Protein AF-0000000078680884 (afdb_homodimer)

Sequence (646 aa):
LCGLCLLAVMLPVASSCPPPCLCYSDGSVDCRGRGLLSLPPLQLLPPGTLSLLLANNNLASLGASAFANLSSLEELDLSNNYLDNLPAGLFRDMSNLTKLSLHNNSLTGMERELFQGLGGLHSLDLSLNGLSSVPLGVLDELQSLRWLSLAGNRLRGLERAAFEPLANLQHLELGQNPWECDCNLRDFKHWMEWLLYRGGKVDAVECTLPKDLRGRDIRGVPVEMFNYCLQRPGGAPPCSKALSPSGAPGSDKSNAAEDSSSSAGAGGGEAPADCVRARYRPASVRRAIGTVVIAGVVCGIVCIMMVAAAAYGCIYASLMAKYLCGLCLLAVMLPVASSCPPPCLCYSDGSVDCRGRGLLSLPPLQLLPPGTLSLLLANNNLASLGASAFANLSSLEELDLSNNYLDNLPAGLFRDMSNLTKLSLHNNSLTGMERELFQGLGGLHSLDLSLNGLSSVPLGVLDELQSLRWLSLAGNRLRGLERAAFEPLANLQHLELGQNPWECDCNLRDFKHWMEWLLYRGGKVDAVECTLPKDLRGRDIRGVPVEMFNYCLQRPGGAPPCSKALSPSGAPGSDKSNAAEDSSSSAGAGGGEAPADCVRARYRPASVRRAIGTVVIAGVVCGIVCIMMVAAAAYGCIYASLMAKY

InterPro domains:
  IPR000483 Cysteine-rich flanking region, C-terminal [SM00082] (177-230)
  IPR001611 Leucine-rich repeat [PF00560] (72-90)
  IPR001611 Leucine-rich repeat [PF13855] (95-155)
  IPR001611 Leucine-rich repeat [PS51450] (72-93)
  IPR003591 Leucine-rich repeat, typical subtype [SM00369] (50-69)
  IPR003591 Leucine-rich repeat, typical subtype [SM00369] (70-93)
  IPR003591 Leucine-rich repeat, typical subtype [SM00369] (94-117)
  IPR003591 Leucine-rich repeat, typical subtype [SM00369] (118-141)
  IPR003591 Leucine-rich repeat, typical subtype [SM00369] (142-165)
  IPR032675 Leucine-rich repeat domain superfamily [G3DSA:3.80.10.10] (14-231)
  IPR050541 Leucine-rich repeat and transmembrane domain-containing protein [PTHR24369] (4-228)

Organism: Tetraodon nigroviridis (NCBI:txid99883)

Radius of gyration: 39.89 Å; Cα contacts (8 Å, |Δi|>4): 1171; chains: 2; bounding box: 97×161×117 Å

Structure (mmCIF, N/CA/C/O backbone):
data_AF-0000000078680884-model_v1
#
loop_
_entity.id
_entity.type
_entity.pdbx_description
1 polymer 'Leucine rich repeats and transmembrane domains 2'
#
loop_
_atom_site.group_PDB
_atom_site.id
_atom_site.type_symbol
_atom_site.label_atom_id
_atom_site.label_alt_id
_atom_site.label_comp_id
_atom_site.label_asym_id
_atom_site.label_entity_id
_atom_site.label_seq_id
_atom_site.pdbx_PDB_ins_code
_atom_site.Cartn_x
_atom_site.Cartn_y
_atom_site.Cartn_z
_atom_site.occupancy
_atom_site.B_iso_or_equiv
_atom_site.auth_seq_id
_atom_site.auth_comp_id
_atom_site.auth_asym_id
_atom_site.auth_atom_id
_atom_site.pdbx_PDB_model_num
ATOM 1 N N . LEU A 1 1 ? -22.922 -85.562 -26.047 1 37.09 1 LEU A N 1
ATOM 2 C CA . LEU A 1 1 ? -22.422 -84.188 -26.359 1 37.09 1 LEU A CA 1
ATOM 3 C C . LEU A 1 1 ? -22.188 -83.375 -25.094 1 37.09 1 LEU A C 1
ATOM 5 O O . LEU A 1 1 ? -23.141 -82.938 -24.453 1 37.09 1 LEU A O 1
ATOM 9 N N . CYS A 1 2 ? -21.172 -83.812 -24.219 1 44 2 CYS A N 1
ATOM 10 C CA . CYS A 1 2 ? -20.656 -83.188 -23.016 1 44 2 CYS A CA 1
ATOM 11 C C . CYS A 1 2 ? -20.109 -81.75 -23.297 1 44 2 CYS A C 1
ATOM 13 O O . CYS A 1 2 ? -19.172 -81.625 -24.094 1 44 2 CYS A O 1
ATOM 15 N N . GLY A 1 3 ? -20.906 -80.688 -23.219 1 41.16 3 GLY A N 1
ATOM 16 C CA . GLY A 1 3 ? -20.578 -79.312 -23.297 1 41.16 3 GLY A CA 1
ATOM 17 C C . GLY A 1 3 ? -19.438 -78.875 -22.406 1 41.16 3 GLY A C 1
ATOM 18 O O . GLY A 1 3 ? -19.531 -79 -21.172 1 41.16 3 GLY A O 1
ATOM 19 N N . LEU A 1 4 ? -18.156 -79 -22.828 1 45.94 4 LEU A N 1
ATOM 20 C CA . LEU A 1 4 ? -16.984 -78.375 -22.203 1 45.94 4 LEU A CA 1
ATOM 21 C C . LEU A 1 4 ? -17.203 -76.875 -21.922 1 45.94 4 LEU A C 1
ATOM 23 O O . LEU A 1 4 ? -17.297 -76.125 -22.859 1 45.94 4 LEU A O 1
ATOM 27 N N . CYS A 1 5 ? -17.828 -76.5 -20.797 1 44.72 5 CYS A N 1
ATOM 28 C CA . CYS A 1 5 ? -17.859 -75.125 -20.297 1 44.72 5 CYS A CA 1
ATOM 29 C C . CYS A 1 5 ? -16.453 -74.562 -20.109 1 44.72 5 CYS A C 1
ATOM 31 O O . CYS A 1 5 ? -15.711 -75.062 -19.234 1 44.72 5 CYS A O 1
ATOM 33 N N . LEU A 1 6 ? -15.82 -74.188 -21.156 1 46.38 6 LEU A N 1
ATOM 34 C CA . LEU A 1 6 ? -14.602 -73.375 -21.031 1 46.38 6 LEU A CA 1
ATOM 35 C C . LEU A 1 6 ? -14.805 -72.25 -20.062 1 46.38 6 LEU A C 1
ATOM 37 O O . LEU A 1 6 ? -15.547 -71.312 -20.359 1 46.38 6 LEU A O 1
ATOM 41 N N . LEU A 1 7 ? -14.742 -72.5 -18.75 1 46 7 LEU A N 1
ATOM 42 C CA . LEU A 1 7 ? -14.625 -71.375 -17.781 1 46 7 LEU A CA 1
ATOM 43 C C . LEU A 1 7 ? -13.469 -70.5 -18.141 1 46 7 LEU A C 1
ATOM 45 O O . LEU A 1 7 ? -12.305 -70.875 -18.047 1 46 7 LEU A O 1
ATOM 49 N N . ALA A 1 8 ? -13.656 -69.562 -19.047 1 49.97 8 ALA A N 1
ATOM 50 C CA . ALA A 1 8 ? -12.719 -68.438 -19.203 1 49.97 8 ALA A CA 1
ATOM 51 C C . ALA A 1 8 ? -12.445 -67.812 -17.844 1 49.97 8 ALA A C 1
ATOM 53 O O . ALA A 1 8 ? -13.312 -67.125 -17.281 1 49.97 8 ALA A O 1
ATOM 54 N N . VAL A 1 9 ? -11.656 -68.375 -17.016 1 46.94 9 VAL A N 1
ATOM 55 C CA . VAL A 1 9 ? -11.148 -67.625 -15.875 1 46.94 9 VAL A CA 1
ATOM 56 C C . VAL A 1 9 ? -10.727 -66.188 -16.328 1 46.94 9 VAL A C 1
ATOM 58 O O . VAL A 1 9 ? -9.828 -66.062 -17.156 1 46.94 9 VAL A O 1
ATOM 61 N N . MET A 1 10 ? -11.633 -65.312 -16.391 1 46.75 10 MET A N 1
ATOM 62 C CA . MET A 1 10 ? -11.195 -63.906 -16.453 1 46.75 10 MET A CA 1
ATOM 63 C C . MET A 1 10 ? -10.078 -63.656 -15.445 1 46.75 10 MET A C 1
ATOM 65 O O . MET A 1 10 ? -10.289 -63.75 -14.234 1 46.75 10 MET A O 1
ATOM 69 N N . LEU A 1 11 ? -8.914 -64 -15.711 1 46.88 11 LEU A N 1
ATOM 70 C CA . LEU A 1 11 ? -7.84 -63.531 -14.859 1 46.88 11 LEU A CA 1
ATOM 71 C C . LEU A 1 11 ? -8.055 -62.062 -14.5 1 46.88 11 LEU A C 1
ATOM 73 O O . LEU A 1 11 ? -8.344 -61.25 -15.375 1 46.88 11 LEU A O 1
ATOM 77 N N . PRO A 1 12 ? -8.5 -61.781 -13.297 1 48.31 12 PRO A N 1
ATOM 78 C CA . PRO A 1 12 ? -8.523 -60.344 -12.992 1 48.31 12 PRO A CA 1
ATOM 79 C C . PRO A 1 12 ? -7.328 -59.594 -13.578 1 48.31 12 PRO A C 1
ATOM 81 O O . PRO A 1 12 ? -6.238 -60.156 -13.703 1 48.31 12 PRO A O 1
ATOM 84 N N . VAL A 1 13 ? -7.555 -58.812 -14.508 1 49.75 13 VAL A N 1
ATOM 85 C CA . VAL A 1 13 ? -6.512 -57.875 -14.898 1 49.75 13 VAL A CA 1
ATOM 86 C C . VAL A 1 13 ? -5.742 -57.406 -13.664 1 49.75 13 VAL A C 1
ATOM 88 O O . VAL A 1 13 ? -6.289 -56.719 -12.82 1 49.75 13 VAL A O 1
ATOM 91 N N . ALA A 1 14 ? -5.129 -58.156 -12.898 1 50.44 14 ALA A N 1
ATOM 92 C CA . ALA A 1 14 ? -4.23 -57.719 -11.836 1 50.44 14 ALA A CA 1
ATOM 93 C C . ALA A 1 14 ? -3.627 -56.375 -12.156 1 50.44 14 ALA A C 1
ATOM 95 O O . ALA A 1 14 ? -2.979 -56.188 -13.195 1 50.44 14 ALA A O 1
ATOM 96 N N . SER A 1 15 ? -4.34 -55.281 -11.969 1 59.56 15 SER A N 1
ATOM 97 C CA . SER A 1 15 ? -3.742 -53.938 -12.078 1 59.56 15 SER A CA 1
ATOM 98 C C . SER A 1 15 ? -2.295 -53.938 -11.594 1 59.56 15 SER A C 1
ATOM 100 O O . SER A 1 15 ? -2.02 -54.344 -10.453 1 59.56 15 SER A O 1
ATOM 102 N N . SER A 1 16 ? -1.316 -54.188 -12.484 1 80.38 16 SER A N 1
ATOM 103 C CA . SER A 1 16 ? 0.128 -54.219 -12.273 1 80.38 16 SER A CA 1
ATOM 104 C C . SER A 1 16 ? 0.678 -52.812 -12.023 1 80.38 16 SER A C 1
ATOM 106 O O . SER A 1 16 ? 0.02 -51.844 -12.328 1 80.38 16 SER A O 1
ATOM 108 N N . CYS A 1 17 ? 1.388 -52.594 -11.023 1 92.12 17 CYS A N 1
ATOM 109 C CA . CYS A 1 17 ? 2.201 -51.438 -10.703 1 92.12 17 CYS A CA 1
ATOM 110 C C . CYS A 1 17 ? 3.396 -51.312 -11.641 1 92.12 17 CYS A C 1
ATOM 112 O O . CYS A 1 17 ? 4.148 -52.281 -11.805 1 92.12 17 CYS A O 1
ATOM 114 N N . PRO A 1 18 ? 3.424 -50.188 -12.242 1 94.19 18 PRO A N 1
ATOM 115 C CA . PRO A 1 18 ? 4.551 -50.062 -13.164 1 94.19 18 PRO A CA 1
ATOM 116 C C . PRO A 1 18 ? 5.902 -50.094 -12.461 1 94.19 18 PRO A C 1
ATOM 118 O O . PRO A 1 18 ? 6.184 -49.219 -11.625 1 94.19 18 PRO A O 1
ATOM 121 N N . PRO A 1 19 ? 6.676 -51.062 -12.781 1 91.69 19 PRO A N 1
ATOM 122 C CA . PRO A 1 19 ? 8.016 -51.031 -12.195 1 91.69 19 PRO A CA 1
ATOM 123 C C . PRO A 1 19 ? 8.828 -49.812 -12.664 1 91.69 19 PRO A C 1
ATOM 125 O O . PRO A 1 19 ? 8.695 -49.406 -13.82 1 91.69 19 PRO A O 1
ATOM 128 N N . PRO A 1 20 ? 9.688 -49.094 -11.867 1 94.88 20 PRO A N 1
ATOM 129 C CA . PRO A 1 20 ? 10.094 -49.406 -10.5 1 94.88 20 PRO A CA 1
ATOM 130 C C . PRO A 1 20 ? 9.258 -48.688 -9.445 1 94.88 20 PRO A C 1
ATOM 132 O O . PRO A 1 20 ? 9.719 -48.469 -8.328 1 94.88 20 PRO A O 1
ATOM 135 N N . CYS A 1 21 ? 8.086 -48.375 -9.766 1 97.5 21 CYS A N 1
ATOM 136 C CA . CYS A 1 21 ? 7.234 -47.594 -8.883 1 97.5 21 CYS A CA 1
ATOM 137 C C . CYS A 1 21 ? 6.648 -48.438 -7.77 1 97.5 21 CYS A C 1
ATOM 139 O O . CYS A 1 21 ? 6.664 -49.656 -7.852 1 97.5 21 CYS A O 1
ATOM 141 N N . LEU A 1 22 ? 6.281 -47.688 -6.691 1 96.88 22 LEU A N 1
ATOM 142 C CA . LEU A 1 22 ? 5.562 -48.312 -5.578 1 96.88 22 LEU A CA 1
ATOM 143 C C . LEU A 1 22 ? 4.113 -47.844 -5.539 1 96.88 22 LEU A C 1
ATOM 145 O O . LEU A 1 22 ? 3.846 -46.625 -5.555 1 96.88 22 LEU A O 1
ATOM 149 N N . CYS A 1 23 ? 3.256 -48.906 -5.547 1 96.94 23 CYS A N 1
ATOM 150 C CA . CYS A 1 23 ? 1.835 -48.562 -5.539 1 96.94 23 CYS A CA 1
ATOM 151 C C . CYS A 1 23 ? 1.222 -48.844 -4.168 1 96.94 23 CYS A C 1
ATOM 153 O O . CYS A 1 23 ? 1.497 -49.875 -3.553 1 96.94 23 CYS A O 1
ATOM 155 N N . TYR A 1 24 ? 0.445 -47.844 -3.746 1 95.5 24 TYR A N 1
ATOM 156 C CA . TYR A 1 24 ? -0.15 -47.938 -2.418 1 95.5 24 TYR A CA 1
ATOM 157 C C . TYR A 1 24 ? -1.668 -48.031 -2.506 1 95.5 24 TYR A C 1
ATOM 159 O O . TYR A 1 24 ? -2.26 -47.688 -3.527 1 95.5 24 TYR A O 1
ATOM 167 N N . SER A 1 25 ? -2.307 -48.438 -1.412 1 92.94 25 SER A N 1
ATOM 168 C CA . SER A 1 25 ? -3.742 -48.719 -1.366 1 92.94 25 SER A CA 1
ATOM 169 C C . SER A 1 25 ? -4.535 -47.406 -1.375 1 92.94 25 SER A C 1
ATOM 171 O O . SER A 1 25 ? -5.715 -47.375 -1.731 1 92.94 25 SER A O 1
ATOM 173 N N . ASP A 1 26 ? -3.844 -46.312 -1.039 1 94.38 26 ASP A N 1
ATOM 174 C CA . ASP A 1 26 ? -4.562 -45.031 -0.974 1 94.38 26 ASP A CA 1
ATOM 175 C C . ASP A 1 26 ? -4.648 -44.375 -2.35 1 94.38 26 ASP A C 1
ATOM 177 O O . ASP A 1 26 ? -5.16 -43.281 -2.484 1 94.38 26 ASP A O 1
ATOM 181 N N . GLY A 1 27 ? -4.074 -45.125 -3.336 1 95.75 27 GLY A N 1
ATOM 182 C CA . GLY A 1 27 ? -4.133 -44.594 -4.688 1 95.75 27 GLY A CA 1
ATOM 183 C C . GLY A 1 27 ? -2.879 -43.844 -5.09 1 95.75 27 GLY A C 1
ATOM 184 O O . GLY A 1 27 ? -2.807 -43.281 -6.188 1 95.75 27 GLY A O 1
ATOM 185 N N . SER A 1 28 ? -1.934 -43.844 -4.238 1 97.44 28 SER A N 1
ATOM 186 C CA . SER A 1 28 ? -0.678 -43.156 -4.535 1 97.44 28 SER A CA 1
ATOM 187 C C . SER A 1 28 ? 0.3 -44.094 -5.25 1 97.44 28 SER A C 1
ATOM 189 O O . SER A 1 28 ? 0.415 -45.281 -4.898 1 97.44 28 SER A O 1
ATOM 191 N N . VAL A 1 29 ? 0.914 -43.594 -6.301 1 97.75 29 VAL A N 1
ATOM 192 C CA . VAL A 1 29 ? 1.992 -44.281 -7.004 1 97.75 29 VAL A CA 1
ATOM 193 C C . VAL A 1 29 ? 3.285 -43.469 -6.875 1 97.75 29 VAL A C 1
ATOM 195 O O . VAL A 1 29 ? 3.373 -42.344 -7.363 1 97.75 29 VAL A O 1
ATOM 198 N N . ASP A 1 30 ? 4.23 -44.062 -6.203 1 98.19 30 ASP A N 1
ATOM 199 C CA . ASP A 1 30 ? 5.492 -43.375 -5.902 1 98.19 30 ASP A CA 1
ATOM 200 C C . ASP A 1 30 ? 6.602 -43.875 -6.832 1 98.19 30 ASP A C 1
ATOM 202 O O . ASP A 1 30 ? 7.066 -45 -6.719 1 98.19 30 ASP A O 1
ATOM 206 N N . CYS A 1 31 ? 7.027 -43.031 -7.723 1 98.31 31 CYS A N 1
ATOM 207 C CA . CYS A 1 31 ? 8.117 -43.312 -8.648 1 98.31 31 CYS A CA 1
ATOM 208 C C . CYS A 1 31 ? 9.297 -42.375 -8.391 1 98.31 31 CYS A C 1
ATOM 210 O O . CYS A 1 31 ? 10.164 -42.219 -9.258 1 98.31 31 CYS A O 1
ATOM 212 N N . ARG A 1 32 ? 9.367 -41.656 -7.242 1 98.5 32 ARG A N 1
ATOM 213 C CA . ARG A 1 32 ? 10.367 -40.656 -6.93 1 98.5 32 ARG A CA 1
ATOM 214 C C . ARG A 1 32 ? 11.758 -41.281 -6.816 1 98.5 32 ARG A C 1
ATOM 216 O O . ARG A 1 32 ? 11.906 -42.375 -6.281 1 98.5 32 ARG A O 1
ATOM 223 N N . GLY A 1 33 ? 12.727 -40.625 -7.332 1 98.19 33 GLY A N 1
ATOM 224 C CA . GLY A 1 33 ? 14.125 -40.938 -7.086 1 98.19 33 GLY A CA 1
ATOM 225 C C . GLY A 1 33 ? 14.547 -42.281 -7.641 1 98.19 33 GLY A C 1
ATOM 226 O O . GLY A 1 33 ? 15.281 -43.031 -6.984 1 98.19 33 GLY A O 1
ATOM 227 N N . ARG A 1 34 ? 14.148 -42.688 -8.797 1 97.44 34 ARG A N 1
ATOM 228 C CA . ARG A 1 34 ? 14.445 -44 -9.383 1 97.44 34 ARG A CA 1
ATOM 229 C C . ARG A 1 34 ? 15.383 -43.875 -10.578 1 97.44 34 ARG A C 1
ATOM 231 O O . ARG A 1 34 ? 15.617 -44.844 -11.305 1 97.44 34 ARG A O 1
ATOM 238 N N . GLY A 1 35 ? 15.773 -42.594 -10.781 1 97.62 35 GLY A N 1
ATOM 239 C CA . GLY A 1 35 ? 16.672 -42.375 -11.891 1 97.62 35 GLY A CA 1
ATOM 240 C C . GLY A 1 35 ? 16.016 -42.531 -13.25 1 97.62 35 GLY A C 1
ATOM 241 O O . GLY A 1 35 ? 16.672 -42.875 -14.227 1 97.62 35 GLY A O 1
ATOM 242 N N . LEU A 1 36 ? 14.789 -42.281 -13.398 1 97.81 36 LEU A N 1
ATOM 243 C CA . LEU A 1 36 ? 14.023 -42.5 -14.617 1 97.81 36 LEU A CA 1
ATOM 244 C C . LEU A 1 36 ? 14.445 -41.531 -15.703 1 97.81 36 LEU A C 1
ATOM 246 O O . LEU A 1 36 ? 14.609 -40.312 -15.438 1 97.81 36 LEU A O 1
ATOM 250 N N . LEU A 1 37 ? 14.625 -42.031 -16.891 1 97.56 37 LEU A N 1
ATOM 251 C CA . LEU A 1 37 ? 14.93 -41.219 -18.047 1 97.56 37 LEU A CA 1
ATOM 252 C C . LEU A 1 37 ? 13.672 -40.969 -18.875 1 97.56 37 LEU A C 1
ATOM 254 O O . LEU A 1 37 ? 13.625 -40 -19.672 1 97.56 37 LEU A O 1
ATOM 258 N N . SER A 1 38 ? 12.828 -41.906 -18.672 1 96.75 38 SER A N 1
ATOM 259 C CA . SER A 1 38 ? 11.523 -41.844 -19.312 1 96.75 38 SER A CA 1
ATOM 260 C C . SER A 1 38 ? 10.406 -42.219 -18.359 1 96.75 38 SER A C 1
ATOM 262 O O . SER A 1 38 ? 10.664 -42.781 -17.281 1 96.75 38 SER A O 1
ATOM 264 N N . LEU A 1 39 ? 9.258 -41.906 -18.781 1 97.19 39 LEU A N 1
ATOM 265 C CA . LEU A 1 39 ? 8.109 -42.25 -17.938 1 97.19 39 LEU A CA 1
ATOM 266 C C . LEU A 1 39 ? 7.953 -43.75 -17.828 1 97.19 39 LEU A C 1
ATOM 268 O O . LEU A 1 39 ? 8.211 -44.5 -18.797 1 97.19 39 LEU A O 1
ATOM 272 N N . PRO A 1 40 ? 7.516 -44.188 -16.672 1 94.94 40 PRO A N 1
ATOM 273 C CA . PRO A 1 40 ? 7.141 -45.594 -16.562 1 94.94 40 PRO A CA 1
ATOM 274 C C . PRO A 1 40 ? 5.898 -45.938 -17.391 1 94.94 40 PRO A C 1
ATOM 276 O O . PRO A 1 40 ? 5.191 -45.031 -17.844 1 94.94 40 PRO A O 1
ATOM 279 N N . PRO A 1 41 ? 5.723 -47.219 -17.688 1 93.69 41 PRO A N 1
ATOM 280 C CA . PRO A 1 41 ? 4.531 -47.562 -18.453 1 93.69 41 PRO A CA 1
ATOM 281 C C . PRO A 1 41 ? 3.232 -47.219 -17.719 1 93.69 41 PRO A C 1
ATOM 283 O O . PRO A 1 41 ? 2.756 -48.031 -16.906 1 93.69 41 PRO A O 1
ATOM 286 N N . LEU A 1 42 ? 2.717 -46.156 -18.062 1 92.75 42 LEU A N 1
ATOM 287 C CA . LEU A 1 42 ? 1.587 -45.594 -17.312 1 92.75 42 LEU A CA 1
ATOM 288 C C . LEU A 1 42 ? 0.324 -46.438 -17.562 1 92.75 42 LEU A C 1
ATOM 290 O O . LEU A 1 42 ? -0.655 -46.312 -16.828 1 92.75 42 LEU A O 1
ATOM 294 N N . GLN A 1 43 ? 0.307 -47.25 -18.609 1 89.06 43 GLN A N 1
ATOM 295 C CA . GLN A 1 43 ? -0.829 -48.125 -18.859 1 89.06 43 GLN A CA 1
ATOM 296 C C . GLN A 1 43 ? -0.971 -49.188 -17.781 1 89.06 43 GLN A C 1
ATOM 298 O O . GLN A 1 43 ? -2.027 -49.812 -17.641 1 89.06 43 GLN A O 1
ATOM 303 N N . LEU A 1 44 ? 0.07 -49.344 -16.984 1 91.19 44 LEU A N 1
ATOM 304 C CA . LEU A 1 44 ? 0.075 -50.344 -15.938 1 91.19 44 LEU A CA 1
ATOM 305 C C . LEU A 1 44 ? -0.344 -49.75 -14.602 1 91.19 44 LEU A C 1
ATOM 307 O O . LEU A 1 44 ? -0.337 -50.438 -13.578 1 91.19 44 LEU A O 1
ATOM 311 N N . LEU A 1 45 ? -0.739 -48.562 -14.625 1 93.62 45 LEU A N 1
ATOM 312 C CA . LEU A 1 45 ? -1.183 -47.938 -13.383 1 93.62 45 LEU A CA 1
ATOM 313 C C . LEU A 1 45 ? -2.459 -48.594 -12.867 1 93.62 45 LEU A C 1
ATOM 315 O O . LEU A 1 45 ? -3.35 -48.938 -13.656 1 93.62 45 LEU A O 1
ATOM 319 N N . PRO A 1 46 ? -2.514 -48.812 -11.586 1 91.75 46 PRO A N 1
ATOM 320 C CA . PRO A 1 46 ? -3.773 -49.312 -11.023 1 91.75 46 PRO A CA 1
ATOM 321 C C . PRO A 1 46 ? -4.953 -48.375 -11.328 1 91.75 46 PRO A C 1
ATOM 323 O O . PRO A 1 46 ? -4.793 -47.156 -11.359 1 91.75 46 PRO A O 1
ATOM 326 N N . PRO A 1 47 ? -5.984 -49.156 -11.516 1 85.38 47 PRO A N 1
ATOM 327 C CA . PRO A 1 47 ? -7.184 -48.312 -11.664 1 85.38 47 PRO A CA 1
ATOM 328 C C . PRO A 1 47 ? -7.465 -47.469 -10.43 1 85.38 47 PRO A C 1
ATOM 330 O O . PRO A 1 47 ? -7.234 -47.906 -9.297 1 85.38 47 PRO A O 1
ATOM 333 N N . GLY A 1 48 ? -7.695 -46.25 -10.523 1 87.25 48 GLY A N 1
ATOM 334 C CA . GLY A 1 48 ? -8.023 -45.375 -9.398 1 87.25 48 GLY A CA 1
ATOM 335 C C . GLY A 1 48 ? -6.836 -44.594 -8.875 1 87.25 48 GLY A C 1
ATOM 336 O O . GLY A 1 48 ? -6.879 -44.062 -7.758 1 87.25 48 GLY A O 1
ATOM 337 N N . THR A 1 49 ? -5.785 -44.688 -9.5 1 94.75 49 THR A N 1
ATOM 338 C CA . THR A 1 49 ? -4.625 -43.906 -9.102 1 94.75 49 THR A CA 1
ATOM 339 C C . THR A 1 49 ? -5 -42.438 -8.953 1 94.75 49 THR A C 1
ATOM 341 O O . THR A 1 49 ? -5.617 -41.844 -9.852 1 94.75 49 THR A O 1
ATOM 344 N N . LEU A 1 50 ? -4.613 -41.875 -7.785 1 97.81 50 LEU A N 1
ATOM 345 C CA . LEU A 1 50 ? -4.996 -40.5 -7.469 1 97.81 50 LEU A CA 1
ATOM 346 C C . LEU A 1 50 ? -3.775 -39.594 -7.461 1 97.81 50 LEU A C 1
ATOM 348 O O . LEU A 1 50 ? -3.883 -38.406 -7.785 1 97.81 50 LEU A O 1
ATOM 352 N N . SER A 1 51 ? -2.713 -40.188 -7.062 1 98.44 51 SER A N 1
ATOM 353 C CA . SER A 1 51 ? -1.482 -39.406 -6.949 1 98.44 51 SER A CA 1
ATOM 354 C C . SER A 1 51 ? -0.323 -40.094 -7.656 1 98.44 51 SER A C 1
ATOM 356 O O . SER A 1 51 ? -0.07 -41.281 -7.426 1 98.44 51 SER A O 1
ATOM 358 N N . LEU A 1 52 ? 0.303 -39.406 -8.539 1 98.19 52 LEU A N 1
ATOM 359 C CA . LEU A 1 52 ? 1.482 -39.875 -9.25 1 98.19 52 LEU A CA 1
ATOM 360 C C . LEU A 1 52 ? 2.703 -39.031 -8.922 1 98.19 52 LEU A C 1
ATOM 362 O O . LEU A 1 52 ? 2.775 -37.875 -9.305 1 98.19 52 LEU A O 1
ATOM 366 N N . LEU A 1 53 ? 3.646 -39.594 -8.188 1 98.69 53 LEU A N 1
ATOM 367 C CA . LEU A 1 53 ? 4.832 -38.875 -7.719 1 98.69 53 LEU A CA 1
ATOM 368 C C . LEU A 1 53 ? 6.055 -39.25 -8.555 1 98.69 53 LEU A C 1
ATOM 370 O O . LEU A 1 53 ? 6.543 -40.375 -8.477 1 98.69 53 LEU A O 1
ATOM 374 N N . LEU A 1 54 ? 6.551 -38.312 -9.359 1 98.56 54 LEU A N 1
ATOM 375 C CA . LEU A 1 54 ? 7.633 -38.594 -10.305 1 98.56 54 LEU A CA 1
ATOM 376 C C . LEU A 1 54 ? 8.812 -37.656 -10.047 1 98.56 54 LEU A C 1
ATOM 378 O O . LEU A 1 54 ? 9.633 -37.438 -10.945 1 98.56 54 LEU A O 1
ATOM 382 N N . ALA A 1 55 ? 8.914 -37.125 -8.836 1 98.81 55 ALA A N 1
ATOM 383 C CA . ALA A 1 55 ? 9.969 -36.156 -8.516 1 98.81 55 ALA A CA 1
ATOM 384 C C . ALA A 1 55 ? 11.336 -36.844 -8.461 1 98.81 55 ALA A C 1
ATOM 386 O O . ALA A 1 55 ? 11.422 -38.062 -8.305 1 98.81 55 ALA A O 1
ATOM 387 N N . ASN A 1 56 ? 12.43 -36 -8.602 1 98.69 56 ASN A N 1
ATOM 388 C CA . ASN A 1 56 ? 13.82 -36.406 -8.414 1 98.69 56 ASN A CA 1
ATOM 389 C C . ASN A 1 56 ? 14.203 -37.531 -9.359 1 98.69 56 ASN A C 1
ATOM 391 O O . ASN A 1 56 ? 14.758 -38.562 -8.93 1 98.69 56 ASN A O 1
ATOM 395 N N . ASN A 1 57 ? 13.898 -37.375 -10.648 1 98.69 57 ASN A N 1
ATOM 396 C CA . ASN A 1 57 ? 14.359 -38.281 -11.719 1 98.69 57 ASN A CA 1
ATOM 397 C C . ASN A 1 57 ? 15.141 -37.5 -12.781 1 98.69 57 ASN A C 1
ATOM 399 O O . ASN A 1 57 ? 15.656 -36.406 -12.508 1 98.69 57 ASN A O 1
ATOM 403 N N . ASN A 1 58 ? 15.297 -38.125 -13.922 1 98.56 58 ASN A N 1
ATOM 404 C CA . ASN A 1 58 ? 16.078 -37.5 -14.984 1 98.56 58 ASN A CA 1
ATOM 405 C C . ASN A 1 58 ? 15.242 -37.281 -16.25 1 98.56 58 ASN A C 1
ATOM 407 O O . ASN A 1 58 ? 15.742 -37.438 -17.359 1 98.56 58 ASN A O 1
ATOM 411 N N . LEU A 1 59 ? 14 -37.031 -16 1 98.31 59 LEU A N 1
ATOM 412 C CA . LEU A 1 59 ? 13.117 -36.812 -17.141 1 98.31 59 LEU A CA 1
ATOM 413 C C . LEU A 1 59 ? 13.469 -35.531 -17.875 1 98.31 59 LEU A C 1
ATOM 415 O O . LEU A 1 59 ? 13.617 -34.469 -17.234 1 98.31 59 LEU A O 1
ATOM 419 N N . ALA A 1 60 ? 13.562 -35.594 -19.188 1 97.25 60 ALA A N 1
ATOM 420 C CA . ALA A 1 60 ? 14 -34.406 -19.922 1 97.25 60 ALA A CA 1
ATOM 421 C C . ALA A 1 60 ? 12.938 -33.969 -20.922 1 97.25 60 ALA A C 1
ATOM 423 O O . ALA A 1 60 ? 12.906 -32.781 -21.312 1 97.25 60 ALA A O 1
ATOM 424 N N . SER A 1 61 ? 12.141 -34.906 -21.297 1 95.25 61 SER A N 1
ATOM 425 C CA . SER A 1 61 ? 11.102 -34.594 -22.266 1 95.25 61 SER A CA 1
ATOM 426 C C . SER A 1 61 ? 9.859 -35.438 -22.062 1 95.25 61 SER A C 1
ATOM 428 O O . SER A 1 61 ? 9.953 -36.531 -21.5 1 95.25 61 SER A O 1
ATOM 430 N N . LEU A 1 62 ? 8.789 -34.844 -22.5 1 96.69 62 LEU A N 1
ATOM 431 C CA . LEU A 1 62 ? 7.516 -35.562 -22.469 1 96.69 62 LEU A CA 1
ATOM 432 C C . LEU A 1 62 ? 6.781 -35.406 -23.797 1 96.69 62 LEU A C 1
ATOM 434 O O . LEU A 1 62 ? 6.738 -34.312 -24.375 1 96.69 62 LEU A O 1
ATOM 438 N N . GLY A 1 63 ? 6.281 -36.5 -24.25 1 94.19 63 GLY A N 1
ATOM 439 C CA . GLY A 1 63 ? 5.469 -36.438 -25.453 1 94.19 63 GLY A CA 1
ATOM 440 C C . GLY A 1 63 ? 4.098 -35.844 -25.219 1 94.19 63 GLY A C 1
ATOM 441 O O . GLY A 1 63 ? 3.621 -35.781 -24.078 1 94.19 63 GLY A O 1
ATOM 442 N N . ALA A 1 64 ? 3.389 -35.469 -26.25 1 92.25 64 ALA A N 1
ATOM 443 C CA . ALA A 1 64 ? 2.1 -34.781 -26.188 1 92.25 64 ALA A CA 1
ATOM 444 C C . ALA A 1 64 ? 1.035 -35.688 -25.562 1 92.25 64 ALA A C 1
ATOM 446 O O . ALA A 1 64 ? 0.102 -35.219 -24.922 1 92.25 64 ALA A O 1
ATOM 447 N N . SER A 1 65 ? 1.231 -37 -25.688 1 93.81 65 SER A N 1
ATOM 448 C CA . SER A 1 65 ? 0.236 -37.938 -25.188 1 93.81 65 SER A CA 1
ATOM 449 C C . SER A 1 65 ? 0.753 -38.688 -23.969 1 93.81 65 SER A C 1
ATOM 451 O O . SER A 1 65 ? 0.242 -39.75 -23.625 1 93.81 65 SER A O 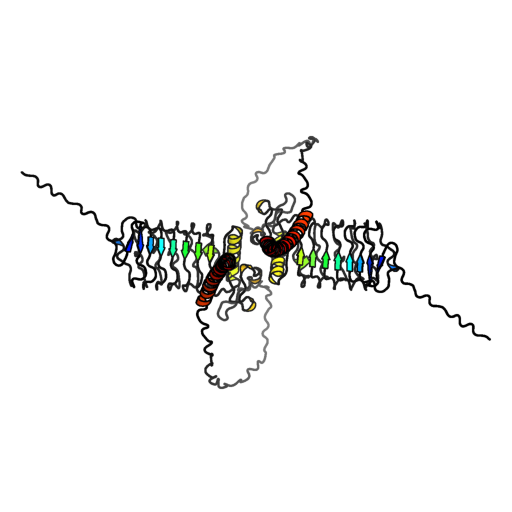1
ATOM 453 N N . ALA A 1 66 ? 1.702 -38.094 -23.344 1 95.31 66 ALA A N 1
ATOM 454 C CA . ALA A 1 66 ? 2.371 -38.781 -22.25 1 95.31 66 ALA A CA 1
ATOM 455 C C . ALA A 1 66 ? 1.388 -39.094 -21.125 1 95.31 66 ALA A C 1
ATOM 457 O O . ALA A 1 66 ? 1.512 -40.125 -20.453 1 95.31 66 ALA A O 1
ATOM 458 N N . PHE A 1 67 ? 0.402 -38.281 -20.969 1 95.88 67 PHE A N 1
ATOM 459 C CA . PHE A 1 67 ? -0.535 -38.438 -19.859 1 95.88 67 PHE A CA 1
ATOM 460 C C . PHE A 1 67 ? -1.951 -38.656 -20.391 1 95.88 67 PHE A C 1
ATOM 462 O O . PHE A 1 67 ? -2.922 -38.25 -19.75 1 95.88 67 PHE A O 1
ATOM 469 N N . ALA A 1 68 ? -2.023 -39.25 -21.453 1 92.75 68 ALA A N 1
ATOM 470 C CA . ALA A 1 68 ? -3.326 -39.531 -22.047 1 92.75 68 ALA A CA 1
ATOM 471 C C . ALA A 1 68 ? -4.141 -40.469 -21.172 1 92.75 68 ALA A C 1
ATOM 473 O O . ALA A 1 68 ? -3.6 -41.438 -20.594 1 92.75 68 ALA A O 1
ATOM 474 N N . ASN A 1 69 ? -5.363 -40.156 -20.953 1 90.44 69 ASN A N 1
ATOM 475 C CA . ASN A 1 69 ? -6.383 -41 -20.312 1 90.44 69 ASN A CA 1
ATOM 476 C C . ASN A 1 69 ? -6.145 -41.125 -18.812 1 90.44 69 ASN A C 1
ATOM 478 O O . ASN A 1 69 ? -6.445 -42.156 -18.219 1 90.44 69 ASN A O 1
ATOM 482 N N . LEU A 1 70 ? -5.547 -40.156 -18.188 1 93.06 70 LEU A N 1
ATOM 483 C CA . LEU A 1 70 ? -5.367 -40.156 -16.75 1 93.06 70 LEU A CA 1
ATOM 484 C C . LEU A 1 70 ? -6.336 -39.188 -16.078 1 93.06 70 LEU A C 1
ATOM 486 O O . LEU A 1 70 ? -5.922 -38.312 -15.297 1 93.06 70 LEU A O 1
ATOM 490 N N . SER A 1 71 ? -7.59 -39.438 -16.297 1 93.31 71 SER A N 1
ATOM 491 C CA . SER A 1 71 ? -8.625 -38.469 -15.898 1 93.31 71 SER A CA 1
ATOM 492 C C . SER A 1 71 ? -8.906 -38.562 -14.398 1 93.31 71 SER A C 1
ATOM 494 O O . SER A 1 71 ? -9.461 -37.625 -13.812 1 93.31 71 SER A O 1
ATOM 496 N N . SER A 1 72 ? -8.461 -39.625 -13.711 1 94.06 72 SER A N 1
ATOM 497 C CA . SER A 1 72 ? -8.766 -39.812 -12.289 1 94.06 72 SER A CA 1
ATOM 498 C C . SER A 1 72 ? -7.707 -39.156 -11.414 1 94.06 72 SER A C 1
ATOM 500 O O . SER A 1 72 ? -7.918 -38.969 -10.211 1 94.06 72 SER A O 1
ATOM 502 N N . LEU A 1 73 ? -6.621 -38.781 -11.992 1 97 73 LEU A N 1
ATOM 503 C CA . LEU A 1 73 ? -5.48 -38.312 -11.227 1 97 73 LEU A CA 1
ATOM 504 C C . LEU A 1 73 ? -5.809 -36.969 -10.562 1 97 73 LEU A C 1
ATOM 506 O O . LEU A 1 73 ? -6.395 -36.094 -11.188 1 97 73 LEU A O 1
ATOM 510 N N . GLU A 1 74 ? -5.387 -36.781 -9.312 1 98.5 74 GLU A N 1
ATOM 511 C CA . GLU A 1 74 ? -5.633 -35.562 -8.547 1 98.5 74 GLU A CA 1
ATOM 512 C C . GLU A 1 74 ? -4.332 -34.812 -8.273 1 98.5 74 GLU A C 1
ATOM 514 O O . GLU A 1 74 ? -4.34 -33.594 -8.078 1 98.5 74 GLU A O 1
ATOM 519 N N . GLU A 1 75 ? -3.314 -35.562 -8.242 1 98.81 75 GLU A N 1
ATOM 520 C CA . GLU A 1 75 ? -2.02 -34.969 -7.938 1 98.81 75 GLU A CA 1
ATOM 521 C C . GLU A 1 75 ? -0.928 -35.531 -8.852 1 98.81 75 GLU A C 1
ATOM 523 O O . GLU A 1 75 ? -0.819 -36.719 -9.039 1 98.81 75 GLU A O 1
ATOM 528 N N . LEU A 1 76 ? -0.142 -34.625 -9.438 1 98.75 76 LEU A N 1
ATOM 529 C CA . LEU A 1 76 ? 1.025 -35 -10.242 1 98.75 76 LEU A CA 1
ATOM 530 C C . LEU A 1 76 ? 2.242 -34.188 -9.812 1 98.75 76 LEU A C 1
ATOM 532 O O . LEU A 1 76 ? 2.207 -32.938 -9.812 1 98.75 76 LEU A O 1
ATOM 536 N N . ASP A 1 77 ? 3.275 -34.812 -9.406 1 98.88 77 ASP A N 1
ATOM 537 C CA . ASP A 1 77 ? 4.508 -34.156 -8.984 1 98.88 77 ASP A CA 1
ATOM 538 C C . ASP A 1 77 ? 5.664 -34.5 -9.922 1 98.88 77 ASP A C 1
ATOM 540 O O . ASP A 1 77 ? 6.141 -35.656 -9.93 1 98.88 77 ASP A O 1
ATOM 544 N N . LEU A 1 78 ? 6.094 -33.562 -10.688 1 98.81 78 LEU A N 1
ATOM 545 C CA . LEU A 1 78 ? 7.191 -33.719 -11.633 1 98.81 78 LEU A CA 1
ATOM 546 C C . LEU A 1 78 ? 8.398 -32.906 -11.203 1 98.81 78 LEU A C 1
ATOM 548 O O . LEU A 1 78 ? 9.234 -32.531 -12.039 1 98.81 78 LEU A O 1
ATOM 552 N N . SER A 1 79 ? 8.547 -32.625 -9.961 1 98.88 79 SER A N 1
ATOM 553 C CA . SER A 1 79 ? 9.578 -31.719 -9.453 1 98.88 79 SER A CA 1
ATOM 554 C C . SER A 1 79 ? 10.969 -32.344 -9.602 1 98.88 79 SER A C 1
ATOM 556 O O . SER A 1 79 ? 11.109 -33.562 -9.617 1 98.88 79 SER A O 1
ATOM 558 N N . ASN A 1 80 ? 11.945 -31.484 -9.695 1 98.81 80 ASN A N 1
ATOM 559 C CA . ASN A 1 80 ? 13.352 -31.859 -9.688 1 98.81 80 ASN A CA 1
ATOM 560 C C . ASN A 1 80 ? 13.672 -32.844 -10.812 1 98.81 80 ASN A C 1
ATOM 562 O O . ASN A 1 80 ? 14.25 -33.906 -10.562 1 98.81 80 ASN A O 1
ATOM 566 N N . ASN A 1 81 ? 13.32 -32.531 -12.023 1 98.81 81 ASN A N 1
ATOM 567 C CA . ASN A 1 81 ? 13.719 -33.156 -13.266 1 98.81 81 ASN A CA 1
ATOM 568 C C . ASN A 1 81 ? 14.414 -32.188 -14.203 1 98.81 81 ASN A C 1
ATOM 570 O O . ASN A 1 81 ? 14.953 -31.172 -13.758 1 98.81 81 ASN A O 1
ATOM 574 N N . TYR A 1 82 ? 14.469 -32.562 -15.5 1 98.62 82 TYR A N 1
ATOM 575 C CA . TYR A 1 82 ? 15.141 -31.703 -16.484 1 98.62 82 TYR A CA 1
ATOM 576 C C . TYR A 1 82 ? 14.203 -31.328 -17.625 1 98.62 82 TYR A C 1
ATOM 578 O O . TYR A 1 82 ? 14.641 -31.156 -18.766 1 98.62 82 TYR A O 1
ATOM 586 N N . LEU A 1 83 ? 12.977 -31.234 -17.281 1 98.5 83 LEU A N 1
ATOM 587 C CA . LEU A 1 83 ? 11.945 -31.031 -18.297 1 98.5 83 LEU A CA 1
ATOM 588 C C . LEU A 1 83 ? 12.07 -29.656 -18.922 1 98.5 83 LEU A C 1
ATOM 590 O O . LEU A 1 83 ? 12.281 -28.656 -18.234 1 98.5 83 LEU A O 1
ATOM 594 N N . ASP A 1 84 ? 11.977 -29.656 -20.172 1 96.19 84 ASP A N 1
ATOM 595 C CA . ASP A 1 84 ? 11.93 -28.406 -20.938 1 96.19 84 ASP A CA 1
ATOM 596 C C . ASP A 1 84 ? 10.938 -28.516 -22.094 1 96.19 84 ASP A C 1
ATOM 598 O O . ASP A 1 84 ? 10.57 -29.625 -22.5 1 96.19 84 ASP A O 1
ATOM 602 N N . ASN A 1 85 ? 10.414 -27.484 -22.656 1 91.25 85 ASN A N 1
ATOM 603 C CA . ASN A 1 85 ? 9.609 -27.422 -23.875 1 91.25 85 ASN A CA 1
ATOM 604 C C . ASN A 1 85 ? 8.414 -28.375 -23.797 1 91.25 85 ASN A C 1
ATOM 606 O O . ASN A 1 85 ? 8.211 -29.188 -24.703 1 91.25 85 ASN A O 1
ATOM 610 N N . LEU A 1 86 ? 7.695 -28.234 -22.828 1 97.44 86 LEU A N 1
ATOM 611 C CA . LEU A 1 86 ? 6.52 -29.078 -22.672 1 97.44 86 LEU A CA 1
ATOM 612 C C . LEU A 1 86 ? 5.492 -28.781 -23.766 1 97.44 86 LEU A C 1
ATOM 614 O O . LEU A 1 86 ? 5.215 -27.609 -24.047 1 97.44 86 LEU A O 1
ATOM 618 N N . PRO A 1 87 ? 4.988 -29.859 -24.375 1 96.56 87 PRO A N 1
ATOM 619 C CA . PRO A 1 87 ? 4.07 -29.641 -25.484 1 96.56 87 PRO A CA 1
ATOM 620 C C . PRO A 1 87 ? 2.721 -29.078 -25.047 1 96.56 87 PRO A C 1
ATOM 622 O O . PRO A 1 87 ? 2.318 -29.25 -23.906 1 96.56 87 PRO A O 1
ATOM 625 N N . ALA A 1 88 ? 2.033 -28.5 -26.031 1 95.5 88 ALA A N 1
ATOM 626 C CA . ALA A 1 88 ? 0.686 -27.984 -25.812 1 95.5 88 ALA A CA 1
ATOM 627 C C . ALA A 1 88 ? -0.284 -29.109 -25.453 1 95.5 88 ALA A C 1
ATOM 629 O O . ALA A 1 88 ? -0.231 -30.188 -26.031 1 95.5 88 ALA A O 1
ATOM 630 N N . GLY A 1 89 ? -1.017 -28.906 -24.5 1 93.62 89 GLY A N 1
ATOM 631 C CA . GLY A 1 89 ? -2.072 -29.828 -24.141 1 93.62 89 GLY A CA 1
ATOM 632 C C . GLY A 1 89 ? -1.555 -31.062 -23.422 1 93.62 89 GLY A C 1
ATOM 633 O O . GLY A 1 89 ? -2.23 -32.094 -23.391 1 93.62 89 GLY A O 1
ATOM 634 N N . LEU A 1 90 ? -0.476 -31.031 -23.016 1 96.75 90 LEU A N 1
ATOM 635 C CA . LEU A 1 90 ? 0.145 -32.156 -22.312 1 96.75 90 LEU A CA 1
ATOM 636 C C . LEU A 1 90 ? -0.772 -32.688 -21.219 1 96.75 90 LEU A C 1
ATOM 638 O O . LEU A 1 90 ? -0.833 -33.906 -20.984 1 96.75 90 LEU A O 1
ATOM 642 N N . PHE A 1 91 ? -1.567 -31.797 -20.609 1 97.44 91 PHE A N 1
ATOM 643 C CA . PHE A 1 91 ? -2.355 -32.188 -19.438 1 97.44 91 PHE A CA 1
ATOM 644 C C . PHE A 1 91 ? -3.842 -32.188 -19.781 1 97.44 91 PHE A C 1
ATOM 646 O O . PHE A 1 91 ? -4.688 -32.188 -18.875 1 97.44 91 PHE A O 1
ATOM 653 N N . ARG A 1 92 ? -4.203 -32.25 -20.969 1 95.81 92 ARG A N 1
ATOM 654 C CA . ARG A 1 92 ? -5.57 -32.031 -21.438 1 95.81 92 ARG A CA 1
ATOM 655 C C . ARG A 1 92 ? -6.512 -33.094 -20.875 1 95.81 92 ARG A C 1
ATOM 657 O O . ARG A 1 92 ? -7.676 -32.812 -20.594 1 95.81 92 ARG A O 1
ATOM 664 N N . ASP A 1 93 ? -6.031 -34.312 -20.609 1 95.25 93 ASP A N 1
ATOM 665 C CA . ASP A 1 93 ? -6.887 -35.406 -20.172 1 95.25 93 ASP A CA 1
ATOM 666 C C . ASP A 1 93 ? -6.887 -35.531 -18.656 1 95.25 93 ASP A C 1
ATOM 668 O O . ASP A 1 93 ? -7.461 -36.469 -18.094 1 95.25 93 ASP A O 1
ATOM 672 N N . MET A 1 94 ? -6.293 -34.594 -17.953 1 95.88 94 MET A N 1
ATOM 673 C CA . MET A 1 94 ? -6.195 -34.656 -16.5 1 95.88 94 MET A CA 1
ATOM 674 C C . MET A 1 94 ? -7.172 -33.719 -15.836 1 95.88 94 MET A C 1
ATOM 676 O O . MET A 1 94 ? -6.777 -32.875 -15.016 1 95.88 94 MET A O 1
ATOM 680 N N . SER A 1 95 ? -8.43 -33.938 -16.109 1 95.56 95 SER A N 1
ATOM 681 C CA . SER A 1 95 ? -9.477 -32.969 -15.758 1 95.56 95 SER A CA 1
ATOM 682 C C . SER A 1 95 ? -9.695 -32.938 -14.25 1 95.56 95 SER A C 1
ATOM 684 O O . SER A 1 95 ? -10.211 -31.953 -13.719 1 95.56 95 SER A O 1
ATOM 686 N N . ASN A 1 96 ? -9.266 -33.938 -13.492 1 97.25 96 ASN A N 1
ATOM 687 C CA . ASN A 1 96 ? -9.5 -34 -12.055 1 97.25 96 ASN A CA 1
ATOM 688 C C . ASN A 1 96 ? -8.273 -33.531 -11.266 1 97.25 96 ASN A C 1
ATOM 690 O O . ASN A 1 96 ? -8.289 -33.531 -10.031 1 97.25 96 ASN A O 1
ATOM 694 N N . LEU A 1 97 ? -7.297 -33.125 -11.992 1 98.31 97 LEU A N 1
ATOM 695 C CA . LEU A 1 97 ? -6.055 -32.75 -11.336 1 98.31 97 LEU A CA 1
ATOM 696 C C . LEU A 1 97 ? -6.277 -31.516 -10.453 1 98.31 97 LEU A C 1
ATOM 698 O O . LEU A 1 97 ? -6.867 -30.516 -10.898 1 98.31 97 LEU A O 1
ATOM 702 N N . THR A 1 98 ? -5.746 -31.516 -9.156 1 98.75 98 THR A N 1
ATOM 703 C CA . THR A 1 98 ? -5.891 -30.406 -8.227 1 98.75 98 THR A CA 1
ATOM 704 C C . THR A 1 98 ? -4.527 -29.828 -7.852 1 98.75 98 THR A C 1
ATOM 706 O O . THR A 1 98 ? -4.422 -28.672 -7.473 1 98.75 98 THR A O 1
ATOM 709 N N . LYS A 1 99 ? -3.551 -30.688 -7.945 1 98.88 99 LYS A N 1
ATOM 710 C CA . LYS A 1 99 ? -2.199 -30.266 -7.59 1 98.88 99 LYS A CA 1
ATOM 711 C C . LYS A 1 99 ? -1.195 -30.688 -8.664 1 98.88 99 LYS A C 1
ATOM 713 O O . LYS A 1 99 ? -1.097 -31.859 -9.008 1 98.88 99 LYS A O 1
ATOM 718 N N . LEU A 1 100 ? -0.463 -29.734 -9.164 1 98.88 100 LEU A N 1
ATOM 719 C CA . LEU A 1 100 ? 0.588 -29.969 -10.148 1 98.88 100 LEU A CA 1
ATOM 720 C C . LEU A 1 100 ? 1.879 -29.266 -9.742 1 98.88 100 LEU A C 1
ATOM 722 O O . LEU A 1 100 ? 1.877 -28.062 -9.469 1 98.88 100 LEU A O 1
ATOM 726 N N . SER A 1 101 ? 2.979 -30.016 -9.695 1 98.94 101 SER A N 1
ATOM 727 C CA . SER A 1 101 ? 4.262 -29.406 -9.359 1 98.94 101 SER A CA 1
ATOM 728 C C . SER A 1 101 ? 5.285 -29.641 -10.469 1 98.94 101 SER A C 1
ATOM 730 O O . SER A 1 101 ? 5.562 -30.781 -10.836 1 98.94 101 SER A O 1
ATOM 732 N N . LEU A 1 102 ? 5.754 -28.578 -11.016 1 98.81 102 LEU A N 1
ATOM 733 C CA . LEU A 1 102 ? 6.828 -28.562 -12 1 98.81 102 LEU A CA 1
ATOM 734 C C . LEU A 1 102 ? 8.055 -27.828 -11.453 1 98.81 102 LEU A C 1
ATOM 736 O O . LEU A 1 102 ? 8.859 -27.312 -12.227 1 98.81 102 LEU A O 1
ATOM 740 N N . HIS A 1 103 ? 8.172 -27.828 -10.188 1 98.62 103 HIS A N 1
ATOM 741 C CA . HIS A 1 103 ? 9.227 -27.156 -9.438 1 98.62 103 HIS A CA 1
ATOM 742 C C . HIS A 1 103 ? 10.609 -27.641 -9.875 1 98.62 103 HIS A C 1
ATOM 744 O O . HIS A 1 103 ? 10.82 -28.844 -10.039 1 98.62 103 HIS A O 1
ATOM 750 N N . ASN A 1 104 ? 11.531 -26.75 -10.117 1 98.81 104 ASN A N 1
ATOM 751 C CA . ASN A 1 104 ? 12.945 -27.016 -10.359 1 98.81 104 ASN A CA 1
ATOM 752 C C . ASN A 1 104 ? 13.141 -27.938 -11.562 1 98.81 104 ASN A C 1
ATOM 754 O O . ASN A 1 104 ? 13.758 -29 -11.445 1 98.81 104 ASN A O 1
ATOM 758 N N . ASN A 1 105 ? 12.656 -27.531 -12.656 1 98.81 105 ASN A N 1
ATOM 759 C CA . ASN A 1 105 ? 12.93 -28.109 -13.977 1 98.81 105 ASN A CA 1
ATOM 760 C C . ASN A 1 105 ? 13.711 -27.141 -14.852 1 98.81 105 ASN A C 1
ATOM 762 O O . ASN A 1 105 ? 14.414 -26.266 -14.352 1 98.81 105 ASN A O 1
ATOM 766 N N . SER A 1 106 ? 13.695 -27.359 -16.172 1 98.5 106 SER A N 1
ATOM 767 C CA . SER A 1 106 ? 14.469 -26.516 -17.094 1 98.5 106 SER A CA 1
ATOM 768 C C . SER A 1 106 ? 13.555 -25.75 -18.031 1 98.5 106 SER A C 1
ATOM 770 O O . SER A 1 106 ? 13.914 -25.5 -19.188 1 98.5 106 SER A O 1
ATOM 772 N N . LEU A 1 107 ? 12.43 -25.391 -17.5 1 98.5 107 LEU A N 1
ATOM 773 C CA . LEU A 1 107 ? 11.484 -24.688 -18.344 1 98.5 107 LEU A CA 1
ATOM 774 C C . LEU A 1 107 ? 11.984 -23.281 -18.688 1 98.5 107 LEU A C 1
ATOM 776 O O . LEU A 1 107 ? 12.367 -22.531 -17.781 1 98.5 107 LEU A O 1
ATOM 780 N N . THR A 1 108 ? 11.953 -22.953 -19.906 1 97.88 108 THR A N 1
ATOM 781 C CA . THR A 1 108 ? 12.344 -21.609 -20.328 1 97.88 108 THR A CA 1
ATOM 782 C C . THR A 1 108 ? 11.156 -20.859 -20.938 1 97.88 108 THR A C 1
ATOM 784 O O . THR A 1 108 ? 11.195 -19.641 -21.078 1 97.88 108 THR A O 1
ATOM 787 N N . GLY A 1 109 ? 10.164 -21.641 -21.25 1 97.06 109 GLY A N 1
ATOM 788 C CA . GLY A 1 109 ? 8.922 -21.125 -21.797 1 97.06 109 GLY A CA 1
ATOM 789 C C . GLY A 1 109 ? 7.75 -22.062 -21.609 1 97.06 109 GLY A C 1
ATOM 790 O O . GLY A 1 109 ? 7.926 -23.188 -21.156 1 97.06 109 GLY A O 1
ATOM 791 N N . MET A 1 110 ? 6.562 -21.422 -21.969 1 97.25 110 MET A N 1
ATOM 792 C CA . MET A 1 110 ? 5.344 -22.219 -21.891 1 97.25 110 MET A CA 1
ATOM 793 C C . MET A 1 110 ? 4.469 -22.016 -23.109 1 97.25 110 MET A C 1
ATOM 795 O O . MET A 1 110 ? 4.262 -20.875 -23.547 1 97.25 110 MET A O 1
ATOM 799 N N . GLU A 1 111 ? 4.031 -23.156 -23.578 1 95.94 111 GLU A N 1
ATOM 800 C CA . GLU A 1 111 ? 3.035 -23.062 -24.641 1 95.94 111 GLU A CA 1
ATOM 801 C C . GLU A 1 111 ? 1.704 -22.547 -24.109 1 95.94 111 GLU A C 1
ATOM 803 O O . GLU A 1 111 ? 1.316 -22.859 -22.984 1 95.94 111 GLU A O 1
ATOM 808 N N . ARG A 1 112 ? 1.007 -21.828 -24.938 1 96.19 112 ARG A N 1
ATOM 809 C CA . ARG A 1 112 ? -0.241 -21.188 -24.531 1 96.19 112 ARG A CA 1
ATOM 810 C C . ARG A 1 112 ? -1.242 -22.203 -24.016 1 96.19 112 ARG A C 1
ATOM 812 O O . ARG A 1 112 ? -1.959 -21.953 -23.047 1 96.19 112 ARG A O 1
ATOM 819 N N . GLU A 1 113 ? -1.247 -23.406 -24.656 1 96.94 113 GLU A N 1
ATOM 820 C CA . GLU A 1 113 ? -2.25 -24.422 -24.328 1 96.94 113 GLU A CA 1
ATOM 821 C C . GLU A 1 113 ? -1.681 -25.469 -23.375 1 96.94 113 GLU A C 1
ATOM 823 O O . GLU A 1 113 ? -2.248 -26.562 -23.234 1 96.94 113 GLU A O 1
ATOM 828 N N . LEU A 1 114 ? -0.666 -25.141 -22.75 1 97.38 114 LEU A N 1
ATOM 829 C 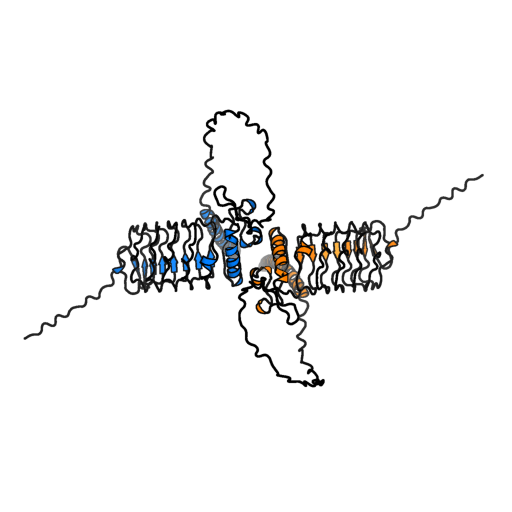CA . LEU A 1 114 ? 0.005 -26.125 -21.906 1 97.38 114 LEU A CA 1
ATOM 830 C C . LEU A 1 114 ? -0.938 -26.641 -20.828 1 97.38 114 LEU A C 1
ATOM 832 O O . LEU A 1 114 ? -0.997 -27.844 -20.562 1 97.38 114 LEU A O 1
ATOM 836 N N . PHE A 1 115 ? -1.771 -25.734 -20.266 1 97.94 115 PHE A N 1
ATOM 837 C CA . PHE A 1 115 ? -2.6 -26.109 -19.125 1 97.94 115 PHE A CA 1
ATOM 838 C C . PHE A 1 115 ? -4.062 -26.219 -19.531 1 97.94 115 PHE A C 1
ATOM 840 O O . PHE A 1 115 ? -4.961 -26.078 -18.703 1 97.94 115 PHE A O 1
ATOM 847 N N . GLN A 1 116 ? -4.203 -26.5 -20.75 1 95.94 116 GLN A N 1
ATOM 848 C CA . GLN A 1 116 ? -5.562 -26.734 -21.234 1 95.94 116 GLN A CA 1
ATOM 849 C C . GLN A 1 116 ? -6.18 -27.953 -20.547 1 95.94 116 GLN A C 1
ATOM 851 O O . GLN A 1 116 ? -5.512 -28.984 -20.375 1 95.94 116 GLN A O 1
ATOM 856 N N . GLY A 1 117 ? -7.426 -27.781 -20.062 1 95.12 117 GLY A N 1
ATOM 857 C CA . GLY A 1 117 ? -8.148 -28.906 -19.469 1 95.12 117 GLY A CA 1
ATOM 858 C C . GLY A 1 117 ? -8.016 -28.969 -17.953 1 95.12 117 GLY A C 1
ATOM 859 O O . GLY A 1 117 ? -8.672 -29.797 -17.312 1 95.12 117 GLY A O 1
ATOM 860 N N . LEU A 1 118 ? -7.27 -28.062 -17.344 1 97.38 118 LEU A N 1
ATOM 861 C CA . LEU A 1 118 ? -7.02 -28.125 -15.914 1 97.38 118 LEU A CA 1
ATOM 862 C C . LEU A 1 118 ? -7.895 -27.125 -15.164 1 97.38 118 LEU A C 1
ATOM 864 O O . LEU A 1 118 ? -7.398 -26.344 -14.344 1 97.38 118 LEU A O 1
ATOM 868 N N . GLY A 1 119 ? -9.141 -27.234 -15.406 1 96.88 119 GLY A N 1
ATOM 869 C CA . GLY A 1 119 ? -10.07 -26.297 -14.797 1 96.88 119 GLY A CA 1
ATOM 870 C C . GLY A 1 119 ? -10.203 -26.484 -13.297 1 96.88 119 GLY A C 1
ATOM 871 O O . GLY A 1 119 ? -10.602 -25.547 -12.586 1 96.88 119 GLY A O 1
ATOM 872 N N . GLY A 1 120 ? -9.82 -27.641 -12.82 1 97.44 120 GLY A N 1
ATOM 873 C CA . GLY A 1 120 ? -9.984 -27.953 -11.406 1 97.44 120 GLY A CA 1
ATOM 874 C C . GLY A 1 120 ? -8.703 -27.781 -10.609 1 97.44 120 GLY A C 1
ATOM 875 O O . GLY A 1 120 ? -8.664 -28.078 -9.414 1 97.44 120 GLY A O 1
ATOM 876 N N . LEU A 1 121 ? -7.691 -27.281 -11.234 1 98.62 121 LEU A N 1
ATOM 877 C CA . LEU A 1 121 ? -6.387 -27.172 -10.586 1 98.62 121 LEU A CA 1
ATOM 878 C C . LEU A 1 121 ? -6.422 -26.125 -9.469 1 98.62 121 LEU A C 1
ATOM 880 O O . LEU A 1 121 ? -6.887 -25 -9.672 1 98.62 121 LEU A O 1
ATOM 884 N N . HIS A 1 122 ? -5.84 -26.516 -8.273 1 98.81 122 HIS A N 1
ATOM 885 C CA . HIS A 1 122 ? -5.836 -25.641 -7.105 1 98.81 122 HIS A CA 1
ATOM 886 C C . HIS A 1 122 ? -4.438 -25.109 -6.82 1 98.81 122 HIS A C 1
ATOM 888 O O . HIS A 1 122 ? -4.281 -24 -6.309 1 98.81 122 HIS A O 1
ATOM 894 N N . SER A 1 123 ? -3.533 -25.922 -7.125 1 98.94 123 SER A N 1
ATOM 895 C CA . SER A 1 123 ? -2.15 -25.578 -6.805 1 98.94 123 SER A CA 1
ATOM 896 C C . SER A 1 123 ? -1.221 -25.875 -7.977 1 98.94 123 SER A C 1
ATOM 898 O O . SER A 1 123 ? -1.222 -26.984 -8.516 1 98.94 123 SER A O 1
ATOM 900 N N . LEU A 1 124 ? -0.431 -24.859 -8.32 1 98.94 124 LEU A N 1
ATOM 901 C CA . LEU A 1 124 ? 0.534 -24.969 -9.414 1 98.94 124 LEU A CA 1
ATOM 902 C C . LEU A 1 124 ? 1.894 -24.422 -9 1 98.94 124 LEU A C 1
ATOM 904 O O . LEU A 1 124 ? 2.016 -23.25 -8.664 1 98.94 124 LEU A O 1
ATOM 908 N N . ASP A 1 125 ? 2.873 -25.25 -9.039 1 98.94 125 ASP A N 1
ATOM 909 C CA . ASP A 1 125 ? 4.227 -24.844 -8.68 1 98.94 125 ASP A CA 1
ATOM 910 C C . ASP A 1 125 ? 5.141 -24.812 -9.898 1 98.94 125 ASP A C 1
ATOM 912 O O . ASP A 1 125 ? 5.484 -25.859 -10.445 1 98.94 125 ASP A O 1
ATOM 916 N N . LEU A 1 126 ? 5.492 -23.656 -10.305 1 98.81 126 LEU A N 1
ATOM 917 C CA . LEU A 1 126 ? 6.398 -23.453 -11.43 1 98.81 126 LEU A CA 1
ATOM 918 C C . LEU A 1 126 ? 7.699 -22.812 -10.969 1 98.81 126 LEU A C 1
ATOM 920 O O . LEU A 1 126 ? 8.422 -22.219 -11.766 1 98.81 126 LEU A O 1
ATOM 924 N N . SER A 1 127 ? 8.055 -22.938 -9.727 1 98.81 127 SER A N 1
ATOM 925 C CA . SER A 1 127 ? 9.203 -22.25 -9.148 1 98.81 127 SER A CA 1
ATOM 926 C C . SER A 1 127 ? 10.516 -22.906 -9.578 1 98.81 127 SER A C 1
ATOM 928 O O . SER A 1 127 ? 10.523 -24.078 -9.984 1 98.81 127 SER A O 1
ATOM 930 N N . LEU A 1 128 ? 11.57 -22.156 -9.539 1 98.75 128 LEU A N 1
ATOM 931 C CA . LEU A 1 128 ? 12.945 -22.594 -9.797 1 98.75 128 LEU A CA 1
ATOM 932 C C . LEU A 1 128 ? 13.078 -23.203 -11.188 1 98.75 128 LEU A C 1
ATOM 934 O O . LEU A 1 128 ? 13.578 -24.312 -11.336 1 98.75 128 LEU A O 1
ATOM 938 N N . ASN A 1 129 ? 12.594 -22.469 -12.172 1 98.75 129 ASN A N 1
ATOM 939 C CA . ASN A 1 129 ? 12.82 -22.719 -13.594 1 98.75 129 ASN A CA 1
ATOM 940 C C . ASN A 1 129 ? 13.523 -21.531 -14.266 1 98.75 129 ASN A C 1
ATOM 942 O O . ASN A 1 129 ? 14.242 -20.797 -13.602 1 98.75 129 ASN A O 1
ATOM 946 N N . GLY A 1 130 ? 13.461 -21.469 -15.562 1 98.62 130 GLY A N 1
ATOM 947 C CA . GLY A 1 130 ? 14.078 -20.359 -16.281 1 98.62 130 GLY A CA 1
ATOM 948 C C . GLY A 1 130 ? 13.078 -19.547 -17.094 1 98.62 130 GLY A C 1
ATOM 949 O O . GLY A 1 130 ? 13.422 -19 -18.141 1 98.62 130 GLY A O 1
ATOM 950 N N . LEU A 1 131 ? 11.922 -19.469 -16.578 1 98.56 131 LEU A N 1
ATOM 951 C CA . LEU A 1 131 ? 10.883 -18.766 -17.312 1 98.56 131 LEU A CA 1
ATOM 952 C C . LEU A 1 131 ? 11.203 -17.281 -17.406 1 98.56 131 LEU A C 1
ATOM 954 O O . LEU A 1 131 ? 11.562 -16.656 -16.406 1 98.56 131 LEU A O 1
ATOM 958 N N . SER A 1 132 ? 11.047 -16.734 -18.594 1 97.62 132 SER A N 1
ATOM 959 C CA . SER A 1 132 ? 11.328 -15.32 -18.797 1 97.62 132 SER A CA 1
ATOM 960 C C . SER A 1 132 ? 10.047 -14.516 -18.953 1 97.62 132 SER A C 1
ATOM 962 O O . SER A 1 132 ? 10.062 -13.281 -18.891 1 97.62 132 SER A O 1
ATOM 964 N N . SER A 1 133 ? 8.969 -15.211 -19.141 1 97.19 133 SER A N 1
ATOM 965 C CA . SER A 1 133 ? 7.672 -14.555 -19.281 1 97.19 133 SER A CA 1
ATOM 966 C C . SER A 1 133 ? 6.531 -15.523 -18.984 1 97.19 133 SER A C 1
ATOM 968 O O . SER A 1 133 ? 6.742 -16.734 -18.891 1 97.19 133 SER A O 1
ATOM 970 N N . VAL A 1 134 ? 5.379 -14.922 -18.781 1 97.94 134 VAL A N 1
ATOM 971 C CA . VAL A 1 134 ? 4.121 -15.656 -18.734 1 97.94 134 VAL A CA 1
ATOM 972 C C . VAL A 1 134 ? 3.244 -15.266 -19.922 1 97.94 134 VAL A C 1
ATOM 974 O O . VAL A 1 134 ? 2.664 -14.18 -19.938 1 97.94 134 VAL A O 1
ATOM 977 N N . PRO A 1 135 ? 3.203 -16.188 -20.844 1 97 135 PRO A N 1
ATOM 978 C CA . PRO A 1 135 ? 2.441 -15.836 -22.047 1 97 135 PRO A CA 1
ATOM 979 C C . PRO A 1 135 ? 0.963 -15.594 -21.766 1 97 135 PRO A C 1
ATOM 981 O O . PRO A 1 135 ? 0.388 -16.234 -20.875 1 97 135 PRO A O 1
ATOM 984 N N . LEU A 1 136 ? 0.413 -14.711 -22.641 1 97.5 136 LEU A N 1
ATOM 985 C CA . LEU A 1 136 ? -1.022 -14.469 -22.547 1 97.5 136 LEU A CA 1
ATOM 986 C C . LEU A 1 136 ? -1.812 -15.734 -22.859 1 97.5 136 LEU A C 1
ATOM 988 O O . LEU A 1 136 ? -1.477 -16.469 -23.797 1 97.5 136 LEU A O 1
ATOM 992 N N . GLY A 1 137 ? -2.697 -16.062 -22.016 1 97.38 137 GLY A N 1
ATOM 993 C CA . GLY A 1 137 ? -3.613 -17.156 -22.297 1 97.38 137 GLY A CA 1
ATOM 994 C C . GLY A 1 137 ? -3.227 -18.438 -21.594 1 97.38 137 GLY A C 1
ATOM 995 O O . GLY A 1 137 ? -4.043 -19.359 -21.469 1 97.38 137 GLY A O 1
ATOM 996 N N . VAL A 1 138 ? -2.035 -18.594 -21.141 1 97.81 138 VAL A N 1
ATOM 997 C CA . VAL A 1 138 ? -1.534 -19.844 -20.594 1 97.81 138 VAL A CA 1
ATOM 998 C C . VAL A 1 138 ? -2.305 -20.188 -19.312 1 97.81 138 VAL A C 1
ATOM 1000 O O . VAL A 1 138 ? -2.482 -21.359 -18.984 1 97.81 138 VAL A O 1
ATOM 1003 N N . LEU A 1 139 ? -2.869 -19.172 -18.625 1 98.25 139 LEU A N 1
ATOM 1004 C CA . LEU A 1 139 ? -3.527 -19.375 -17.328 1 98.25 139 LEU A CA 1
ATOM 1005 C C . LEU A 1 139 ? -5.043 -19.266 -17.469 1 98.25 139 LEU A C 1
ATOM 1007 O O . LEU A 1 139 ? -5.766 -19.25 -16.469 1 98.25 139 LEU A O 1
ATOM 1011 N N . ASP A 1 140 ? -5.531 -19.219 -18.609 1 97.19 140 ASP A N 1
ATOM 1012 C CA . ASP A 1 140 ? -6.934 -18.906 -18.875 1 97.19 140 ASP A CA 1
ATOM 1013 C C . ASP A 1 140 ? -7.855 -19.969 -18.281 1 97.19 140 ASP A C 1
ATOM 1015 O O . ASP A 1 140 ? -8.93 -19.641 -17.766 1 97.19 140 ASP A O 1
ATOM 1019 N N . GLU A 1 141 ? -7.418 -21.203 -18.25 1 95.75 141 GLU A N 1
ATOM 1020 C CA . GLU A 1 141 ? -8.305 -22.281 -17.859 1 95.75 141 GLU A CA 1
ATOM 1021 C C . GLU A 1 141 ? -8.156 -22.594 -16.359 1 95.75 141 GLU A C 1
ATOM 1023 O O . GLU A 1 141 ? -8.844 -23.469 -15.836 1 95.75 141 GLU A O 1
ATOM 1028 N N . LEU A 1 142 ? -7.344 -21.859 -15.688 1 97.88 142 LEU A N 1
ATOM 1029 C CA . LEU A 1 142 ? -7.031 -22.188 -14.297 1 97.88 142 LEU A CA 1
ATOM 1030 C C . LEU A 1 142 ? -7.867 -21.344 -13.344 1 97.88 142 LEU A C 1
ATOM 1032 O O . LEU A 1 142 ? -7.328 -20.734 -12.414 1 97.88 142 LEU A O 1
ATOM 1036 N N . GLN A 1 143 ? -9.156 -21.453 -13.492 1 95.44 143 GLN A N 1
ATOM 1037 C CA . GLN A 1 143 ? -10.047 -20.578 -12.742 1 95.44 143 GLN A CA 1
ATOM 1038 C C . GLN A 1 143 ? -10.141 -21 -11.281 1 95.44 143 GLN A C 1
ATOM 1040 O O . GLN A 1 143 ? -10.453 -20.188 -10.414 1 95.44 143 GLN A O 1
ATOM 1045 N N . SER A 1 144 ? -9.797 -22.219 -11 1 98.19 144 SER A N 1
ATOM 1046 C CA . SER A 1 144 ? -9.922 -22.734 -9.641 1 98.19 144 SER A CA 1
ATOM 1047 C C . SER A 1 144 ? -8.602 -22.609 -8.883 1 98.19 144 SER A C 1
ATOM 1049 O O . SER A 1 144 ? -8.523 -22.984 -7.711 1 98.19 144 SER A O 1
ATOM 1051 N N . LEU A 1 145 ? -7.664 -22.047 -9.547 1 98.75 145 LEU A N 1
ATOM 1052 C CA . LEU A 1 145 ? -6.328 -21.984 -8.969 1 98.75 145 LEU A CA 1
ATOM 1053 C C . LEU A 1 145 ? -6.32 -21.125 -7.711 1 98.75 145 LEU A C 1
ATOM 1055 O O . LEU A 1 145 ? -6.812 -20 -7.723 1 98.75 145 LEU A O 1
ATOM 1059 N N . ARG A 1 146 ? -5.688 -21.672 -6.621 1 98.88 146 ARG A N 1
ATOM 1060 C CA . ARG A 1 146 ? -5.633 -20.969 -5.348 1 98.88 146 ARG A CA 1
ATOM 1061 C C . ARG A 1 146 ? -4.195 -20.625 -4.977 1 98.88 146 ARG A C 1
ATOM 1063 O O . ARG A 1 146 ? -3.947 -19.641 -4.27 1 98.88 146 ARG A O 1
ATOM 1070 N N . TRP A 1 147 ? -3.342 -21.406 -5.402 1 98.88 147 TRP A N 1
ATOM 1071 C CA . TRP A 1 147 ? -1.933 -21.234 -5.074 1 98.88 147 TRP A CA 1
ATOM 1072 C C . TRP A 1 147 ? -1.062 -21.344 -6.32 1 98.88 147 TRP A C 1
ATOM 1074 O O . TRP A 1 147 ? -1.145 -22.328 -7.055 1 98.88 147 TRP A O 1
ATOM 1084 N N . LEU A 1 148 ? -0.227 -20.328 -6.598 1 98.88 148 LEU A N 1
ATOM 1085 C CA . LEU A 1 148 ? 0.682 -20.297 -7.738 1 98.88 148 LEU A CA 1
ATOM 1086 C C . LEU A 1 148 ? 2.066 -19.812 -7.312 1 98.88 148 LEU A C 1
ATOM 1088 O O . LEU A 1 148 ? 2.193 -18.797 -6.629 1 98.88 148 LEU A O 1
ATOM 1092 N N . SER A 1 149 ? 3.094 -20.578 -7.695 1 98.88 149 SER A N 1
ATOM 1093 C CA . SER A 1 149 ? 4.453 -20.109 -7.445 1 98.88 149 SER A CA 1
ATOM 1094 C C . SER A 1 149 ? 5.223 -19.938 -8.75 1 98.88 149 SER A C 1
ATOM 1096 O O . SER A 1 149 ? 5.312 -20.859 -9.555 1 98.88 149 SER A O 1
ATOM 1098 N N . LEU A 1 150 ? 5.691 -18.781 -8.969 1 98.75 150 LEU A N 1
ATOM 1099 C CA . LEU A 1 150 ? 6.586 -18.438 -10.062 1 98.75 150 LEU A CA 1
ATOM 1100 C C . LEU A 1 150 ? 7.938 -17.969 -9.539 1 98.75 150 LEU A C 1
ATOM 1102 O O . LEU A 1 150 ? 8.688 -17.297 -10.25 1 98.75 150 LEU A O 1
ATOM 1106 N N . ALA A 1 151 ? 8.234 -18.344 -8.336 1 98.75 151 ALA A N 1
ATOM 1107 C CA . ALA A 1 151 ? 9.445 -17.875 -7.676 1 98.75 151 ALA A CA 1
ATOM 1108 C C . ALA A 1 151 ? 10.688 -18.516 -8.305 1 98.75 151 ALA A C 1
ATOM 1110 O O . ALA A 1 151 ? 10.656 -19.672 -8.727 1 98.75 151 ALA A O 1
ATOM 1111 N N . GLY A 1 152 ? 11.742 -17.781 -8.305 1 98.5 152 GLY A N 1
ATOM 1112 C CA . GLY A 1 152 ? 13.023 -18.328 -8.734 1 98.5 152 GLY A CA 1
ATOM 1113 C C . GLY A 1 152 ? 13.094 -18.578 -10.227 1 98.5 152 GLY A C 1
ATOM 1114 O O . GLY A 1 152 ? 13.586 -19.625 -10.656 1 98.5 152 GLY A O 1
ATOM 1115 N N . ASN A 1 153 ? 12.547 -17.734 -11.031 1 98.56 153 ASN A N 1
ATOM 1116 C CA . ASN A 1 153 ? 12.656 -17.766 -12.484 1 98.56 153 ASN A CA 1
ATOM 1117 C C . ASN A 1 153 ? 13.469 -16.578 -13.008 1 98.56 153 ASN A C 1
ATOM 1119 O O . ASN A 1 153 ? 14.359 -16.078 -12.32 1 98.56 153 ASN A O 1
ATOM 1123 N N . ARG A 1 154 ? 13.289 -16.234 -14.297 1 98.56 154 ARG A N 1
ATOM 1124 C CA . ARG A 1 154 ? 13.984 -15.109 -14.914 1 98.56 154 ARG A CA 1
ATOM 1125 C C . ARG A 1 154 ? 13 -14.039 -15.367 1 98.56 154 ARG A C 1
ATOM 1127 O O . ARG A 1 154 ? 13.164 -13.445 -16.438 1 98.56 154 ARG A O 1
ATOM 1134 N N . LEU A 1 155 ? 12.023 -13.859 -14.555 1 98.38 155 LEU A N 1
ATOM 1135 C CA . LEU A 1 155 ? 10.969 -12.914 -14.898 1 98.38 155 LEU A CA 1
ATOM 1136 C C . LEU A 1 155 ? 11.406 -11.484 -14.594 1 98.38 155 LEU 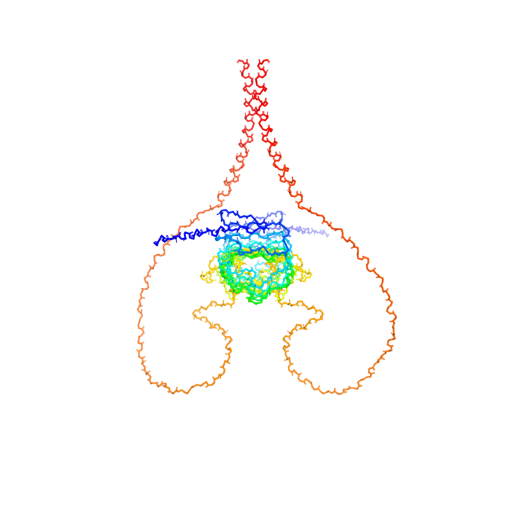A C 1
ATOM 1138 O O . LEU A 1 155 ? 11.859 -11.195 -13.484 1 98.38 155 LEU A O 1
ATOM 1142 N N . ARG A 1 156 ? 11.227 -10.602 -15.547 1 96.88 156 ARG A N 1
ATOM 1143 C CA . ARG A 1 156 ? 11.562 -9.195 -15.375 1 96.88 156 ARG A CA 1
ATOM 1144 C C . ARG A 1 156 ? 10.312 -8.336 -15.281 1 96.88 156 ARG A C 1
ATOM 1146 O O . ARG A 1 156 ? 10.359 -7.203 -14.797 1 96.88 156 ARG A O 1
ATOM 1153 N N . GLY A 1 157 ? 9.281 -8.805 -15.75 1 96.38 157 GLY A N 1
ATOM 1154 C CA . GLY A 1 157 ? 7.977 -8.164 -15.781 1 96.38 157 GLY A CA 1
ATOM 1155 C C . GLY A 1 157 ? 6.832 -9.141 -15.953 1 96.38 157 GLY A C 1
ATOM 1156 O O . GLY A 1 157 ? 7.051 -10.336 -16.188 1 96.38 157 GLY A O 1
ATOM 1157 N N . LEU A 1 158 ? 5.625 -8.609 -15.75 1 97.5 158 LEU A N 1
ATOM 1158 C CA . LEU A 1 158 ? 4.418 -9.422 -15.906 1 97.5 158 LEU A CA 1
ATOM 1159 C C . LEU A 1 158 ? 3.287 -8.594 -16.516 1 97.5 158 LEU A C 1
ATOM 1161 O O . LEU A 1 158 ? 3.146 -7.406 -16.203 1 97.5 158 LEU A O 1
ATOM 1165 N N . GLU A 1 159 ? 2.561 -9.273 -17.312 1 97.06 159 GLU A N 1
ATOM 1166 C CA . GLU A 1 159 ? 1.374 -8.648 -17.875 1 97.06 159 GLU A CA 1
ATOM 1167 C C . GLU A 1 159 ? 0.131 -8.953 -17.047 1 97.06 159 GLU A C 1
ATOM 1169 O O . GLU A 1 159 ? -0.181 -10.117 -16.781 1 97.06 159 GLU A O 1
ATOM 1174 N N . ARG A 1 160 ? -0.557 -7.91 -16.719 1 97.81 160 ARG A N 1
ATOM 1175 C CA . ARG A 1 160 ? -1.792 -8.039 -15.961 1 97.81 160 ARG A CA 1
ATOM 1176 C C . ARG A 1 160 ? -2.754 -9.016 -16.625 1 97.81 160 ARG A C 1
ATOM 1178 O O . ARG A 1 160 ? -3.385 -9.836 -15.961 1 97.81 160 ARG A O 1
ATOM 1185 N N . ALA A 1 161 ? -2.871 -8.93 -17.938 1 98.06 161 ALA A N 1
ATOM 1186 C CA . ALA A 1 161 ? -3.848 -9.695 -18.719 1 98.06 161 ALA A CA 1
ATOM 1187 C C . ALA A 1 161 ? -3.637 -11.195 -18.531 1 98.06 161 ALA A C 1
ATOM 1189 O O . ALA A 1 161 ? -4.59 -11.977 -18.578 1 98.06 161 ALA A O 1
ATOM 1190 N N . ALA A 1 162 ? -2.488 -11.625 -18.281 1 98 162 ALA A N 1
ATOM 1191 C CA . ALA A 1 162 ? -2.184 -13.047 -18.109 1 98 162 ALA A CA 1
ATOM 1192 C C . ALA A 1 162 ? -2.77 -13.578 -16.812 1 98 162 ALA A C 1
ATOM 1194 O O . ALA A 1 162 ? -3.043 -14.773 -16.688 1 98 162 ALA A O 1
ATOM 1195 N N . PHE A 1 163 ? -3.055 -12.688 -15.852 1 98.31 163 PHE A N 1
ATOM 1196 C CA . PHE A 1 163 ? -3.418 -13.125 -14.508 1 98.31 163 PHE A CA 1
ATOM 1197 C C . PHE A 1 163 ? -4.887 -12.836 -14.219 1 98.31 163 PHE A C 1
ATOM 1199 O O . PHE A 1 163 ? -5.445 -13.344 -13.25 1 98.31 163 PHE A O 1
ATOM 1206 N N . GLU A 1 164 ? -5.531 -12.07 -15.062 1 97.31 164 GLU A N 1
ATOM 1207 C CA . GLU A 1 164 ? -6.914 -11.641 -14.875 1 97.31 164 GLU A CA 1
ATOM 1208 C C . GLU A 1 164 ? -7.844 -12.836 -14.695 1 97.31 164 GLU A C 1
ATOM 1210 O O . GLU A 1 164 ? -8.766 -12.789 -13.883 1 97.31 164 GLU A O 1
ATOM 1215 N N . PRO A 1 165 ? -7.539 -13.969 -15.328 1 97 165 PRO A N 1
ATOM 1216 C CA . PRO A 1 165 ? -8.453 -15.109 -15.211 1 97 165 PRO A CA 1
ATOM 1217 C C . PRO A 1 165 ? -8.383 -15.773 -13.836 1 97 165 PRO A C 1
ATOM 1219 O O . PRO A 1 165 ? -9.242 -16.594 -13.5 1 97 165 PRO A O 1
ATOM 1222 N N . LEU A 1 166 ? -7.441 -15.5 -13.047 1 98.06 166 LEU A N 1
ATOM 1223 C CA . LEU A 1 166 ? -7.227 -16.172 -11.773 1 98.06 166 LEU A CA 1
ATOM 1224 C C . LEU A 1 166 ? -8.062 -15.539 -10.672 1 98.06 166 LEU A C 1
ATOM 1226 O O . LEU A 1 166 ? -7.523 -15.031 -9.688 1 98.06 166 LEU A O 1
ATOM 1230 N N . ALA A 1 167 ? -9.336 -15.742 -10.734 1 95.56 167 ALA A N 1
ATOM 1231 C CA . ALA A 1 167 ? -10.289 -15.07 -9.859 1 95.56 167 ALA A CA 1
ATOM 1232 C C . ALA A 1 167 ? -10.234 -15.648 -8.445 1 95.56 167 ALA A C 1
ATOM 1234 O O . ALA A 1 167 ? -10.547 -14.961 -7.473 1 95.56 167 ALA A O 1
ATOM 1235 N N . ASN A 1 168 ? -9.758 -16.875 -8.328 1 97.88 168 ASN A N 1
ATOM 1236 C CA . ASN A 1 168 ? -9.797 -17.547 -7.031 1 97.88 168 ASN A CA 1
ATOM 1237 C C . ASN A 1 168 ? -8.406 -17.641 -6.406 1 97.88 168 ASN A C 1
ATOM 1239 O O . ASN A 1 168 ? -8.227 -18.281 -5.371 1 97.88 168 ASN A O 1
ATOM 1243 N N . LEU A 1 169 ? -7.488 -17.016 -7.043 1 98.69 169 LEU A N 1
ATOM 1244 C CA . LEU A 1 169 ? -6.121 -17.078 -6.547 1 98.69 169 LEU A CA 1
ATOM 1245 C C . LEU A 1 169 ? -6.012 -16.469 -5.156 1 98.69 169 LEU A C 1
ATOM 1247 O O . LEU A 1 169 ? -6.535 -15.383 -4.91 1 98.69 169 LEU A O 1
ATOM 1251 N N . GLN A 1 170 ? -5.27 -17.172 -4.262 1 98.69 170 GLN A N 1
ATOM 1252 C CA . GLN A 1 170 ? -5.145 -16.719 -2.879 1 98.69 170 GLN A CA 1
ATOM 1253 C C . GLN A 1 170 ? -3.688 -16.469 -2.512 1 98.69 170 GLN A C 1
ATOM 1255 O O . GLN A 1 170 ? -3.391 -15.609 -1.68 1 98.69 170 GLN A O 1
ATOM 1260 N N . HIS A 1 171 ? -2.852 -17.234 -3.08 1 98.75 171 HIS A N 1
ATOM 1261 C CA . HIS A 1 171 ? -1.43 -17.141 -2.77 1 98.75 171 HIS A CA 1
ATOM 1262 C C . HIS A 1 171 ? -0.589 -17.109 -4.043 1 98.75 171 HIS A C 1
ATOM 1264 O O . HIS A 1 171 ? -0.743 -17.969 -4.914 1 98.75 171 HIS A O 1
ATOM 1270 N N . LEU A 1 172 ? 0.23 -16.109 -4.102 1 98.75 172 LEU A N 1
ATOM 1271 C CA . LEU A 1 172 ? 1.121 -15.938 -5.246 1 98.75 172 LEU A CA 1
ATOM 1272 C C . LEU A 1 172 ? 2.559 -15.719 -4.785 1 98.75 172 LEU A C 1
ATOM 1274 O O . LEU A 1 172 ? 2.822 -14.844 -3.957 1 98.75 172 LEU A O 1
ATOM 1278 N N . GLU A 1 173 ? 3.438 -16.516 -5.266 1 98.81 173 GLU A N 1
ATOM 1279 C CA . GLU A 1 173 ? 4.855 -16.359 -4.957 1 98.81 173 GLU A CA 1
ATOM 1280 C C . GLU A 1 173 ? 5.637 -15.875 -6.172 1 98.81 173 GLU A C 1
ATOM 1282 O O . GLU A 1 173 ? 5.617 -16.516 -7.227 1 98.81 173 GLU A O 1
ATOM 1287 N N . LEU A 1 174 ? 6.32 -14.844 -5.973 1 98.5 174 LEU A N 1
ATOM 1288 C CA . LEU A 1 174 ? 7.012 -14.195 -7.082 1 98.5 174 LEU A CA 1
ATOM 1289 C C . LEU A 1 174 ? 8.461 -13.891 -6.719 1 98.5 174 LEU A C 1
ATOM 1291 O O . LEU A 1 174 ? 9.211 -13.344 -7.531 1 98.5 174 LEU A O 1
ATOM 1295 N N . GLY A 1 175 ? 8.906 -14.242 -5.629 1 98.06 175 GLY A N 1
ATOM 1296 C CA . GLY A 1 175 ? 10.234 -13.883 -5.148 1 98.06 175 GLY A CA 1
ATOM 1297 C C . GLY A 1 175 ? 11.352 -14.43 -6.02 1 98.06 175 GLY A C 1
ATOM 1298 O O . GLY A 1 175 ? 11.117 -15.273 -6.887 1 98.06 175 GLY A O 1
ATOM 1299 N N . GLN A 1 176 ? 12.508 -13.867 -5.832 1 97.44 176 GLN A N 1
ATOM 1300 C CA . GLN A 1 176 ? 13.742 -14.359 -6.438 1 97.44 176 GLN A CA 1
ATOM 1301 C C . GLN A 1 176 ? 13.672 -14.297 -7.961 1 97.44 176 GLN A C 1
ATOM 1303 O O . GLN A 1 176 ? 14 -15.266 -8.648 1 97.44 176 GLN A O 1
ATOM 1308 N N . ASN A 1 177 ? 13.094 -13.352 -8.547 1 98.44 177 ASN A N 1
ATOM 1309 C CA . ASN A 1 177 ? 13.125 -12.984 -9.961 1 98.44 177 ASN A CA 1
ATOM 1310 C C . ASN A 1 177 ? 13.758 -11.609 -10.164 1 98.44 177 ASN A C 1
ATOM 1312 O O . ASN A 1 177 ? 13.727 -10.766 -9.273 1 98.44 177 ASN A O 1
ATOM 1316 N N . PRO A 1 178 ? 14.461 -11.445 -11.258 1 97.94 178 PRO A N 1
ATOM 1317 C CA . PRO A 1 178 ? 15.086 -10.141 -11.508 1 97.94 178 PRO A CA 1
ATOM 1318 C C . PRO A 1 178 ? 14.086 -9.094 -11.992 1 97.94 178 PRO A C 1
ATOM 1320 O O . PRO A 1 178 ? 14.18 -8.625 -13.133 1 97.94 178 PRO A O 1
ATOM 1323 N N . TRP A 1 179 ? 13.289 -8.578 -11.164 1 98.06 179 TRP A N 1
ATOM 1324 C CA . TRP A 1 179 ? 12.18 -7.691 -11.508 1 98.06 179 TRP A CA 1
ATOM 1325 C C . TRP A 1 179 ? 12.688 -6.32 -11.93 1 98.06 179 TRP A C 1
ATOM 1327 O O . TRP A 1 179 ? 13.5 -5.707 -11.227 1 98.06 179 TRP A O 1
ATOM 1337 N N . GLU A 1 180 ? 12.242 -5.957 -13.094 1 97.38 180 GLU A N 1
ATOM 1338 C CA . GLU A 1 180 ? 12.422 -4.582 -13.547 1 97.38 180 GLU A CA 1
ATOM 1339 C C . GLU A 1 180 ? 11.195 -3.729 -13.219 1 97.38 180 GLU A C 1
ATOM 1341 O O . GLU A 1 180 ? 10.164 -3.844 -13.875 1 97.38 180 GLU A O 1
ATOM 1346 N N . CYS A 1 181 ? 11.383 -2.863 -12.266 1 97.06 181 CYS A N 1
ATOM 1347 C CA . CYS A 1 181 ? 10.273 -2.09 -11.727 1 97.06 181 CYS A CA 1
ATOM 1348 C C . CYS A 1 181 ? 10.07 -0.804 -12.516 1 97.06 181 CYS A C 1
ATOM 1350 O O . CYS A 1 181 ? 10.367 0.286 -12.023 1 97.06 181 CYS A O 1
ATOM 1352 N N . ASP A 1 182 ? 9.484 -0.946 -13.664 1 96.31 182 ASP A N 1
ATOM 1353 C CA . ASP A 1 182 ? 9.203 0.146 -14.594 1 96.31 182 ASP A CA 1
ATOM 1354 C C . ASP A 1 182 ? 7.781 0.036 -15.148 1 96.31 182 ASP A C 1
ATOM 1356 O O . ASP A 1 182 ? 6.91 -0.578 -14.531 1 96.31 182 ASP A O 1
ATOM 1360 N N . CYS A 1 183 ? 7.512 0.692 -16.297 1 96.31 183 CYS A N 1
ATOM 1361 C CA . CYS A 1 183 ? 6.16 0.816 -16.828 1 96.31 183 CYS A CA 1
ATOM 1362 C C . CYS A 1 183 ? 5.594 -0.547 -17.203 1 96.31 183 CYS A C 1
ATOM 1364 O O . CYS A 1 183 ? 4.379 -0.743 -17.203 1 96.31 183 CYS A O 1
ATOM 1366 N N . ASN A 1 184 ? 6.43 -1.525 -17.438 1 93.44 184 ASN A N 1
ATOM 1367 C CA . ASN A 1 184 ? 5.98 -2.844 -17.859 1 93.44 184 ASN A CA 1
ATOM 1368 C C . ASN A 1 184 ? 5.383 -3.641 -16.703 1 93.44 184 ASN A C 1
ATOM 1370 O O . ASN A 1 184 ? 4.715 -4.652 -16.922 1 93.44 184 ASN A O 1
ATOM 1374 N N . LEU A 1 185 ? 5.625 -3.15 -15.492 1 96.88 185 LEU A N 1
ATOM 1375 C CA . LEU A 1 185 ? 5.113 -3.838 -14.312 1 96.88 185 LEU A CA 1
ATOM 1376 C C . LEU A 1 185 ? 3.953 -3.062 -13.695 1 96.88 185 LEU A C 1
ATOM 1378 O O . LEU A 1 185 ? 3.344 -3.52 -12.727 1 96.88 185 LEU A O 1
ATOM 1382 N N . ARG A 1 186 ? 3.623 -1.931 -14.227 1 96.94 186 ARG A N 1
ATOM 1383 C CA . ARG A 1 186 ? 2.65 -1.019 -13.633 1 96.94 186 ARG A CA 1
ATOM 1384 C C . ARG A 1 186 ? 1.276 -1.673 -13.531 1 96.94 186 ARG A C 1
ATOM 1386 O O . ARG A 1 186 ? 0.667 -1.686 -12.461 1 96.94 186 ARG A O 1
ATOM 1393 N N . ASP A 1 187 ? 0.834 -2.219 -14.68 1 97.38 187 ASP A N 1
ATOM 1394 C CA . ASP A 1 187 ? -0.5 -2.811 -14.711 1 97.38 187 ASP A CA 1
ATOM 1395 C C . ASP A 1 187 ? -0.571 -4.051 -13.82 1 97.38 187 ASP A C 1
ATOM 1397 O O . ASP A 1 187 ? -1.593 -4.301 -13.18 1 97.38 187 ASP A O 1
ATOM 1401 N N . PHE A 1 188 ? 0.454 -4.734 -13.844 1 98 188 PHE A N 1
ATOM 1402 C CA . PHE A 1 188 ? 0.491 -5.891 -12.953 1 98 188 PHE A CA 1
ATOM 1403 C C . PHE A 1 188 ? 0.428 -5.457 -11.492 1 98 188 PHE A C 1
ATOM 1405 O O . PHE A 1 188 ? -0.232 -6.102 -10.68 1 98 188 PHE A O 1
A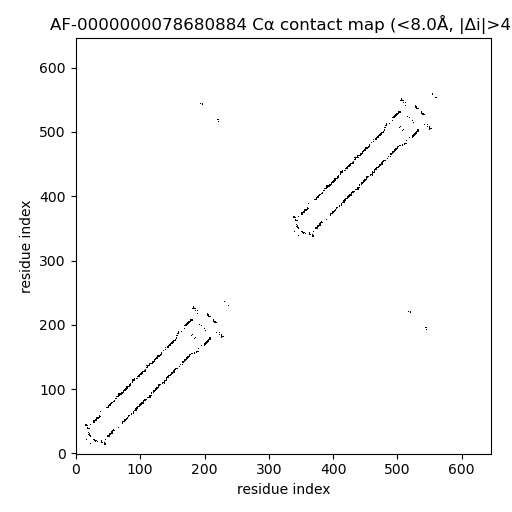TOM 1412 N N . LYS A 1 189 ? 1.146 -4.438 -11.164 1 97.5 189 LYS A N 1
ATOM 1413 C CA . LYS A 1 189 ? 1.085 -3.902 -9.805 1 97.5 189 LYS A CA 1
ATOM 1414 C C . LYS A 1 189 ? -0.35 -3.572 -9.406 1 97.5 189 LYS A C 1
ATOM 1416 O O . LYS A 1 189 ? -0.771 -3.857 -8.289 1 97.5 189 LYS A O 1
ATOM 1421 N N . HIS A 1 190 ? -1.085 -2.973 -10.328 1 97.38 190 HIS A N 1
ATOM 1422 C CA . HIS A 1 190 ? -2.492 -2.693 -10.07 1 97.38 190 HIS A CA 1
ATOM 1423 C C . HIS A 1 190 ? -3.264 -3.977 -9.781 1 97.38 190 HIS A C 1
ATOM 1425 O O . HIS A 1 190 ? -4.047 -4.035 -8.828 1 97.38 190 HIS A O 1
ATOM 1431 N N . TRP A 1 191 ? -3.062 -4.918 -10.578 1 97.94 191 TRP A N 1
ATOM 1432 C CA . TRP A 1 191 ? -3.734 -6.199 -10.391 1 97.94 191 TRP A CA 1
ATOM 1433 C C . TRP A 1 191 ? -3.379 -6.805 -9.031 1 97.94 191 TRP A C 1
ATOM 1435 O O . TRP A 1 191 ? -4.25 -7.328 -8.336 1 97.94 191 TRP A O 1
ATOM 1445 N N . MET A 1 192 ? -2.139 -6.812 -8.711 1 97.44 192 MET A N 1
ATOM 1446 C CA . MET A 1 192 ? -1.646 -7.328 -7.434 1 97.44 192 MET A CA 1
ATOM 1447 C C . MET A 1 192 ? -2.326 -6.621 -6.266 1 97.44 192 MET A C 1
ATOM 1449 O O . MET A 1 192 ? -2.678 -7.258 -5.273 1 97.44 192 MET A O 1
ATOM 1453 N N . GLU A 1 193 ? -2.48 -5.309 -6.402 1 96.19 193 GLU A N 1
ATOM 1454 C CA . GLU A 1 193 ? -3.172 -4.547 -5.367 1 96.19 193 GLU A CA 1
ATOM 1455 C C . GLU A 1 193 ? -4.605 -5.043 -5.18 1 96.19 193 GLU A C 1
ATOM 1457 O O . GLU A 1 193 ? -5.102 -5.117 -4.055 1 96.19 193 GLU A O 1
ATOM 1462 N N . TRP A 1 194 ? -5.223 -5.352 -6.238 1 96.94 194 TRP A N 1
ATOM 1463 C CA . TRP A 1 194 ? -6.566 -5.914 -6.172 1 96.94 194 TRP A CA 1
ATOM 1464 C C . TRP A 1 194 ? -6.555 -7.266 -5.469 1 96.94 194 TRP A C 1
ATOM 1466 O O . TRP A 1 194 ? -7.43 -7.559 -4.652 1 96.94 194 TRP A O 1
ATOM 1476 N N . LEU A 1 195 ? -5.574 -8.039 -5.844 1 97.88 195 LEU A N 1
ATOM 1477 C CA . LEU A 1 195 ? -5.434 -9.336 -5.199 1 97.88 195 LEU A CA 1
ATOM 1478 C C . LEU A 1 195 ? -5.273 -9.188 -3.689 1 97.88 195 LEU A C 1
ATOM 1480 O O . LEU A 1 195 ? -5.938 -9.875 -2.918 1 97.88 195 LEU A O 1
ATOM 1484 N N . LEU A 1 196 ? -4.477 -8.305 -3.277 1 97 196 LEU A N 1
ATOM 1485 C CA . LEU A 1 196 ? -4.234 -8.047 -1.861 1 97 196 LEU A CA 1
ATOM 1486 C C . LEU A 1 196 ? -5.492 -7.52 -1.18 1 97 196 LEU A C 1
ATOM 1488 O O . LEU A 1 196 ? -5.797 -7.898 -0.047 1 97 196 LEU A O 1
ATOM 1492 N N . TYR A 1 197 ? -6.188 -6.723 -1.879 1 96.81 197 TYR A N 1
ATOM 1493 C CA . TYR A 1 197 ? -7.395 -6.094 -1.349 1 96.81 197 TYR A CA 1
ATOM 1494 C C . TYR A 1 197 ? -8.461 -7.137 -1.041 1 96.81 197 TYR A C 1
ATOM 1496 O O . TYR A 1 197 ? -9.211 -7 -0.07 1 96.81 197 TYR A O 1
ATOM 1504 N N . ARG A 1 198 ? -8.484 -8.133 -1.804 1 95.81 198 ARG A N 1
ATOM 1505 C CA . ARG A 1 198 ? -9.5 -9.164 -1.603 1 95.81 198 ARG A CA 1
ATOM 1506 C C . ARG A 1 198 ? -8.984 -10.25 -0.665 1 95.81 198 ARG A C 1
ATOM 1508 O O . ARG A 1 198 ? -9.586 -11.328 -0.57 1 95.81 198 ARG A O 1
ATOM 1515 N N . GLY A 1 199 ? -7.809 -10.07 -0.124 1 96.31 199 GLY A N 1
ATOM 1516 C CA . GLY A 1 199 ? -7.344 -10.977 0.912 1 96.31 199 GLY A CA 1
ATOM 1517 C C . GLY A 1 199 ? -6.238 -11.906 0.44 1 96.31 199 GLY A C 1
ATOM 1518 O O . GLY A 1 199 ? -5.77 -12.758 1.196 1 96.31 199 GLY A O 1
ATOM 1519 N N . GLY A 1 200 ? -5.863 -11.734 -0.822 1 97.94 200 GLY A N 1
ATOM 1520 C CA . GLY A 1 200 ? -4.762 -12.539 -1.33 1 97.94 200 GLY A CA 1
ATOM 1521 C C . GLY A 1 200 ? -3.424 -12.172 -0.715 1 97.94 200 GLY A C 1
ATOM 1522 O O . GLY A 1 200 ? -3.285 -11.102 -0.112 1 97.94 200 GLY A O 1
ATOM 1523 N N . LYS A 1 201 ? -2.504 -13.133 -0.844 1 98.25 201 LYS A N 1
ATOM 1524 C CA . LYS A 1 201 ? -1.156 -12.93 -0.319 1 98.25 201 LYS A CA 1
ATOM 1525 C C . LYS A 1 201 ? -0.11 -13.062 -1.422 1 98.25 201 LYS A C 1
ATOM 1527 O O . LYS A 1 201 ? -0.214 -13.945 -2.281 1 98.25 201 LYS A O 1
ATOM 1532 N N . VAL A 1 202 ? 0.786 -12.156 -1.396 1 97.94 202 VAL A N 1
ATOM 1533 C CA . VAL A 1 202 ? 1.902 -12.172 -2.336 1 97.94 202 VAL A CA 1
ATOM 1534 C C . VAL A 1 202 ? 3.219 -12.031 -1.574 1 97.94 202 VAL A C 1
ATOM 1536 O O . VAL A 1 202 ? 3.326 -11.219 -0.651 1 97.94 202 VAL A O 1
ATOM 1539 N N . ASP A 1 203 ? 4.117 -12.812 -1.901 1 96.19 203 ASP A N 1
ATOM 1540 C CA . ASP A 1 203 ? 5.41 -12.664 -1.246 1 96.19 203 ASP A CA 1
ATOM 1541 C C . ASP A 1 203 ? 6.168 -11.453 -1.794 1 96.19 203 ASP A C 1
ATOM 1543 O O . ASP A 1 203 ? 5.648 -10.719 -2.639 1 96.19 203 ASP A O 1
ATOM 1547 N N . ALA A 1 204 ? 7.391 -11.25 -1.292 1 89.88 204 ALA A N 1
ATOM 1548 C CA . ALA A 1 204 ? 8.148 -10.039 -1.598 1 89.88 204 ALA A CA 1
ATOM 1549 C C . ALA A 1 204 ? 8.602 -10.031 -3.053 1 89.88 204 ALA A C 1
ATOM 1551 O O . ALA A 1 204 ? 9.156 -11.016 -3.545 1 89.88 204 ALA A O 1
ATOM 1552 N N . VAL A 1 205 ? 8.297 -9 -3.695 1 95.62 205 VAL A N 1
ATOM 1553 C CA . VAL A 1 205 ? 8.719 -8.711 -5.062 1 95.62 205 VAL A CA 1
ATOM 1554 C C . VAL A 1 205 ? 9.742 -7.578 -5.059 1 95.62 205 VAL A C 1
ATOM 1556 O O . VAL A 1 205 ? 9.383 -6.406 -5.164 1 95.62 205 VAL A O 1
ATOM 1559 N N . GLU A 1 206 ? 10.961 -7.969 -5 1 98.06 206 GLU A N 1
ATOM 1560 C CA . GLU A 1 206 ? 12.031 -6.988 -4.855 1 98.06 206 GLU A CA 1
ATOM 1561 C C . GLU A 1 206 ? 12.539 -6.512 -6.215 1 98.06 206 GLU A C 1
ATOM 1563 O O . GLU A 1 206 ? 12.891 -7.328 -7.07 1 98.06 206 GLU A O 1
ATOM 1568 N N . CYS A 1 207 ? 12.672 -5.324 -6.355 1 98.12 207 CYS A N 1
ATOM 1569 C CA . CYS A 1 207 ? 13.148 -4.73 -7.605 1 98.12 207 CYS A CA 1
ATOM 1570 C C . CYS A 1 207 ? 14.641 -4.957 -7.777 1 98.12 207 CYS A C 1
ATOM 1572 O O . CYS A 1 207 ? 15.406 -4.887 -6.812 1 98.12 207 CYS A O 1
ATOM 1574 N N . THR A 1 208 ? 14.984 -5.246 -8.984 1 97.75 208 THR A N 1
ATOM 1575 C CA . THR A 1 208 ? 16.391 -5.328 -9.359 1 97.75 208 THR A CA 1
ATOM 1576 C C . THR A 1 208 ? 16.828 -4.078 -10.117 1 97.75 208 THR A C 1
ATOM 1578 O O . THR A 1 208 ? 17.938 -3.566 -9.898 1 97.75 208 THR A O 1
ATOM 1581 N N . LEU A 1 209 ? 15.969 -3.699 -11.062 1 96.38 209 LEU A N 1
ATOM 1582 C CA . LEU A 1 209 ? 16.156 -2.459 -11.812 1 96.38 209 LEU A CA 1
ATOM 1583 C C . LEU A 1 209 ? 14.898 -1.6 -11.75 1 96.38 209 LEU A C 1
ATOM 1585 O O . LEU A 1 209 ? 13.789 -2.121 -11.594 1 96.38 209 LEU A O 1
ATOM 1589 N N . PRO A 1 210 ? 15.117 -0.277 -11.766 1 96 210 PRO A N 1
ATOM 1590 C CA . PRO A 1 210 ? 16.344 0.506 -11.875 1 96 210 PRO A CA 1
ATOM 1591 C C . PRO A 1 210 ? 17.172 0.489 -10.594 1 96 210 PRO A C 1
ATOM 1593 O O . PRO A 1 210 ? 16.734 -0.029 -9.57 1 96 210 PRO A O 1
ATOM 1596 N N . LYS A 1 211 ? 18.359 1.054 -10.641 1 95.56 211 LYS A N 1
ATOM 1597 C CA . LYS A 1 211 ? 19.312 0.994 -9.531 1 95.56 211 LYS A CA 1
ATOM 1598 C C . LYS A 1 211 ? 18.734 1.652 -8.281 1 95.56 211 LYS A C 1
ATOM 1600 O O . LYS A 1 211 ? 18.922 1.157 -7.168 1 95.56 211 LYS A O 1
ATOM 1605 N N . ASP A 1 212 ? 18.016 2.723 -8.43 1 94.5 212 ASP A N 1
ATOM 1606 C CA . ASP A 1 212 ? 17.5 3.492 -7.301 1 94.5 212 ASP A CA 1
ATOM 1607 C C . ASP A 1 212 ? 16.422 2.719 -6.559 1 94.5 212 ASP A C 1
ATOM 1609 O O . ASP A 1 212 ? 16.109 3.037 -5.41 1 94.5 212 ASP A O 1
ATOM 1613 N N . LEU A 1 213 ? 15.867 1.663 -7.199 1 96.56 213 LEU A N 1
ATOM 1614 C CA . LEU A 1 213 ? 14.789 0.898 -6.586 1 96.56 213 LEU A CA 1
ATOM 1615 C C . LEU A 1 213 ? 15.266 -0.49 -6.176 1 96.56 213 LEU A C 1
ATOM 1617 O O . LEU A 1 213 ? 14.484 -1.303 -5.68 1 96.56 213 LEU A O 1
ATOM 1621 N N . ARG A 1 214 ? 16.547 -0.805 -6.371 1 97.44 214 ARG A N 1
ATOM 1622 C CA . ARG A 1 214 ? 17.078 -2.135 -6.086 1 97.44 214 ARG A CA 1
ATOM 1623 C C . ARG A 1 214 ? 16.797 -2.531 -4.641 1 97.44 214 ARG A C 1
ATOM 1625 O O . ARG A 1 214 ? 17.094 -1.767 -3.717 1 97.44 214 ARG A O 1
ATOM 1632 N N . GLY A 1 215 ? 16.203 -3.707 -4.465 1 97.12 215 GLY A N 1
ATOM 1633 C CA . GLY A 1 215 ? 15.969 -4.234 -3.129 1 97.12 215 GLY A CA 1
ATOM 1634 C C . GLY A 1 215 ? 14.625 -3.811 -2.549 1 97.12 215 GLY A C 1
ATOM 1635 O O . GLY A 1 215 ? 14.203 -4.328 -1.514 1 97.12 215 GLY A O 1
ATOM 1636 N N . ARG A 1 216 ? 13.977 -2.871 -3.193 1 97.06 216 ARG A N 1
ATOM 1637 C CA . ARG A 1 216 ? 12.695 -2.387 -2.689 1 97.06 216 ARG A CA 1
ATOM 1638 C C . ARG A 1 216 ? 11.555 -3.295 -3.131 1 97.06 216 ARG A C 1
ATOM 1640 O O . ARG A 1 216 ? 11.539 -3.771 -4.27 1 97.06 216 ARG A O 1
ATOM 1647 N N . ASP A 1 217 ? 10.656 -3.512 -2.166 1 97.12 217 ASP A N 1
ATOM 1648 C CA . ASP A 1 217 ? 9.453 -4.273 -2.473 1 97.12 217 ASP A CA 1
ATOM 1649 C C . ASP A 1 217 ? 8.469 -3.441 -3.289 1 97.12 217 ASP A C 1
ATOM 1651 O O . ASP A 1 217 ? 8.102 -2.332 -2.891 1 97.12 217 ASP A O 1
ATOM 1655 N N . ILE A 1 218 ? 8.016 -3.967 -4.363 1 96.31 218 ILE A N 1
ATOM 1656 C CA . ILE A 1 218 ? 7.164 -3.24 -5.301 1 96.31 218 ILE A CA 1
ATOM 1657 C C . ILE A 1 218 ? 5.898 -2.766 -4.586 1 96.31 218 ILE A C 1
ATOM 1659 O O . ILE A 1 218 ? 5.285 -1.773 -4.988 1 96.31 218 ILE A O 1
ATOM 1663 N N . ARG A 1 219 ? 5.445 -3.506 -3.572 1 93.81 219 ARG A N 1
ATOM 1664 C CA . ARG A 1 219 ? 4.223 -3.172 -2.85 1 93.81 219 ARG A CA 1
ATOM 1665 C C . ARG A 1 219 ? 4.34 -1.806 -2.182 1 93.81 219 ARG A C 1
ATOM 1667 O O . ARG A 1 219 ? 3.361 -1.058 -2.115 1 93.81 219 ARG A O 1
ATOM 1674 N N . GLY A 1 220 ? 5.527 -1.443 -1.82 1 93.69 220 GLY A N 1
ATOM 1675 C CA . GLY A 1 220 ? 5.75 -0.188 -1.121 1 93.69 220 GLY A CA 1
ATOM 1676 C C . GLY A 1 220 ? 6.199 0.935 -2.037 1 93.69 220 GLY A C 1
ATOM 1677 O O . GLY A 1 220 ? 6.324 2.082 -1.605 1 93.69 220 GLY A O 1
ATOM 1678 N N . VAL A 1 221 ? 6.508 0.624 -3.256 1 96.06 221 VAL A N 1
ATOM 1679 C CA . VAL A 1 221 ? 6.953 1.623 -4.219 1 96.06 221 VAL A CA 1
ATOM 1680 C C . VAL A 1 221 ? 5.746 2.328 -4.832 1 96.06 221 VAL A C 1
ATOM 1682 O O . VAL A 1 221 ? 4.816 1.677 -5.316 1 96.06 221 VAL A O 1
ATOM 1685 N N . PRO A 1 222 ? 5.703 3.645 -4.812 1 96.5 222 PRO A N 1
ATOM 1686 C CA . PRO A 1 222 ? 4.578 4.379 -5.398 1 96.5 222 PRO A CA 1
ATOM 1687 C C . PRO A 1 222 ? 4.352 4.039 -6.867 1 96.5 222 PRO A C 1
ATOM 1689 O O . PRO A 1 222 ? 5.312 3.898 -7.629 1 96.5 222 PRO A O 1
ATOM 1692 N N . VAL A 1 223 ? 3.102 3.943 -7.219 1 95.75 223 VAL A N 1
ATOM 1693 C CA . VAL A 1 223 ? 2.744 3.521 -8.57 1 95.75 223 VAL A CA 1
ATOM 1694 C C . VAL A 1 223 ? 3.264 4.535 -9.586 1 95.75 223 VAL A C 1
ATOM 1696 O O . VAL A 1 223 ? 3.596 4.18 -10.719 1 95.75 223 VAL A O 1
ATOM 1699 N N . GLU A 1 224 ? 3.33 5.723 -9.172 1 95.31 224 GLU A N 1
ATOM 1700 C CA . GLU A 1 224 ? 3.752 6.781 -10.086 1 95.31 224 GLU A CA 1
ATOM 1701 C C . GLU A 1 224 ? 5.203 6.59 -10.516 1 95.31 224 GLU A C 1
ATOM 1703 O O . GLU A 1 224 ? 5.633 7.148 -11.531 1 95.31 224 GLU A O 1
ATOM 1708 N N . MET A 1 225 ? 5.969 5.848 -9.766 1 95.38 225 MET A N 1
ATOM 1709 C CA . MET A 1 225 ? 7.355 5.562 -10.125 1 95.38 225 MET A CA 1
ATOM 1710 C C . MET A 1 225 ? 7.422 4.594 -11.305 1 95.38 225 MET A C 1
ATOM 1712 O O . MET A 1 225 ? 8.477 4.426 -11.914 1 95.38 225 MET A O 1
ATOM 1716 N N . PHE A 1 226 ? 6.309 3.979 -11.602 1 95.38 226 PHE A N 1
ATOM 1717 C CA . PHE A 1 226 ? 6.238 3.014 -12.688 1 95.38 226 PHE A CA 1
ATOM 1718 C C . PHE A 1 226 ? 5.754 3.68 -13.969 1 95.38 226 PHE A C 1
ATOM 1720 O O . PHE A 1 226 ? 5.402 2.998 -14.938 1 95.38 226 PHE A O 1
ATOM 1727 N N . ASN A 1 227 ? 5.676 4.938 -14.008 1 92.5 227 ASN A N 1
ATOM 1728 C CA . ASN A 1 227 ? 5.129 5.648 -15.164 1 92.5 227 ASN A CA 1
ATOM 1729 C C . ASN A 1 227 ? 6.125 5.691 -16.312 1 92.5 227 ASN A C 1
ATOM 1731 O O . ASN A 1 227 ? 5.754 5.98 -17.453 1 92.5 227 ASN A O 1
ATOM 1735 N N . TYR A 1 228 ? 7.395 5.418 -16.047 1 89.88 228 TYR A N 1
ATOM 1736 C CA . TYR A 1 228 ? 8.422 5.508 -17.078 1 89.88 228 TYR A CA 1
ATOM 1737 C C . TYR A 1 228 ? 9.102 4.16 -17.297 1 89.88 228 TYR A C 1
ATOM 1739 O O . TYR A 1 228 ? 9.32 3.41 -16.344 1 89.88 228 TYR A O 1
ATOM 1747 N N . CYS A 1 229 ? 9.5 3.936 -18.562 1 91.94 229 CYS A N 1
ATOM 1748 C CA . CYS A 1 229 ? 10.094 2.65 -18.922 1 91.94 229 CYS A CA 1
ATOM 1749 C C . CYS A 1 229 ? 11.609 2.77 -19.062 1 91.94 229 CYS A C 1
ATOM 1751 O O . CYS A 1 229 ? 12.117 3.805 -19.5 1 91.94 229 CYS A O 1
ATOM 1753 N N . LEU A 1 230 ? 12.234 1.749 -18.609 1 87.75 230 LEU A N 1
ATOM 1754 C CA . LEU A 1 230 ? 13.68 1.657 -18.766 1 87.75 230 LEU A CA 1
ATOM 1755 C C . LEU A 1 230 ? 14.062 1.563 -20.234 1 87.75 230 LEU A C 1
ATOM 1757 O O . LEU A 1 230 ? 13.375 0.898 -21.016 1 87.75 230 LEU A O 1
ATOM 1761 N N . GLN A 1 231 ? 14.828 2.617 -20.766 1 79.44 231 GLN A N 1
ATOM 1762 C CA . GLN A 1 231 ? 15.32 2.582 -22.125 1 79.44 231 GLN A CA 1
ATOM 1763 C C . GLN A 1 231 ? 16.5 1.621 -22.266 1 79.44 231 GLN A C 1
ATOM 1765 O O . GLN A 1 231 ? 17.453 1.683 -21.484 1 79.44 231 GLN A O 1
ATOM 1770 N N . ARG A 1 232 ? 16.297 0.636 -22.766 1 65.81 232 ARG A N 1
ATOM 1771 C CA . ARG A 1 232 ? 17.438 -0.225 -23.062 1 65.81 232 ARG A CA 1
ATOM 1772 C C . ARG A 1 232 ? 18.156 0.228 -24.328 1 65.81 232 ARG A C 1
ATOM 1774 O O . ARG A 1 232 ? 17.516 0.69 -25.281 1 65.81 232 ARG A O 1
ATOM 1781 N N . PRO A 1 233 ? 19.484 0.755 -24.406 1 58.97 233 PRO A N 1
ATOM 1782 C CA . PRO A 1 233 ? 20.141 1.236 -25.625 1 58.97 233 PRO A CA 1
ATOM 1783 C C . PRO A 1 233 ? 19.484 0.705 -26.891 1 58.97 233 PRO A C 1
ATOM 1785 O O . PRO A 1 233 ? 19.406 1.419 -27.891 1 58.97 233 PRO A O 1
ATOM 1788 N N . GLY A 1 234 ? 19.406 -0.521 -27.203 1 50 234 GLY A N 1
ATOM 1789 C CA . GLY A 1 234 ? 18.922 -1.083 -28.453 1 50 234 GLY A CA 1
ATOM 1790 C C . GLY A 1 234 ? 17.422 -1.005 -28.609 1 50 234 GLY A C 1
ATOM 1791 O O . GLY A 1 234 ? 16.859 -1.479 -29.594 1 50 234 GLY A O 1
ATOM 1792 N N . GLY A 1 235 ? 16.672 -0.831 -27.594 1 43.62 235 GLY A N 1
ATOM 1793 C CA . GLY A 1 235 ? 15.219 -0.937 -27.703 1 43.62 235 GLY A CA 1
ATOM 1794 C C . GLY A 1 235 ? 14.555 0.344 -28.172 1 43.62 235 GLY A C 1
ATOM 1795 O O . GLY A 1 235 ? 15.195 1.396 -28.219 1 43.62 235 GLY A O 1
ATOM 1796 N N . ALA A 1 236 ? 13.367 0.367 -28.922 1 43.53 236 ALA A N 1
ATOM 1797 C CA . ALA A 1 236 ? 12.641 1.451 -29.578 1 43.53 236 ALA A CA 1
ATOM 1798 C C . ALA A 1 236 ? 12.398 2.609 -28.609 1 43.53 236 ALA A C 1
ATOM 1800 O O . ALA A 1 236 ? 12.25 2.402 -27.406 1 43.53 236 ALA A O 1
ATOM 1801 N N . PRO A 1 237 ? 12.891 3.834 -28.953 1 42.44 237 PRO A N 1
ATOM 1802 C CA . PRO A 1 237 ? 12.664 5.082 -28.219 1 42.44 237 PRO A CA 1
ATOM 1803 C C . PRO A 1 237 ? 11.273 5.148 -27.594 1 42.44 237 PRO A C 1
ATOM 1805 O O . PRO A 1 237 ? 10.336 4.535 -28.094 1 42.44 237 PRO A O 1
ATOM 1808 N N . PRO A 1 238 ? 11.172 5.25 -26.312 1 42.78 238 PRO A N 1
ATOM 1809 C CA . PRO A 1 238 ? 9.836 5.414 -25.75 1 42.78 238 PRO A CA 1
ATOM 1810 C C . PRO A 1 238 ? 8.93 6.297 -26.594 1 42.78 238 PRO A C 1
ATOM 1812 O O . PRO A 1 238 ? 9.422 7.168 -27.328 1 42.78 238 PRO A O 1
ATOM 1815 N N . CYS A 1 239 ? 7.875 5.793 -27.219 1 37.16 239 CYS A N 1
ATOM 1816 C CA . CYS A 1 239 ? 6.867 6.551 -27.953 1 37.16 239 CYS A CA 1
ATOM 1817 C C . CYS A 1 239 ? 6.523 7.844 -27.219 1 37.16 239 CYS A C 1
ATOM 1819 O O . CYS A 1 239 ? 5.898 7.816 -26.156 1 37.16 239 CYS A O 1
ATOM 1821 N N . SER A 1 240 ? 7.551 8.719 -27.094 1 33.59 240 SER A N 1
ATOM 1822 C CA . SER A 1 240 ? 7.129 10.062 -26.734 1 33.59 240 SER A CA 1
ATOM 1823 C C . SER A 1 240 ? 5.875 10.477 -27.5 1 33.59 240 SER A C 1
ATOM 1825 O O . SER A 1 240 ? 5.895 10.57 -28.719 1 33.59 240 SER A O 1
ATOM 1827 N N . LYS A 1 241 ? 4.688 10.023 -27.078 1 30.98 241 LYS A N 1
ATOM 1828 C CA . LYS A 1 241 ? 3.566 10.711 -27.719 1 30.98 241 LYS A CA 1
ATOM 1829 C C . LYS A 1 241 ? 3.873 12.195 -27.922 1 30.98 241 LYS A C 1
ATOM 1831 O O . LYS A 1 241 ? 3.965 12.953 -26.953 1 30.98 241 LYS A O 1
ATOM 1836 N N . ALA A 1 242 ? 4.816 12.531 -28.953 1 28.05 242 ALA A N 1
ATOM 1837 C CA . ALA A 1 242 ? 5.082 13.812 -29.578 1 28.05 242 ALA A CA 1
ATOM 1838 C C . ALA A 1 242 ? 3.805 14.633 -29.719 1 28.05 242 ALA A C 1
ATOM 1840 O O . ALA A 1 242 ? 2.887 14.25 -30.453 1 28.05 242 ALA A O 1
ATOM 1841 N N . LEU A 1 243 ? 3.314 15.258 -28.625 1 26.84 243 LEU A N 1
ATOM 1842 C CA . LEU A 1 243 ? 2.438 16.359 -29 1 26.84 243 LEU A CA 1
ATOM 1843 C C . LEU A 1 243 ? 3.037 17.172 -30.141 1 26.84 243 LEU A C 1
ATOM 1845 O O . LEU A 1 243 ? 4.176 17.641 -30.047 1 26.84 243 LEU A O 1
ATOM 1849 N N . SER A 1 244 ? 2.789 16.688 -31.359 1 25.2 244 SER A N 1
ATOM 1850 C CA . SER A 1 244 ? 3.133 17.25 -32.656 1 25.2 244 SER A CA 1
ATOM 1851 C C . SER A 1 244 ? 2.883 18.75 -32.688 1 25.2 244 SER A C 1
ATOM 1853 O O . SER A 1 244 ? 1.734 19.203 -32.625 1 25.2 244 SER A O 1
ATOM 1855 N N . PRO A 1 245 ? 3.715 19.562 -31.906 1 23.78 245 PRO A N 1
ATOM 1856 C CA . PRO A 1 245 ? 3.51 20.938 -32.344 1 23.78 245 PRO A CA 1
ATOM 1857 C C . PRO A 1 245 ? 3.699 21.109 -33.844 1 23.78 245 PRO A C 1
ATOM 1859 O O . PRO A 1 245 ? 4.566 20.469 -34.438 1 23.78 245 PRO A O 1
ATOM 1862 N N . SER A 1 246 ? 2.666 21.266 -34.625 1 23.75 246 SER A N 1
ATOM 1863 C CA . SER A 1 246 ? 2.539 21.391 -36.062 1 23.75 246 SER A CA 1
ATOM 1864 C C . SER A 1 246 ? 3.406 22.516 -36.625 1 23.75 246 SER A C 1
ATOM 1866 O O . SER A 1 246 ? 3.281 22.891 -37.781 1 23.75 246 SER A O 1
ATOM 1868 N N . GLY A 1 247 ? 4.273 23.188 -35.781 1 18.88 247 GLY A N 1
ATOM 1869 C CA . GLY A 1 247 ? 4.656 24.406 -36.438 1 18.88 247 GLY A CA 1
ATOM 1870 C C . GLY A 1 247 ? 5.594 24.188 -37.625 1 18.88 247 GLY A C 1
ATOM 1871 O O . GLY A 1 247 ? 6.59 23.469 -37.5 1 18.88 247 GLY A O 1
ATOM 1872 N N . ALA A 1 248 ? 5.062 24.25 -38.875 1 20.78 248 ALA A N 1
ATOM 1873 C CA . ALA A 1 248 ? 5.613 24 -40.188 1 20.78 248 ALA A CA 1
ATOM 1874 C C . ALA A 1 248 ? 6.773 24.938 -40.5 1 20.78 248 ALA A C 1
ATOM 1876 O O . ALA A 1 248 ? 7.262 25 -41.625 1 20.78 248 ALA A O 1
ATOM 1877 N N . PRO A 1 249 ? 7.695 25.219 -39.5 1 20.84 249 PRO A N 1
ATOM 1878 C CA . PRO A 1 249 ? 8.492 26.328 -40.031 1 20.84 249 PRO A CA 1
ATOM 1879 C C . PRO A 1 249 ? 9.281 25.969 -41.281 1 20.84 249 PRO A C 1
ATOM 1881 O O . PRO A 1 249 ? 9.562 24.797 -41.5 1 20.84 249 PRO A O 1
ATOM 1884 N N . GLY A 1 250 ? 9.297 26.938 -42.344 1 18.12 250 GLY A N 1
ATOM 1885 C CA . GLY A 1 250 ? 9.789 27.016 -43.688 1 18.12 250 GLY A CA 1
ATOM 1886 C C . GLY A 1 250 ? 11.273 26.734 -43.812 1 18.12 250 GLY A C 1
ATOM 1887 O O . GLY A 1 250 ? 11.969 26.594 -42.812 1 18.12 250 GLY A O 1
ATOM 1888 N N . SER A 1 251 ? 11.938 27.312 -44.906 1 18.12 251 SER A N 1
ATOM 1889 C CA . SER A 1 251 ? 12.703 26.859 -46.062 1 18.12 251 SER A CA 1
ATOM 1890 C C . SER A 1 251 ? 14.203 26.938 -45.781 1 18.12 251 SER A C 1
ATOM 1892 O O . SER A 1 251 ? 14.969 26.062 -46.219 1 18.12 251 SER A O 1
ATOM 1894 N N . ASP A 1 252 ? 14.703 28.047 -45.156 1 18.38 252 ASP A N 1
ATOM 1895 C CA . ASP A 1 252 ? 15.742 28.641 -46 1 18.38 252 ASP A CA 1
ATOM 1896 C C . ASP A 1 252 ? 17.047 27.844 -45.938 1 18.38 252 ASP A C 1
ATOM 1898 O O . ASP A 1 252 ? 17.281 27.156 -44.938 1 18.38 252 ASP A O 1
ATOM 1902 N N . LYS A 1 253 ? 17.875 27.844 -47.031 1 19.22 253 LYS A N 1
ATOM 1903 C CA . LYS A 1 253 ? 18.875 27.094 -47.781 1 19.22 253 LYS A CA 1
ATOM 1904 C C . LYS A 1 253 ? 20.266 27.281 -47.156 1 19.22 253 LYS A C 1
ATOM 1906 O O . LYS A 1 253 ? 21.266 26.812 -47.719 1 19.22 253 LYS A O 1
ATOM 1911 N N . SER A 1 254 ? 20.359 28.016 -45.969 1 17.36 254 SER A N 1
ATOM 1912 C CA . SER A 1 254 ? 21.656 28.688 -46.062 1 17.36 254 SER A CA 1
ATOM 1913 C C . SER A 1 254 ? 22.797 27.672 -46.094 1 17.36 254 SER A C 1
ATOM 1915 O O . SER A 1 254 ? 22.625 26.516 -45.719 1 17.36 254 SER A O 1
ATOM 1917 N N . ASN A 1 255 ? 24.047 28.109 -46.312 1 17.5 255 ASN A N 1
ATOM 1918 C CA . ASN A 1 255 ? 25.312 27.953 -47.031 1 17.5 255 ASN A CA 1
ATOM 1919 C C . ASN A 1 255 ? 26.328 27.156 -46.219 1 17.5 255 ASN A C 1
ATOM 1921 O O . ASN A 1 255 ? 27.328 26.703 -46.781 1 17.5 255 ASN A O 1
ATOM 1925 N N . ALA A 1 256 ? 26.156 27.078 -44.812 1 15.54 256 ALA A N 1
ATOM 1926 C CA . ALA A 1 256 ? 27.469 27.312 -44.188 1 15.54 256 ALA A CA 1
ATOM 1927 C C . ALA A 1 256 ? 28.453 26.203 -44.562 1 15.54 256 ALA A C 1
ATOM 1929 O O . ALA A 1 256 ? 28.031 25.109 -44.969 1 15.54 256 ALA A O 1
ATOM 1930 N N . ALA A 1 257 ? 29.75 26.297 -44.031 1 18.84 257 ALA A N 1
ATOM 1931 C CA . ALA A 1 257 ? 31.188 26.266 -44.188 1 18.84 257 ALA A CA 1
ATOM 1932 C C . ALA A 1 257 ? 31.781 24.984 -43.594 1 18.84 257 ALA A C 1
ATOM 1934 O O . ALA A 1 257 ? 33 24.781 -43.656 1 18.84 257 ALA A O 1
ATOM 1935 N N . GLU A 1 258 ? 30.938 23.844 -43.312 1 17.17 258 GLU A N 1
ATOM 1936 C CA . GLU A 1 258 ? 31.469 23.141 -42.125 1 17.17 258 GLU A CA 1
ATOM 1937 C C . GLU A 1 258 ? 32.844 22.562 -42.406 1 17.17 258 GLU A C 1
ATOM 1939 O O . GLU A 1 258 ? 33.188 22.328 -43.562 1 17.17 258 GLU A O 1
ATOM 1944 N N . ASP A 1 259 ? 33.688 22.453 -41.312 1 18.5 259 ASP A N 1
ATOM 1945 C CA . ASP A 1 259 ? 35 22.344 -40.688 1 18.5 259 ASP A CA 1
ATOM 1946 C C . ASP A 1 259 ? 35.531 20.906 -40.719 1 18.5 259 ASP A C 1
ATOM 1948 O O . ASP A 1 259 ? 36.5 20.578 -40.094 1 18.5 259 ASP A O 1
ATOM 1952 N N . SER A 1 260 ? 35.281 20.109 -41.719 1 18.55 260 SER A N 1
ATOM 1953 C CA . SER A 1 260 ? 35.375 18.688 -41.375 1 18.55 260 SER A CA 1
ATOM 1954 C C . SER A 1 260 ? 36.781 18.281 -41.031 1 18.55 260 SER A C 1
ATOM 1956 O O . SER A 1 260 ? 37.656 18.266 -41.906 1 18.55 260 SER A O 1
ATOM 1958 N N . SER A 1 261 ? 37.219 18.859 -39.875 1 17.5 261 SER A N 1
ATOM 1959 C CA . SER A 1 261 ? 38.594 18.562 -39.5 1 17.5 261 SER A CA 1
ATOM 1960 C C . SER A 1 261 ? 38.875 17.062 -39.5 1 17.5 261 SER A C 1
ATOM 1962 O O . SER A 1 261 ? 37.938 16.266 -39.375 1 17.5 261 SER A O 1
ATOM 1964 N N . SER A 1 262 ? 40.156 16.625 -39.688 1 18.55 262 SER A N 1
ATOM 1965 C CA . SER A 1 262 ? 40.938 15.5 -40.188 1 18.55 262 SER A CA 1
ATOM 1966 C C . SER A 1 262 ? 41.125 14.453 -39.094 1 18.55 262 SER A C 1
ATOM 1968 O O . SER A 1 262 ? 41.875 13.492 -39.25 1 18.55 262 SER A O 1
ATOM 1970 N N . SER A 1 263 ? 40.062 14.375 -38.094 1 17.56 263 SER A N 1
ATOM 1971 C CA . SER A 1 263 ? 40.656 13.719 -36.938 1 17.56 263 SER A CA 1
ATOM 1972 C C . SER A 1 263 ? 41.125 12.305 -37.281 1 17.56 263 SER A C 1
ATOM 1974 O O . SER A 1 263 ? 40.344 11.516 -37.844 1 17.56 263 SER A O 1
ATOM 1976 N N . ALA A 1 264 ? 42.406 12.117 -37.406 1 18.12 264 ALA A N 1
ATOM 1977 C CA . ALA A 1 264 ? 43.156 10.914 -37.75 1 18.12 264 ALA A CA 1
ATOM 1978 C C . ALA A 1 264 ? 42.844 9.766 -36.781 1 18.12 264 ALA A C 1
ATOM 1980 O O . ALA A 1 264 ? 42.281 9.992 -35.719 1 18.12 264 ALA A O 1
ATOM 1981 N N . GLY A 1 265 ? 43.219 8.57 -37.062 1 17.89 265 GLY A N 1
ATOM 1982 C CA . GLY A 1 265 ? 43.062 7.129 -37.062 1 17.89 265 GLY A CA 1
ATOM 1983 C C . GLY A 1 265 ? 43.469 6.473 -35.75 1 17.89 265 GLY A C 1
ATOM 1984 O O . GLY A 1 265 ? 43.656 5.254 -35.688 1 17.89 265 GLY A O 1
ATOM 1985 N N . ALA A 1 266 ? 43.375 7.352 -34.562 1 17.81 266 ALA A N 1
ATOM 1986 C CA . ALA A 1 266 ? 44.219 6.809 -33.5 1 17.81 266 ALA A CA 1
ATOM 1987 C C . ALA A 1 266 ? 43.844 5.363 -33.188 1 17.81 266 ALA A C 1
ATOM 1989 O O . ALA A 1 266 ? 42.719 4.953 -33.375 1 17.81 266 ALA A O 1
ATOM 1990 N N . GLY A 1 267 ? 44.906 4.539 -32.906 1 18.36 267 GLY A N 1
ATOM 1991 C CA . GLY A 1 267 ? 45.344 3.166 -32.688 1 18.36 267 GLY A CA 1
ATOM 1992 C C . GLY A 1 267 ? 44.719 2.529 -31.453 1 18.36 267 GLY A C 1
ATOM 1993 O O . GLY A 1 267 ? 44.812 3.098 -30.359 1 18.36 267 GLY A O 1
ATOM 1994 N N . GLY A 1 268 ? 43.469 2.059 -31.531 1 18.94 268 GLY A N 1
ATOM 1995 C CA . GLY A 1 268 ? 42.625 1.467 -30.484 1 18.94 268 GLY A CA 1
ATOM 1996 C C . GLY A 1 268 ? 43.344 0.343 -29.734 1 18.94 268 GLY A C 1
ATOM 1997 O O . GLY A 1 268 ? 43.531 -0.742 -30.297 1 18.94 268 GLY A O 1
ATOM 1998 N N . GLY A 1 269 ? 44.438 0.73 -29.047 1 17.73 269 GLY A N 1
ATOM 1999 C CA . GLY A 1 269 ? 45.156 -0.364 -28.391 1 17.73 269 GLY A CA 1
ATOM 2000 C C . GLY A 1 269 ? 44.25 -1.208 -27.516 1 17.73 269 GLY A C 1
ATOM 2001 O O . GLY A 1 269 ? 43.125 -0.808 -27.203 1 17.73 269 GLY A O 1
ATOM 2002 N N . GLU A 1 270 ? 44.688 -2.432 -27.125 1 19.42 270 GLU A N 1
ATOM 2003 C CA . GLU A 1 270 ? 44.406 -3.77 -26.625 1 19.42 270 GLU A CA 1
ATOM 2004 C C . GLU A 1 270 ? 44 -3.73 -25.156 1 19.42 270 GLU A C 1
ATOM 2006 O O . GLU A 1 270 ? 44.844 -3.477 -24.297 1 19.42 270 GLU A O 1
ATOM 2011 N N . ALA A 1 271 ? 43.031 -2.787 -24.734 1 19.09 271 ALA A N 1
ATOM 2012 C CA . ALA A 1 271 ? 43.031 -2.779 -23.266 1 19.09 271 ALA A CA 1
ATOM 2013 C C . ALA A 1 271 ? 42.875 -4.191 -22.719 1 19.09 271 ALA A C 1
ATOM 2015 O O . ALA A 1 271 ? 42.219 -5.031 -23.328 1 19.09 271 ALA A O 1
ATOM 2016 N N . PRO A 1 272 ? 43.625 -4.453 -21.609 1 21.5 272 PRO A N 1
ATOM 2017 C CA . PRO A 1 272 ? 43.969 -5.645 -20.828 1 21.5 272 PRO A CA 1
ATOM 2018 C C . PRO A 1 272 ? 42.781 -6.277 -20.156 1 21.5 272 PRO A C 1
ATOM 2020 O O . PRO A 1 272 ? 41.75 -5.613 -19.969 1 21.5 272 PRO A O 1
ATOM 2023 N N . ALA A 1 273 ? 42.656 -7.637 -20.125 1 20.47 273 ALA A N 1
ATOM 2024 C CA . ALA A 1 273 ? 41.875 -8.766 -19.656 1 20.47 273 ALA A CA 1
ATOM 2025 C C . ALA A 1 273 ? 41.406 -8.539 -18.219 1 20.47 273 ALA A C 1
ATOM 2027 O O . ALA A 1 273 ? 42.188 -8.195 -17.344 1 20.47 273 ALA A O 1
ATOM 2028 N N . ASP A 1 274 ? 40.188 -8.008 -18.094 1 19.59 274 ASP A N 1
ATOM 2029 C CA . ASP A 1 274 ? 39.438 -7.637 -16.906 1 19.59 274 ASP A CA 1
ATOM 2030 C C . ASP A 1 274 ? 39.562 -8.711 -15.828 1 19.59 274 ASP A C 1
ATOM 2032 O O . ASP A 1 274 ? 39.375 -9.898 -16.109 1 19.59 274 ASP A O 1
ATOM 2036 N N . CYS A 1 275 ? 40.281 -8.43 -14.828 1 21.77 275 CYS A N 1
ATOM 2037 C CA . CYS A 1 275 ? 40.625 -9.055 -13.562 1 21.77 275 CYS A CA 1
ATOM 2038 C C . CYS A 1 275 ? 39.375 -9.445 -12.781 1 21.77 275 CYS A C 1
ATOM 2040 O O . CYS A 1 275 ? 38.906 -8.672 -11.938 1 21.77 275 CYS A O 1
ATOM 2042 N N . VAL A 1 276 ? 38.344 -9.734 -13.578 1 21 276 VAL A N 1
ATOM 2043 C CA . VAL A 1 276 ? 37.094 -9.859 -12.82 1 21 276 VAL A CA 1
ATOM 2044 C C . VAL A 1 276 ? 37.312 -10.836 -11.664 1 21 276 VAL A C 1
ATOM 2046 O O . VAL A 1 276 ? 37.594 -12.008 -11.875 1 21 276 VAL A O 1
ATOM 2049 N N . ARG A 1 277 ? 37.719 -10.289 -10.547 1 21.59 277 ARG A N 1
ATOM 2050 C CA . ARG A 1 277 ? 37.906 -10.961 -9.266 1 21.59 277 ARG A CA 1
ATOM 2051 C C . ARG A 1 277 ? 36.75 -11.906 -8.953 1 21.59 277 ARG A C 1
ATOM 2053 O O . ARG A 1 277 ? 35.594 -11.562 -9.156 1 21.59 277 ARG A O 1
ATOM 2060 N N . ALA A 1 278 ? 37.031 -13.227 -8.703 1 22.81 278 ALA A N 1
ATOM 2061 C CA . ALA A 1 278 ? 36.469 -14.516 -8.289 1 22.81 278 ALA A CA 1
ATOM 2062 C C . ALA A 1 278 ? 35.625 -14.375 -7.027 1 22.81 278 ALA A C 1
ATOM 2064 O O . ALA A 1 278 ? 36.156 -14.219 -5.93 1 22.81 278 ALA A O 1
ATOM 2065 N N . ARG A 1 279 ? 34.781 -13.227 -7.035 1 23.2 279 ARG A N 1
ATOM 2066 C CA . ARG A 1 279 ? 34.156 -13.062 -5.719 1 23.2 279 ARG A CA 1
ATOM 2067 C C . ARG A 1 279 ? 33.625 -14.383 -5.207 1 23.2 279 ARG A C 1
ATOM 2069 O O . ARG A 1 279 ? 33.094 -15.188 -5.984 1 23.2 279 ARG A O 1
ATOM 2076 N N . TYR A 1 280 ? 34 -14.758 -3.898 1 20.88 280 TYR A N 1
ATOM 2077 C CA . TYR A 1 280 ? 33.875 -15.891 -2.988 1 20.88 280 TYR A CA 1
ATOM 2078 C C . TYR A 1 280 ? 32.438 -16.25 -2.74 1 20.88 280 TYR A C 1
ATOM 2080 O O . TYR A 1 280 ? 31.562 -15.375 -2.672 1 20.88 280 TYR A O 1
ATOM 2088 N N . ARG A 1 281 ? 32 -17.422 -3.135 1 25.03 281 ARG A N 1
ATOM 2089 C CA . ARG A 1 281 ? 30.812 -18.266 -3.07 1 25.03 281 ARG A CA 1
ATOM 2090 C C . ARG A 1 281 ? 30.281 -18.344 -1.646 1 25.03 281 ARG A C 1
ATOM 2092 O O . ARG A 1 281 ? 30.906 -18.922 -0.77 1 25.03 281 ARG A O 1
ATOM 2099 N N . PRO A 1 282 ? 29.906 -17.141 -1.013 1 28.69 282 PRO A N 1
ATOM 2100 C CA . PRO A 1 282 ? 29.516 -17.422 0.371 1 28.69 282 PRO A CA 1
ATOM 2101 C C . PRO A 1 282 ? 28.516 -18.578 0.474 1 28.69 282 PRO A C 1
ATOM 2103 O O . PRO A 1 282 ? 27.641 -18.703 -0.379 1 28.69 282 PRO A O 1
ATOM 2106 N N . ALA A 1 283 ? 28.922 -19.688 1.101 1 28.41 283 ALA A N 1
ATOM 2107 C CA . ALA A 1 283 ? 28.453 -21.016 1.492 1 28.41 283 ALA A CA 1
ATOM 2108 C C . ALA A 1 283 ? 27.062 -20.938 2.117 1 28.41 283 ALA A C 1
ATOM 2110 O O . ALA A 1 283 ? 26.641 -19.875 2.568 1 28.41 283 ALA A O 1
ATOM 2111 N N . SER A 1 284 ? 26.469 -22.172 2.365 1 28.31 284 SER A N 1
ATOM 2112 C CA . SER A 1 284 ? 25.172 -22.797 2.611 1 28.31 284 SER A CA 1
ATOM 2113 C C . SER A 1 284 ? 24.625 -22.422 3.988 1 28.31 284 SER A C 1
ATOM 2115 O O . SER A 1 284 ? 25.219 -22.781 5.008 1 28.31 284 SER A O 1
ATOM 2117 N N . VAL A 1 285 ? 24.297 -21.25 4.238 1 34.75 285 VAL A N 1
ATOM 2118 C CA . VAL A 1 285 ? 23.828 -20.719 5.52 1 34.75 285 VAL A CA 1
ATOM 2119 C C . VAL A 1 285 ? 22.672 -21.562 6.035 1 34.75 285 VAL A C 1
ATOM 2121 O O . VAL A 1 285 ? 22.062 -21.234 7.059 1 34.75 285 VAL A O 1
ATOM 2124 N N . ARG A 1 286 ? 22.188 -22.547 5.293 1 32.81 286 ARG A N 1
ATOM 2125 C CA . ARG A 1 286 ? 21.078 -23.375 5.734 1 32.81 286 ARG A CA 1
ATOM 2126 C C . ARG A 1 286 ? 21.375 -24.047 7.07 1 32.81 286 ARG A C 1
ATOM 2128 O O . ARG A 1 286 ? 20.469 -24.422 7.809 1 32.81 286 ARG A O 1
ATOM 2135 N N . ARG A 1 287 ? 22.656 -24.469 7.328 1 36.81 287 ARG A N 1
ATOM 2136 C CA . ARG A 1 287 ? 23.125 -25.188 8.5 1 36.81 287 ARG A CA 1
ATOM 2137 C C . ARG A 1 287 ? 22.969 -24.359 9.766 1 36.81 287 ARG A C 1
ATOM 2139 O O . ARG A 1 287 ? 23.016 -24.891 10.875 1 36.81 287 ARG A O 1
ATOM 2146 N N . ALA A 1 288 ? 23.031 -23.078 9.531 1 36.34 288 ALA A N 1
ATOM 2147 C CA . ALA A 1 288 ? 23.047 -22.281 10.758 1 36.34 288 ALA A CA 1
ATOM 2148 C C . ALA A 1 288 ? 21.719 -22.391 11.492 1 36.34 288 ALA A C 1
ATOM 2150 O O . ALA A 1 288 ? 21.672 -22.391 12.727 1 36.34 288 ALA A O 1
ATOM 2151 N N . ILE A 1 289 ? 20.75 -22.5 10.734 1 37.75 289 ILE A N 1
ATOM 2152 C CA . ILE A 1 289 ? 19.469 -22.359 11.43 1 37.75 289 ILE A CA 1
ATOM 2153 C C . ILE A 1 289 ? 19.156 -23.641 12.211 1 37.75 289 ILE A C 1
ATOM 2155 O O . ILE A 1 289 ? 18.641 -23.578 13.328 1 37.75 289 ILE A O 1
ATOM 2159 N N . GLY A 1 290 ? 19.562 -24.719 11.742 1 40.59 290 GLY A N 1
ATOM 2160 C CA . GLY A 1 290 ? 19.344 -25.953 12.461 1 40.59 290 GLY A CA 1
ATOM 2161 C C . GLY A 1 290 ? 20.047 -26.016 13.797 1 40.59 290 GLY A C 1
ATOM 2162 O O . GLY A 1 290 ? 19.5 -26.531 14.781 1 40.59 290 GLY A O 1
ATOM 2163 N N . THR A 1 291 ? 21.297 -25.484 13.945 1 45.84 291 THR A N 1
ATOM 2164 C CA . THR A 1 291 ? 22.031 -25.453 15.203 1 45.84 291 THR A CA 1
ATOM 2165 C C . THR A 1 291 ? 21.297 -24.625 16.25 1 45.84 291 THR A C 1
ATOM 2167 O O . THR A 1 291 ? 21.328 -24.953 17.438 1 45.84 291 THR A O 1
ATOM 2170 N N . VAL A 1 292 ? 20.688 -23.656 15.805 1 46.38 292 VAL A N 1
ATOM 2171 C CA . VAL A 1 292 ? 20.031 -22.828 16.812 1 46.38 292 VAL A CA 1
ATOM 2172 C C . VAL A 1 292 ? 18.828 -23.562 17.406 1 46.38 292 VAL A C 1
ATOM 2174 O O . VAL A 1 292 ? 18.594 -23.516 18.609 1 46.38 292 VAL A O 1
ATOM 2177 N N . VAL A 1 293 ? 18.141 -24.234 16.594 1 50.25 293 VAL A N 1
ATOM 2178 C CA . VAL A 1 293 ? 16.969 -24.922 17.141 1 50.25 293 VAL A CA 1
ATOM 2179 C C . VAL A 1 293 ? 17.406 -26.109 18 1 50.25 293 VAL A C 1
ATOM 2181 O O . VAL A 1 293 ? 16.859 -26.344 19.078 1 50.25 293 VAL A O 1
ATOM 2184 N N . ILE A 1 294 ? 18.453 -26.812 17.547 1 51.38 294 ILE A N 1
ATOM 2185 C CA . ILE A 1 294 ? 18.969 -27.875 18.406 1 51.38 294 ILE A CA 1
ATOM 2186 C C . ILE A 1 294 ? 19.562 -27.281 19.672 1 51.38 294 ILE A C 1
ATOM 2188 O O . ILE A 1 294 ? 19.328 -27.797 20.766 1 51.38 294 ILE A O 1
ATOM 2192 N N . ALA A 1 295 ? 20.203 -26.156 19.578 1 54.84 295 ALA A N 1
ATOM 2193 C CA . ALA A 1 295 ? 20.719 -25.5 20.766 1 54.84 295 ALA A CA 1
ATOM 2194 C C . ALA A 1 295 ? 19.594 -25.094 21.703 1 54.84 295 ALA A C 1
ATOM 2196 O O . ALA A 1 295 ? 19.703 -25.219 22.922 1 54.84 295 ALA A O 1
ATOM 2197 N N . GLY A 1 296 ? 18.578 -24.672 21.234 1 55.97 296 GLY A N 1
ATOM 2198 C CA . GLY A 1 296 ? 17.453 -24.297 22.078 1 55.97 296 GLY A CA 1
ATOM 2199 C C . GLY A 1 296 ? 16.797 -25.484 22.75 1 55.97 296 GLY A C 1
ATOM 2200 O O . GLY A 1 296 ? 16.469 -25.422 23.938 1 55.97 296 GLY A O 1
ATOM 2201 N N . VAL A 1 297 ? 16.531 -26.422 22.078 1 62.41 297 VAL A N 1
ATOM 2202 C CA . VAL A 1 297 ? 15.906 -27.609 22.656 1 62.41 297 VAL A CA 1
ATOM 2203 C C . VAL A 1 297 ? 16.844 -28.219 23.703 1 62.41 297 VAL A C 1
ATOM 2205 O O . VAL A 1 297 ? 16.406 -28.609 24.781 1 62.41 297 VAL A O 1
ATOM 2208 N N . VAL A 1 298 ? 18.125 -28.219 23.406 1 61.94 298 VAL A N 1
ATOM 2209 C CA . VAL A 1 298 ? 19.062 -28.734 24.391 1 61.94 298 VAL A CA 1
ATOM 2210 C C . VAL A 1 298 ? 19.094 -27.812 25.609 1 61.94 298 VAL A C 1
ATOM 2212 O O . VAL A 1 298 ? 19.109 -28.281 26.75 1 61.94 298 VAL A O 1
ATOM 2215 N N . CYS A 1 299 ? 19 -26.609 25.359 1 60 299 CYS A N 1
ATOM 2216 C CA . CYS A 1 299 ? 18.984 -25.688 26.484 1 60 299 CYS A CA 1
ATOM 2217 C C . CYS A 1 299 ? 17.703 -25.844 27.297 1 60 299 CYS A C 1
ATOM 2219 O O . CYS A 1 299 ? 17.719 -25.781 28.531 1 60 299 CYS A O 1
ATOM 2221 N N . GLY A 1 300 ? 16.656 -26.016 26.688 1 59.59 300 GLY A N 1
ATOM 2222 C CA . GLY A 1 300 ? 15.414 -26.25 27.422 1 59.59 300 GLY A CA 1
ATOM 2223 C C . GLY A 1 300 ? 15.43 -27.516 28.234 1 59.59 300 GLY A C 1
ATOM 2224 O O . GLY A 1 300 ? 14.992 -27.531 29.391 1 59.59 300 GLY A O 1
ATOM 2225 N N . ILE A 1 301 ? 15.859 -28.469 27.688 1 63.12 301 ILE A N 1
ATOM 2226 C CA . ILE A 1 301 ? 15.953 -29.734 28.422 1 63.12 301 ILE A CA 1
ATOM 2227 C C . ILE A 1 301 ? 16.922 -29.578 29.594 1 63.12 301 ILE A C 1
ATOM 2229 O O . ILE A 1 301 ? 16.625 -30.047 30.703 1 63.12 301 ILE A O 1
ATOM 2233 N N . VAL A 1 302 ? 17.938 -28.906 29.422 1 63.25 302 VAL A N 1
ATOM 2234 C CA . VAL A 1 302 ? 18.891 -28.719 30.5 1 63.25 302 VAL A CA 1
ATOM 2235 C C . VAL A 1 302 ? 18.25 -27.875 31.609 1 63.25 302 VAL A C 1
ATOM 2237 O O . VAL A 1 302 ? 18.438 -28.172 32.812 1 63.25 302 VAL A O 1
ATOM 2240 N N . CYS A 1 303 ? 17.469 -26.969 31.219 1 61.47 303 CYS A N 1
ATOM 2241 C CA . CYS A 1 303 ? 16.828 -26.156 32.25 1 61.47 303 CYS A CA 1
ATOM 2242 C C . CYS A 1 303 ? 15.828 -26.984 33.031 1 61.47 303 CYS A C 1
ATOM 2244 O O . CYS A 1 303 ? 15.766 -26.891 34.281 1 61.47 303 CYS A O 1
ATOM 2246 N N . ILE A 1 304 ? 15.047 -27.766 32.469 1 66 304 ILE A N 1
ATOM 2247 C CA . ILE A 1 304 ? 14.094 -28.625 33.156 1 66 304 ILE A CA 1
ATOM 2248 C C . ILE A 1 304 ? 14.836 -29.625 34.031 1 66 304 ILE A C 1
ATOM 2250 O O . ILE A 1 304 ? 14.445 -29.859 35.188 1 66 304 ILE A O 1
ATOM 2254 N N . MET A 1 305 ? 15.961 -30.141 33.438 1 65.25 305 MET A N 1
ATOM 2255 C CA . MET A 1 305 ? 16.75 -31.062 34.25 1 65.25 305 MET A CA 1
ATOM 2256 C C . MET A 1 305 ? 17.344 -30.359 35.469 1 65.25 305 MET A C 1
ATOM 2258 O O . MET A 1 305 ? 17.438 -30.922 36.562 1 65.25 305 MET A O 1
ATOM 2262 N N . MET A 1 306 ? 17.734 -29.172 35.25 1 61.62 306 MET A N 1
ATOM 2263 C CA . MET A 1 306 ? 18.297 -28.422 36.375 1 61.62 306 MET A CA 1
ATOM 2264 C C . MET A 1 306 ? 17.234 -28.172 37.438 1 61.62 306 MET A C 1
ATOM 2266 O O . MET A 1 306 ? 17.531 -28.281 38.625 1 61.62 306 MET A O 1
ATOM 2270 N N . VAL A 1 307 ? 16.047 -27.828 37.031 1 64.81 307 VAL A N 1
ATOM 2271 C CA . VAL A 1 307 ? 14.977 -27.625 38 1 64.81 307 VAL A CA 1
ATOM 2272 C C . VAL A 1 307 ? 14.664 -28.938 38.719 1 64.81 307 VAL A C 1
ATOM 2274 O O . VAL A 1 307 ? 14.492 -28.969 39.938 1 64.81 307 VAL A O 1
ATOM 2277 N N . ALA A 1 308 ? 14.609 -29.969 38.031 1 66.69 308 ALA A N 1
ATOM 2278 C CA . ALA A 1 308 ? 14.367 -31.281 38.625 1 66.69 308 ALA A CA 1
ATOM 2279 C C . ALA A 1 308 ? 15.516 -31.672 39.562 1 66.69 308 ALA A C 1
ATOM 2281 O O . ALA A 1 308 ? 15.281 -32.188 40.656 1 66.69 308 ALA A O 1
ATOM 2282 N N . ALA A 1 309 ? 16.75 -31.438 39 1 64.56 309 ALA A N 1
ATOM 2283 C CA . ALA A 1 309 ? 17.891 -31.75 39.875 1 64.56 309 ALA A CA 1
ATOM 2284 C C . ALA A 1 309 ? 17.891 -30.891 41.125 1 64.56 309 ALA A C 1
ATOM 2286 O O . ALA A 1 309 ? 18.219 -31.359 42.219 1 64.56 309 ALA A O 1
ATOM 2287 N N . ALA A 1 310 ? 17.625 -29.641 40.812 1 61.31 310 ALA A N 1
ATOM 2288 C CA . ALA A 1 310 ? 17.531 -28.766 42 1 61.31 310 ALA A CA 1
ATOM 2289 C C . ALA A 1 310 ? 16.469 -29.281 42.969 1 61.31 310 ALA A C 1
ATOM 2291 O O . ALA A 1 310 ? 16.688 -29.281 44.188 1 61.31 310 ALA A O 1
ATOM 2292 N N . ALA A 1 311 ? 15.289 -29.625 42.469 1 61.94 311 ALA A N 1
ATOM 2293 C CA . ALA A 1 311 ? 14.242 -30.203 43.312 1 61.94 311 ALA A CA 1
ATOM 2294 C C . ALA A 1 311 ? 14.727 -31.484 44 1 61.94 311 ALA A C 1
ATOM 2296 O O . ALA A 1 311 ? 14.484 -31.688 45.188 1 61.94 311 ALA A O 1
ATOM 2297 N N . TYR A 1 312 ? 15.375 -32.312 43.188 1 58.5 312 TYR A N 1
ATOM 2298 C CA . TYR A 1 312 ? 15.898 -33.531 43.781 1 58.5 312 TYR A CA 1
ATOM 2299 C C . TYR A 1 312 ? 16.969 -33.219 44.812 1 58.5 312 TYR A C 1
ATOM 2301 O O . TYR A 1 312 ? 17.031 -33.875 45.875 1 58.5 312 TYR A O 1
ATOM 2309 N N . GLY A 1 313 ? 17.859 -32.281 44.375 1 55.31 313 GLY A N 1
ATOM 2310 C CA . GLY A 1 313 ? 18.875 -31.906 45.344 1 55.31 313 GLY A CA 1
ATOM 2311 C C . GLY A 1 313 ? 18.297 -31.406 46.656 1 55.31 313 GLY A C 1
ATOM 2312 O O . GLY A 1 313 ? 18.797 -31.75 47.75 1 55.31 313 GLY A O 1
ATOM 2313 N N . CYS A 1 314 ? 17.312 -30.531 46.5 1 52.94 314 CYS A N 1
ATOM 2314 C CA . CYS A 1 314 ? 16.703 -30.031 47.719 1 52.94 314 CYS A CA 1
ATOM 2315 C C . CYS A 1 314 ? 16.078 -31.156 48.531 1 52.94 314 CYS A C 1
ATOM 2317 O O . CYS A 1 314 ? 16.203 -31.203 49.75 1 52.94 314 CYS A O 1
ATOM 2319 N N . ILE A 1 315 ? 15.461 -32.125 47.969 1 56.12 315 ILE A N 1
ATOM 2320 C CA . ILE A 1 315 ? 14.836 -33.281 48.625 1 56.12 315 ILE A CA 1
ATOM 2321 C C . ILE A 1 315 ? 15.914 -34.156 49.281 1 56.12 315 ILE A C 1
ATOM 2323 O O . ILE A 1 315 ? 15.789 -34.562 50.406 1 56.12 315 ILE A O 1
ATOM 2327 N N . TYR A 1 316 ? 17.016 -34.375 48.406 1 51.53 316 TYR A N 1
ATOM 2328 C CA . TYR A 1 316 ? 18.094 -35.219 48.938 1 51.53 316 TYR A CA 1
ATOM 2329 C C . TYR A 1 316 ? 18.766 -34.562 50.125 1 51.53 316 TYR A C 1
ATOM 2331 O O . TYR A 1 316 ? 19.062 -35.219 51.156 1 51.53 316 TYR A O 1
ATOM 2339 N N . ALA A 1 317 ? 19.109 -33.281 49.875 1 51.28 317 ALA A N 1
ATOM 2340 C CA . ALA A 1 317 ? 19.734 -32.594 50.969 1 51.28 317 ALA A CA 1
ATOM 2341 C C . ALA A 1 317 ? 18.875 -32.688 52.25 1 51.28 317 ALA A C 1
ATOM 2343 O O . ALA A 1 317 ? 19.406 -32.844 53.344 1 51.28 317 ALA A O 1
ATOM 2344 N N . SER A 1 318 ? 17.641 -32.625 52.281 1 50.06 318 SER A N 1
ATOM 2345 C CA . SER A 1 318 ? 16.75 -32.781 53.438 1 50.06 318 SER A CA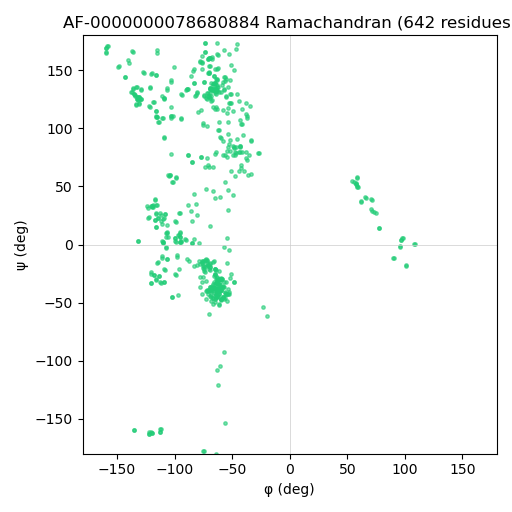 1
ATOM 2346 C C . SER A 1 318 ? 16.812 -34.156 54.031 1 50.06 318 SER A C 1
ATOM 2348 O O . SER A 1 318 ? 16.766 -34.344 55.25 1 50.06 318 SER A O 1
ATOM 2350 N N . LEU A 1 319 ? 16.938 -35.188 53.188 1 53.84 319 LEU A N 1
ATOM 2351 C CA . LEU A 1 319 ? 16.984 -36.562 53.688 1 53.84 319 LEU A CA 1
ATOM 2352 C C . LEU A 1 319 ? 18.328 -36.844 54.375 1 53.84 319 LEU A C 1
ATOM 2354 O O . LEU A 1 319 ? 18.375 -37.5 55.406 1 53.84 319 LEU A O 1
ATOM 2358 N N . MET A 1 320 ? 19.438 -36.438 53.688 1 51.03 320 MET A N 1
ATOM 2359 C CA . MET A 1 320 ? 20.734 -36.75 54.25 1 51.03 320 MET A CA 1
ATOM 2360 C C . MET A 1 320 ? 21 -35.969 55.531 1 51.03 320 MET A C 1
ATOM 2362 O O . MET A 1 320 ? 21.906 -36.312 56.312 1 51.03 320 MET A O 1
ATOM 2366 N N . ALA A 1 321 ? 20.594 -34.781 55.531 1 46.09 321 ALA A N 1
ATOM 2367 C CA . ALA A 1 321 ? 20.812 -34.094 56.812 1 46.09 321 ALA A CA 1
ATOM 2368 C C . ALA A 1 321 ? 20.25 -34.906 57.969 1 46.09 321 ALA A C 1
ATOM 2370 O O . ALA A 1 321 ? 20.688 -34.75 59.125 1 46.09 321 ALA A O 1
ATOM 2371 N N . LYS A 1 322 ? 19.297 -35.656 57.812 1 48.38 322 LYS A N 1
ATOM 2372 C CA . LYS A 1 322 ? 18.797 -36.438 58.938 1 48.38 322 LYS A CA 1
ATOM 2373 C C . LYS A 1 322 ? 19.719 -37.625 59.25 1 48.38 322 LYS A C 1
ATOM 2375 O O . LYS A 1 322 ? 19.812 -38.031 60.406 1 48.38 322 LYS A O 1
ATOM 2380 N N . TYR A 1 323 ? 20.375 -38.094 58.281 1 38.5 323 TYR A N 1
ATOM 2381 C CA . TYR A 1 323 ? 21.297 -39.125 58.75 1 38.5 323 TYR A CA 1
ATOM 2382 C C . TYR A 1 323 ? 22.672 -38.562 59.062 1 38.5 323 TYR A C 1
ATOM 2384 O O . TYR A 1 323 ? 23.125 -37.625 58.406 1 38.5 323 TYR A O 1
ATOM 2392 N N . LEU B 1 1 ? 27.797 77.125 41.125 1 37.09 1 LEU B N 1
ATOM 2393 C CA . LEU B 1 1 ? 26.969 76.375 40.125 1 37.09 1 LEU B CA 1
ATOM 2394 C C . LEU B 1 1 ? 27.094 74.875 40.312 1 37.09 1 LEU B C 1
ATOM 2396 O O . LEU B 1 1 ? 28.125 74.312 39.969 1 37.09 1 LEU B O 1
ATOM 2400 N N . CYS B 1 2 ? 26.578 74.312 41.469 1 44.28 2 CYS B N 1
ATOM 2401 C CA . CYS B 1 2 ? 26.453 72.875 41.875 1 44.28 2 CYS B CA 1
ATOM 2402 C C . CYS B 1 2 ? 25.578 72.125 40.875 1 44.28 2 CYS B C 1
ATOM 2404 O O . CYS B 1 2 ? 24.422 72.438 40.688 1 44.28 2 CYS B O 1
ATOM 2406 N N . GLY B 1 3 ? 26.125 71.5 39.844 1 41.47 3 GLY B N 1
ATOM 2407 C CA . GLY B 1 3 ? 25.547 70.562 38.875 1 41.47 3 GLY B CA 1
ATOM 2408 C C . GLY B 1 3 ? 24.75 69.438 39.5 1 41.47 3 GLY B C 1
ATOM 2409 O O . GLY B 1 3 ? 25.312 68.625 40.25 1 41.47 3 GLY B O 1
ATOM 2410 N N . LEU B 1 4 ? 23.469 69.625 39.844 1 46.53 4 LEU B N 1
ATOM 2411 C CA . LEU B 1 4 ? 22.516 68.562 40.219 1 46.53 4 LEU B CA 1
ATOM 2412 C C . LEU B 1 4 ? 22.5 67.5 39.156 1 46.53 4 LEU B C 1
ATOM 2414 O O . LEU B 1 4 ? 22.062 67.688 38.031 1 46.53 4 LEU B O 1
ATOM 2418 N N . CYS B 1 5 ? 23.406 66.5 39.219 1 45.06 5 CYS B N 1
ATOM 2419 C CA . CYS B 1 5 ? 23.328 65.25 38.438 1 45.06 5 CYS B CA 1
ATOM 2420 C C . CYS B 1 5 ? 22.031 64.5 38.719 1 45.06 5 CYS B C 1
ATOM 2422 O O . CYS B 1 5 ? 21.812 64 39.844 1 45.06 5 CYS B O 1
ATOM 2424 N N . LEU B 1 6 ? 20.953 64.938 38.156 1 46.72 6 LEU B N 1
ATOM 2425 C CA . LEU B 1 6 ? 19.75 64.125 38.125 1 46.72 6 LEU B CA 1
ATOM 2426 C C . LEU B 1 6 ? 20.047 62.719 37.688 1 46.72 6 LEU B C 1
ATOM 2428 O O . LEU B 1 6 ? 20.391 62.5 36.5 1 46.72 6 LEU B O 1
ATOM 2432 N N . LEU B 1 7 ? 20.547 61.875 38.562 1 46.47 7 LEU B N 1
ATOM 2433 C CA . LEU B 1 7 ? 20.578 60.438 38.281 1 46.47 7 LEU B CA 1
ATOM 2434 C C . LEU B 1 7 ? 19.203 59.938 37.875 1 46.47 7 LEU B C 1
ATOM 2436 O O . LEU B 1 7 ? 18.266 59.875 38.688 1 46.47 7 LEU B O 1
ATOM 2440 N N . ALA B 1 8 ? 18.812 60.125 36.625 1 49.41 8 ALA B N 1
ATOM 2441 C CA . ALA B 1 8 ? 17.688 59.344 36.094 1 49.41 8 ALA B CA 1
ATOM 2442 C C . ALA B 1 8 ? 17.828 57.875 36.406 1 49.41 8 ALA B C 1
ATOM 2444 O O . ALA B 1 8 ? 18.703 57.188 35.844 1 49.41 8 ALA B O 1
ATOM 2445 N N . VAL B 1 9 ? 17.562 57.438 37.594 1 47.12 9 VAL B N 1
ATOM 2446 C CA . VAL B 1 9 ? 17.391 56.031 37.812 1 47.12 9 VAL B CA 1
ATOM 2447 C C . VAL B 1 9 ? 16.547 55.406 36.688 1 47.12 9 VAL B C 1
ATOM 2449 O O . VAL B 1 9 ? 15.391 55.781 36.5 1 47.12 9 VAL B O 1
ATOM 2452 N N . MET B 1 10 ? 17.156 55.062 35.625 1 46.84 10 MET B N 1
ATOM 2453 C CA . MET B 1 10 ? 16.453 54.156 34.75 1 46.84 10 MET B CA 1
ATOM 2454 C C . MET B 1 10 ? 15.766 53.031 35.531 1 46.84 10 MET B C 1
ATOM 2456 O O . MET B 1 10 ? 16.438 52.219 36.156 1 46.84 10 MET B O 1
ATOM 2460 N N . LEU B 1 11 ? 14.688 53.25 36.094 1 46.62 11 LEU B N 1
ATOM 2461 C CA . LEU B 1 11 ? 13.938 52.125 36.594 1 46.62 11 LEU B CA 1
ATOM 2462 C C . LEU B 1 11 ? 13.953 50.969 35.594 1 46.62 11 LEU B C 1
ATOM 2464 O O . LEU B 1 11 ? 13.711 51.156 34.406 1 46.62 11 LEU B O 1
ATOM 2468 N N . PRO B 1 12 ? 14.742 49.938 35.844 1 48.12 12 PRO B N 1
ATOM 2469 C CA . PRO B 1 12 ? 14.578 48.812 34.938 1 48.12 12 PRO B CA 1
ATOM 2470 C C . PRO B 1 12 ? 13.125 48.594 34.531 1 48.12 12 PRO B C 1
ATOM 2472 O O . PRO B 1 12 ? 12.211 48.844 35.312 1 48.12 12 PRO B O 1
ATOM 2475 N N . VAL B 1 13 ? 12.82 48.875 33.375 1 49.81 13 VAL B N 1
ATOM 2476 C CA . VAL B 1 13 ? 11.531 48.406 32.844 1 49.81 13 VAL B CA 1
ATOM 2477 C C . VAL B 1 13 ? 11.195 47.031 33.469 1 49.81 13 VAL B C 1
ATOM 2479 O O . VAL B 1 13 ? 11.867 46.031 33.188 1 49.81 13 VAL B O 1
ATOM 2482 N N . ALA B 1 14 ? 11.055 46.844 34.656 1 50.62 14 ALA B N 1
ATOM 2483 C CA . ALA B 1 14 ? 10.547 45.594 35.25 1 50.62 14 ALA B CA 1
ATOM 2484 C C . ALA B 1 14 ? 9.625 44.875 34.281 1 50.62 14 ALA B C 1
ATOM 2486 O O . ALA B 1 14 ? 8.625 45.438 33.812 1 50.62 14 ALA B O 1
ATOM 2487 N N . SER B 1 15 ? 10.125 44.156 33.281 1 59.53 15 SER B N 1
ATOM 2488 C CA . SER B 1 15 ? 9.289 43.281 32.469 1 59.53 15 SER B CA 1
ATOM 2489 C C . SER B 1 15 ? 8.148 42.656 33.281 1 59.53 15 SER B C 1
ATOM 2491 O O . SER B 1 15 ? 8.383 42 34.281 1 59.53 15 SER B O 1
ATOM 2493 N N . SER B 1 16 ? 6.98 43.344 33.344 1 80.38 16 SER B N 1
ATOM 2494 C CA . SER B 1 16 ? 5.742 42.938 34 1 80.38 16 SER B CA 1
ATOM 2495 C C . SER B 1 16 ? 5.074 41.781 33.312 1 80.38 16 SER B C 1
ATOM 2497 O O . SER B 1 16 ? 5.379 41.5 32.125 1 80.38 16 SER B O 1
ATOM 2499 N N . CYS B 1 17 ? 4.727 40.75 33.938 1 92.06 17 CYS B N 1
ATOM 2500 C CA . CYS B 1 17 ? 3.893 39.625 33.531 1 92.06 17 CYS B CA 1
ATOM 2501 C C . CYS B 1 17 ? 2.434 40.062 33.375 1 92.06 17 CYS B C 1
ATOM 2503 O O . CYS B 1 17 ? 1.869 40.656 34.312 1 92.06 17 CYS B O 1
ATOM 2505 N N . PRO B 1 18 ? 1.968 39.75 32.219 1 94.12 18 PRO B N 1
ATOM 2506 C CA . PRO B 1 18 ? 0.572 40.188 32.031 1 94.12 18 PRO B CA 1
ATOM 2507 C C . PRO B 1 18 ? -0.383 39.406 32.969 1 94.12 18 PRO B C 1
ATOM 2509 O O . PRO B 1 18 ? -0.49 38.188 32.844 1 94.12 18 PRO B O 1
ATOM 2512 N N . PRO B 1 19 ? -1.027 40.156 33.844 1 91.56 19 PRO B N 1
ATOM 2513 C CA . PRO B 1 19 ? -2.031 39.438 34.625 1 91.56 19 PRO B CA 1
ATOM 2514 C C . PRO B 1 19 ? -3.164 38.875 33.75 1 91.56 19 PRO B C 1
ATOM 2516 O O . PRO B 1 19 ? -3.564 39.5 32.781 1 91.56 19 PRO B O 1
ATOM 2519 N N . PRO B 1 20 ? -3.77 37.656 33.969 1 94.81 20 PRO B N 1
ATOM 2520 C CA . PRO B 1 20 ? -3.562 36.75 35.094 1 94.81 20 PRO B CA 1
ATOM 2521 C C . PRO B 1 20 ? -2.541 35.656 34.781 1 94.81 20 PRO B C 1
ATOM 2523 O O . PRO B 1 20 ? -2.586 34.562 35.406 1 94.81 20 PRO B O 1
ATOM 2526 N N . CYS B 1 21 ? -1.662 35.906 33.938 1 97.5 21 CYS B N 1
ATOM 2527 C CA . CYS B 1 21 ? -0.709 34.906 33.5 1 97.5 21 CYS B CA 1
ATOM 2528 C C . CYS B 1 21 ? 0.406 34.688 34.5 1 97.5 21 CYS B C 1
ATOM 2530 O O . CYS B 1 21 ? 0.593 35.531 35.406 1 97.5 21 CYS B O 1
ATOM 2532 N N . LEU B 1 22 ? 1.014 33.5 34.375 1 96.81 22 LEU B N 1
ATOM 2533 C CA . LEU B 1 22 ? 2.197 33.188 35.188 1 96.81 22 LEU B CA 1
ATOM 2534 C C . LEU B 1 22 ? 3.439 33.125 34.281 1 96.81 22 LEU B C 1
ATOM 2536 O O . LEU B 1 22 ? 3.453 32.406 33.281 1 96.81 22 LEU B O 1
ATOM 2540 N N . CYS B 1 23 ? 4.41 33.938 34.781 1 96.81 23 CYS B N 1
ATOM 2541 C CA . CYS B 1 23 ? 5.641 34 34 1 96.81 23 CYS B CA 1
ATOM 2542 C C . CYS B 1 23 ? 6.766 33.25 34.688 1 96.81 23 CYS B C 1
ATOM 2544 O O . CYS B 1 23 ? 6.945 33.375 35.906 1 96.81 23 CYS B O 1
ATOM 2546 N N . TYR B 1 24 ? 7.434 32.438 33.875 1 95.44 24 TYR B N 1
ATOM 2547 C CA . TYR B 1 24 ? 8.492 31.625 34.469 1 95.44 24 TYR B CA 1
ATOM 2548 C C . TYR B 1 24 ? 9.859 32.031 33.906 1 95.44 24 TYR B C 1
ATOM 2550 O O . TYR B 1 24 ? 9.945 32.688 32.844 1 95.44 24 TYR B O 1
ATOM 2558 N N . SER B 1 25 ? 10.93 31.562 34.531 1 92.81 25 SER B N 1
ATOM 2559 C CA . SER B 1 25 ? 12.297 31.953 34.219 1 92.81 25 SER B CA 1
ATOM 2560 C C . SER B 1 25 ? 12.773 31.297 32.938 1 92.81 25 SER B C 1
ATOM 2562 O O . SER B 1 25 ? 13.711 31.766 32.281 1 92.81 25 SER B O 1
ATOM 2564 N N . ASP B 1 26 ? 12.07 30.234 32.562 1 94.25 26 ASP B N 1
ATOM 2565 C CA . ASP B 1 26 ? 12.508 29.516 31.359 1 94.25 26 ASP B CA 1
ATOM 2566 C C . ASP B 1 26 ? 11.945 30.156 30.109 1 94.25 26 ASP B C 1
ATOM 2568 O O . ASP B 1 26 ? 12.156 29.656 29 1 94.25 26 ASP B O 1
ATOM 2572 N N . GLY B 1 27 ? 11.188 31.25 30.359 1 95.69 27 GLY B N 1
ATOM 2573 C CA . GLY B 1 27 ? 10.625 31.953 29.203 1 95.69 27 GLY B CA 1
ATOM 2574 C C . GLY B 1 27 ? 9.195 31.547 28.891 1 95.69 27 GLY B C 1
ATOM 2575 O O . GLY B 1 27 ? 8.609 32.031 27.922 1 95.69 27 GLY B O 1
ATOM 2576 N N . SER B 1 28 ? 8.664 30.719 29.703 1 97.38 28 SER B N 1
ATOM 2577 C CA . SER B 1 28 ? 7.285 30.281 29.5 1 97.38 28 SER B CA 1
ATOM 2578 C C . SER B 1 28 ? 6.301 31.234 30.203 1 97.38 28 SER B C 1
ATOM 2580 O O . SER B 1 28 ? 6.551 31.688 31.312 1 97.38 28 SER B O 1
ATOM 2582 N N . VAL B 1 29 ? 5.254 31.594 29.469 1 97.69 29 VAL B N 1
ATOM 2583 C CA . VAL B 1 29 ? 4.141 32.344 30.031 1 97.69 29 VAL B CA 1
ATOM 2584 C C . VAL B 1 29 ? 2.865 31.516 29.984 1 97.69 29 VAL B C 1
ATOM 2586 O O . VAL B 1 29 ? 2.391 31.156 28.906 1 97.69 29 VAL B O 1
ATOM 2589 N N . ASP B 1 30 ? 2.363 31.188 31.141 1 98.12 30 ASP B N 1
ATOM 2590 C CA . ASP B 1 30 ? 1.204 30.312 31.266 1 98.12 30 ASP B CA 1
ATOM 2591 C C . ASP B 1 30 ? -0.063 31.125 31.547 1 98.12 30 ASP B C 1
ATOM 2593 O O . ASP B 1 30 ? -0.229 31.672 32.656 1 98.12 30 ASP B O 1
ATOM 2597 N N . CYS B 1 31 ? -0.949 31.172 30.578 1 98.31 31 CYS B N 1
ATOM 2598 C CA . CYS B 1 31 ? -2.238 31.844 30.703 1 98.31 31 CYS B CA 1
ATOM 2599 C C . CYS B 1 31 ? -3.387 30.844 30.594 1 98.31 31 CYS B C 1
ATOM 2601 O O . CYS B 1 31 ? -4.527 31.234 30.344 1 98.31 31 CYS B O 1
ATOM 2603 N N . ARG B 1 32 ? -3.148 29.562 30.703 1 98.44 32 ARG B N 1
ATOM 2604 C CA . ARG B 1 32 ? -4.125 28.484 30.5 1 98.44 32 ARG B CA 1
ATOM 2605 C C . ARG B 1 32 ? -5.219 28.531 31.547 1 98.44 32 ARG B C 1
ATOM 2607 O O . ARG B 1 32 ? -4.949 28.812 32.719 1 98.44 32 ARG B O 1
ATOM 2614 N N . GLY B 1 33 ? -6.41 28.328 31.156 1 98.19 33 GLY B N 1
ATOM 2615 C CA . GLY B 1 33 ? -7.531 28.078 32.062 1 98.19 33 GLY B CA 1
ATOM 2616 C C . GLY B 1 33 ? -7.879 29.266 32.938 1 98.19 33 GLY B C 1
ATOM 2617 O O . GLY B 1 33 ? -8.156 29.094 34.125 1 98.19 33 GLY B O 1
ATOM 2618 N N . ARG B 1 34 ? -7.867 30.469 32.469 1 97.31 34 ARG B N 1
ATOM 2619 C CA . ARG B 1 34 ? -8.117 31.688 33.25 1 97.31 34 ARG B CA 1
ATOM 2620 C C . ARG B 1 34 ? -9.445 32.312 32.875 1 97.31 34 ARG B C 1
ATOM 2622 O O . ARG B 1 34 ? -9.75 33.438 33.312 1 97.31 34 ARG B O 1
ATOM 2629 N N . GLY B 1 35 ? -10.117 31.594 31.953 1 97.56 35 GLY B N 1
ATOM 2630 C CA . GLY B 1 35 ? -11.406 32.125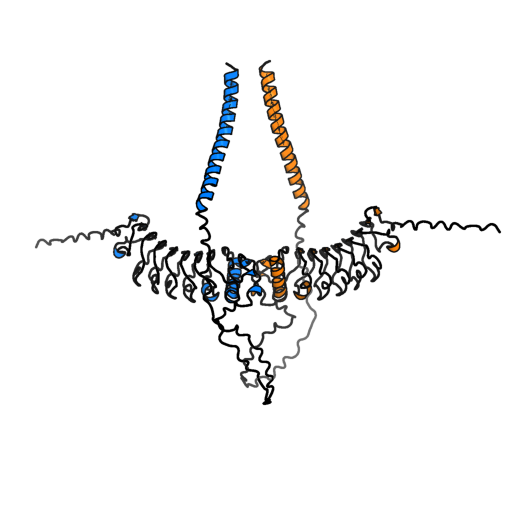 31.516 1 97.56 35 GLY B CA 1
ATOM 2631 C C . GLY B 1 35 ? -11.289 33.375 30.672 1 97.56 35 GLY B C 1
ATOM 2632 O O . GLY B 1 35 ? -12.188 34.219 30.672 1 97.56 35 GLY B O 1
ATOM 2633 N N . LEU B 1 36 ? -10.266 33.562 29.922 1 97.75 36 LEU B N 1
ATOM 2634 C CA . LEU B 1 36 ? -9.992 34.75 29.141 1 97.75 36 LEU B CA 1
ATOM 2635 C C . LEU B 1 36 ? -10.977 34.875 27.984 1 97.75 36 LEU B C 1
ATOM 2637 O O . LEU B 1 36 ? -11.25 33.906 27.281 1 97.75 36 LEU B O 1
ATOM 2641 N N . LEU B 1 37 ? -11.484 36.062 27.797 1 97.56 37 LEU B N 1
ATOM 2642 C CA . LEU B 1 37 ? -12.352 36.375 26.672 1 97.56 37 LEU B CA 1
ATOM 2643 C C . LEU B 1 37 ? -11.578 37.062 25.562 1 97.56 37 LEU B C 1
ATOM 2645 O O . LEU B 1 37 ? -12.008 37.062 24.406 1 97.56 37 LEU B O 1
ATOM 2649 N N . SER B 1 38 ? -10.547 37.688 26.078 1 96.69 38 SER B N 1
ATOM 2650 C CA . SER B 1 38 ? -9.625 38.344 25.172 1 96.69 38 SER B CA 1
ATOM 2651 C C . SER B 1 38 ? -8.172 38.094 25.562 1 96.69 38 SER B C 1
ATOM 2653 O O . SER B 1 38 ? -7.898 37.594 26.656 1 96.69 38 SER B O 1
ATOM 2655 N N . LEU B 1 39 ? -7.344 38.406 24.672 1 97.12 39 LEU B N 1
ATOM 2656 C CA . LEU B 1 39 ? -5.926 38.188 24.938 1 97.12 39 LEU B CA 1
ATOM 2657 C C . LEU B 1 39 ? -5.457 39.094 26.078 1 97.12 39 LEU B C 1
ATOM 2659 O O . LEU B 1 39 ? -5.918 40.25 26.203 1 97.12 39 LEU B O 1
ATOM 2663 N N . PRO B 1 40 ? -4.555 38.562 26.859 1 94.88 40 PRO B N 1
ATOM 2664 C CA . PRO B 1 40 ? -3.914 39.469 27.844 1 94.88 40 PRO B CA 1
ATOM 2665 C C . PRO B 1 40 ? -3.035 40.531 27.188 1 94.88 40 PRO B C 1
ATOM 2667 O O . PRO B 1 40 ? -2.736 40.438 26 1 94.88 40 PRO B O 1
ATOM 2670 N N . PRO B 1 41 ? -2.725 41.594 27.922 1 93.5 41 PRO B N 1
ATOM 2671 C CA . PRO B 1 41 ? -1.867 42.594 27.328 1 93.5 41 PRO B CA 1
ATOM 2672 C C . PRO B 1 41 ? -0.478 42.062 26.969 1 93.5 41 PRO B C 1
ATOM 2674 O O . PRO B 1 41 ? 0.413 42.062 27.828 1 93.5 41 PRO B O 1
ATOM 2677 N N . LEU B 1 42 ? -0.342 41.75 25.781 1 92.62 42 LEU B N 1
ATOM 2678 C CA . LEU B 1 42 ? 0.861 41.062 25.34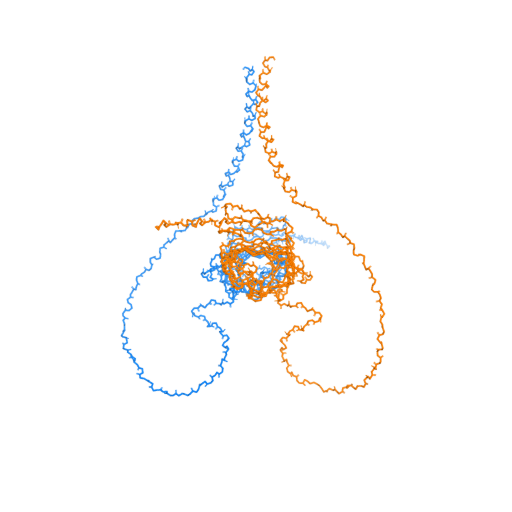4 1 92.62 42 LEU B CA 1
ATOM 2679 C C . LEU B 1 42 ? 2.064 42 25.344 1 92.62 42 LEU B C 1
ATOM 2681 O O . LEU B 1 42 ? 3.209 41.531 25.281 1 92.62 42 LEU B O 1
ATOM 2685 N N . GLN B 1 43 ? 1.855 43.281 25.406 1 88.94 43 GLN B N 1
ATOM 2686 C CA . GLN B 1 43 ? 2.951 44.25 25.5 1 88.94 43 GLN B CA 1
ATOM 2687 C C . GLN B 1 43 ? 3.691 44.125 26.828 1 88.94 43 GLN B C 1
ATOM 2689 O O . GLN B 1 43 ? 4.816 44.594 26.969 1 88.94 43 GLN B O 1
ATOM 2694 N N . LEU B 1 44 ? 3.066 43.438 27.766 1 91.12 44 LEU B N 1
ATOM 2695 C CA . LEU B 1 44 ? 3.648 43.281 29.094 1 91.12 44 LEU B CA 1
ATOM 2696 C C . LEU B 1 44 ? 4.426 41.969 29.203 1 91.12 44 LEU B C 1
ATOM 2698 O O . LEU B 1 44 ? 4.945 41.625 30.266 1 91.12 44 LEU B O 1
ATOM 2702 N N . LEU B 1 45 ? 4.547 41.312 28.141 1 93.62 45 LEU B N 1
ATOM 2703 C CA . LEU B 1 45 ? 5.305 40.062 28.172 1 93.62 45 LEU B CA 1
ATOM 2704 C C . LEU B 1 45 ? 6.777 40.312 28.453 1 93.62 45 LEU B C 1
ATOM 2706 O O . LEU B 1 45 ? 7.352 41.281 27.953 1 93.62 45 LEU B O 1
ATOM 2710 N N . PRO B 1 46 ? 7.352 39.5 29.281 1 91.56 46 PRO B N 1
ATOM 2711 C CA . PRO B 1 46 ? 8.797 39.625 29.469 1 91.56 46 PRO B CA 1
ATOM 2712 C C . PRO B 1 46 ? 9.586 39.5 28.172 1 91.56 46 PRO B C 1
ATOM 2714 O O . PRO B 1 46 ? 9.195 38.719 27.297 1 91.56 46 PRO B O 1
ATOM 2717 N N . PRO B 1 47 ? 10.594 40.312 28.25 1 85.25 47 PRO B N 1
ATOM 2718 C CA . PRO B 1 47 ? 11.469 40.094 27.094 1 85.25 47 PRO B CA 1
ATOM 2719 C C . PRO B 1 47 ? 12.023 38.688 27 1 85.25 47 PRO B C 1
ATOM 2721 O O . PRO B 1 47 ? 12.328 38.062 28.031 1 85.25 47 PRO B O 1
ATOM 2724 N N . GLY B 1 48 ? 11.969 38.062 25.953 1 87 48 GLY B N 1
ATOM 2725 C CA . GLY B 1 48 ? 12.531 36.719 25.781 1 87 48 GLY B CA 1
ATOM 2726 C C . GLY B 1 48 ? 11.508 35.625 25.922 1 87 48 GLY B C 1
ATOM 2727 O O . GLY B 1 48 ? 11.867 34.438 26.109 1 87 48 GLY B O 1
ATOM 2728 N N . THR B 1 49 ? 10.328 35.938 26.047 1 94.62 49 THR B N 1
ATOM 2729 C CA . THR B 1 49 ? 9.289 34.938 26.109 1 94.62 49 THR B CA 1
ATOM 2730 C C . THR B 1 49 ? 9.406 33.969 24.938 1 94.62 49 THR B C 1
ATOM 2732 O O . THR B 1 49 ? 9.508 34.375 23.781 1 94.62 49 THR B O 1
ATOM 2735 N N . LEU B 1 50 ? 9.391 32.656 25.297 1 97.75 50 LEU B N 1
ATOM 2736 C CA . LEU B 1 50 ? 9.602 31.641 24.281 1 97.75 50 LEU B CA 1
ATOM 2737 C C . LEU B 1 50 ? 8.328 30.828 24.062 1 97.75 50 LEU B C 1
ATOM 2739 O O . LEU B 1 50 ? 8.078 30.344 22.953 1 97.75 50 LEU B O 1
ATOM 2743 N N . SER B 1 51 ? 7.613 30.703 25.125 1 98.44 51 SER B N 1
ATOM 2744 C CA . SER B 1 51 ? 6.395 29.906 25.062 1 98.44 51 SER B CA 1
ATOM 2745 C C . SER B 1 51 ? 5.207 30.656 25.656 1 98.44 51 SER B C 1
ATOM 2747 O O . SER B 1 51 ? 5.289 31.172 26.766 1 98.44 51 SER B O 1
ATOM 2749 N N . LEU B 1 52 ? 4.168 30.766 24.891 1 98.12 52 LEU B N 1
ATOM 2750 C CA . LEU B 1 52 ? 2.924 31.391 25.328 1 98.12 52 LEU B CA 1
ATOM 2751 C C . LEU B 1 52 ? 1.783 30.375 25.328 1 98.12 52 LEU B C 1
ATOM 2753 O O . LEU B 1 52 ? 1.353 29.922 24.266 1 98.12 52 LEU B O 1
ATOM 2757 N N . LEU B 1 53 ? 1.306 30 26.484 1 98.62 53 LEU B N 1
ATOM 2758 C CA . LEU B 1 53 ? 0.275 28.984 26.656 1 98.62 53 LEU B CA 1
ATOM 2759 C C . LEU B 1 53 ? -1.077 29.609 26.953 1 98.62 53 LEU B C 1
ATOM 2761 O O . LEU B 1 53 ? -1.28 30.172 28.031 1 98.62 53 LEU B O 1
ATOM 2765 N N . LEU B 1 54 ? -2.008 29.547 26 1 98.56 54 LEU B N 1
ATOM 2766 C CA . LEU B 1 54 ? -3.295 30.234 26.109 1 98.56 54 LEU B CA 1
ATOM 2767 C C . LEU B 1 54 ? -4.445 29.234 25.984 1 98.56 54 LEU B C 1
ATOM 2769 O O . LEU B 1 54 ? -5.57 29.609 25.656 1 98.56 54 LEU B O 1
ATOM 2773 N N . ALA B 1 55 ? -4.176 27.953 26.281 1 98.81 55 ALA B N 1
ATOM 2774 C CA . ALA B 1 55 ? -5.184 26.922 26.125 1 98.81 55 ALA B CA 1
ATOM 2775 C C . ALA B 1 55 ? -6.281 27.047 27.172 1 98.81 55 ALA B C 1
ATOM 2777 O O . ALA B 1 55 ? -6.078 27.688 28.219 1 98.81 55 ALA B O 1
ATOM 2778 N N . ASN B 1 56 ? -7.484 26.422 26.875 1 98.69 56 ASN B N 1
ATOM 2779 C CA . ASN B 1 56 ? -8.594 26.281 27.812 1 98.69 56 ASN B CA 1
ATOM 2780 C C . ASN B 1 56 ? -9.094 27.641 28.312 1 98.69 56 ASN B C 1
ATOM 2782 O O . ASN B 1 56 ? -9.25 27.844 29.516 1 98.69 56 ASN B O 1
ATOM 2786 N N . ASN B 1 57 ? -9.336 28.562 27.375 1 98.69 57 ASN B N 1
ATOM 2787 C CA . ASN B 1 57 ? -9.992 29.844 27.641 1 98.69 57 ASN B CA 1
ATOM 2788 C C . ASN B 1 57 ? -11.25 30.016 26.797 1 98.69 57 ASN B C 1
ATOM 2790 O O . ASN B 1 57 ? -11.812 29.031 26.312 1 98.69 57 ASN B O 1
ATOM 2794 N N . ASN B 1 58 ? -11.703 31.234 26.703 1 98.56 58 ASN B N 1
ATOM 2795 C CA . ASN B 1 58 ? -12.93 31.5 25.953 1 98.56 58 ASN B CA 1
ATOM 2796 C C . ASN B 1 58 ? -12.688 32.469 24.812 1 98.56 58 ASN B C 1
ATOM 2798 O O . ASN B 1 58 ? -13.531 33.312 24.531 1 98.56 58 ASN B O 1
ATOM 2802 N N . LEU B 1 59 ? -11.5 32.344 24.281 1 98.25 59 LEU B N 1
ATOM 2803 C CA . LEU B 1 59 ? -11.172 33.25 23.172 1 98.25 59 LEU B CA 1
ATOM 2804 C C . LEU B 1 59 ? -12.008 32.906 21.938 1 98.25 59 LEU B C 1
ATOM 2806 O O . LEU B 1 59 ? -12.094 31.75 21.547 1 98.25 59 LEU B O 1
ATOM 2810 N N . ALA B 1 60 ? -12.578 33.938 21.312 1 97.12 60 ALA B N 1
ATOM 2811 C CA . ALA B 1 60 ? -13.477 33.656 20.188 1 97.12 60 ALA B CA 1
ATOM 2812 C C . ALA B 1 60 ? -12.969 34.312 18.906 1 97.12 60 ALA B C 1
ATOM 2814 O O . ALA B 1 60 ? -13.305 33.875 17.812 1 97.12 60 ALA B O 1
ATOM 2815 N N . SER B 1 61 ? -12.219 35.344 19.125 1 95.12 61 SER B N 1
ATOM 2816 C CA . SER B 1 61 ? -11.703 36.062 17.953 1 95.12 61 SER B CA 1
ATOM 2817 C C . SER B 1 61 ? -10.344 36.688 18.25 1 95.12 61 SER B C 1
ATOM 2819 O O . SER B 1 61 ? -10.008 36.938 19.406 1 95.12 61 SER B O 1
ATOM 2821 N N . LEU B 1 62 ? -9.641 36.812 17.141 1 96.62 62 LEU B N 1
ATOM 2822 C CA . LEU B 1 62 ? -8.344 37.5 17.219 1 96.62 62 LEU B CA 1
ATOM 2823 C C . LEU B 1 62 ? -8.211 38.531 16.109 1 96.62 62 LEU B C 1
ATOM 2825 O O . LEU B 1 62 ? -8.586 38.281 14.969 1 96.62 62 LEU B O 1
ATOM 2829 N N . GLY B 1 63 ? -7.723 39.656 16.516 1 94.06 63 GLY B N 1
ATOM 2830 C CA . GLY B 1 63 ? -7.453 40.688 15.516 1 94.06 63 GLY B CA 1
ATOM 2831 C C . GLY B 1 63 ? -6.234 40.375 14.664 1 94.06 63 GLY B C 1
ATOM 2832 O O . GLY B 1 63 ? -5.379 39.594 15.062 1 94.06 63 GLY B O 1
ATOM 2833 N N . ALA B 1 64 ? -6.055 41.062 13.562 1 92.12 64 ALA B N 1
ATOM 2834 C CA . ALA B 1 64 ? -4.988 40.812 12.594 1 92.12 64 ALA B CA 1
ATOM 2835 C C . ALA B 1 64 ? -3.619 41.094 13.203 1 92.12 64 ALA B C 1
ATOM 2837 O O . ALA B 1 64 ? -2.619 40.5 12.828 1 92.12 64 ALA B O 1
ATOM 2838 N N . SER B 1 65 ? -3.594 42 14.195 1 93.69 65 SER B N 1
ATOM 2839 C CA . SER B 1 65 ? -2.326 42.375 14.797 1 93.69 65 SER B CA 1
ATOM 2840 C C . SER B 1 65 ? -2.193 41.844 16.219 1 93.69 65 SER B C 1
ATOM 2842 O O . SER B 1 65 ? -1.4 42.344 17 1 93.69 65 SER B O 1
ATOM 2844 N N . ALA B 1 66 ? -2.932 40.844 16.469 1 95.25 66 ALA B N 1
ATOM 2845 C CA . ALA B 1 66 ? -2.994 40.312 17.828 1 95.25 66 ALA B CA 1
ATOM 2846 C C . ALA B 1 66 ? -1.619 39.844 18.297 1 95.25 66 ALA B C 1
ATOM 2848 O O . ALA B 1 66 ? -1.289 39.969 19.484 1 95.25 66 ALA B O 1
ATOM 2849 N N . PHE B 1 67 ? -0.83 39.375 17.375 1 95.88 67 PHE B N 1
ATOM 2850 C CA . PHE B 1 67 ? 0.47 38.844 17.75 1 95.88 67 PHE B CA 1
ATOM 2851 C C . PHE B 1 67 ? 1.597 39.625 17.094 1 95.88 67 PHE B C 1
ATOM 2853 O O . PHE B 1 67 ? 2.641 39.062 16.766 1 95.88 67 PHE B O 1
ATOM 2860 N N . ALA B 1 68 ? 1.373 40.812 16.953 1 92.62 68 ALA B N 1
ATOM 2861 C CA . ALA B 1 68 ? 2.379 41.688 16.344 1 92.62 68 ALA B CA 1
ATOM 2862 C C . ALA B 1 68 ? 3.629 41.781 17.219 1 92.62 68 ALA B C 1
ATOM 2864 O O . ALA B 1 68 ? 3.537 41.812 18.438 1 92.62 68 ALA B O 1
ATOM 2865 N N . ASN B 1 69 ? 4.762 41.625 16.641 1 90.19 69 ASN B N 1
ATOM 2866 C CA . ASN B 1 69 ? 6.082 41.875 17.219 1 90.19 69 ASN B CA 1
ATOM 2867 C C . ASN B 1 69 ? 6.461 40.781 18.203 1 90.19 69 ASN B C 1
ATOM 2869 O O . ASN B 1 69 ? 7.172 41.031 19.188 1 90.19 69 ASN B O 1
ATOM 2873 N N . LEU B 1 70 ? 5.961 39.594 18.047 1 93 70 LEU B N 1
ATOM 2874 C CA . LEU B 1 70 ? 6.348 38.469 18.891 1 93 70 LEU B CA 1
ATOM 2875 C C . LEU B 1 70 ? 7.297 37.531 18.141 1 93 70 LEU B C 1
ATOM 2877 O O . LEU B 1 70 ? 7.059 36.312 18.078 1 93 70 LEU B O 1
ATOM 2881 N N . SER B 1 71 ? 8.398 38.094 17.75 1 93.12 71 SER B N 1
ATOM 2882 C CA . SER B 1 71 ? 9.312 37.375 16.859 1 93.12 71 SER B CA 1
ATOM 2883 C C . SER B 1 71 ? 10.141 36.344 17.609 1 93.12 71 SER B C 1
ATOM 2885 O O . SER B 1 71 ? 10.703 35.438 17.016 1 93.12 71 SER B O 1
ATOM 2887 N N . SER B 1 72 ? 10.211 36.438 18.953 1 93.88 72 SER B N 1
ATOM 2888 C CA . SER B 1 72 ? 11.055 35.531 19.734 1 93.88 72 SER B CA 1
ATOM 2889 C C . SER B 1 72 ? 10.312 34.25 20.109 1 93.88 72 SER B C 1
ATOM 2891 O O . SER B 1 72 ? 10.922 33.281 20.547 1 93.88 72 SER B O 1
ATOM 2893 N N . LEU B 1 73 ? 9.039 34.25 19.953 1 97 73 LEU B N 1
ATOM 2894 C CA . LEU B 1 73 ? 8.203 33.156 20.422 1 97 73 LEU B CA 1
ATOM 2895 C C . LEU B 1 73 ? 8.508 31.891 19.656 1 97 73 LEU B C 1
ATOM 2897 O O . LEU B 1 73 ? 8.633 31.906 18.422 1 97 73 LEU B O 1
ATOM 2901 N N . GLU B 1 74 ? 8.555 30.75 20.344 1 98.5 74 GLU B N 1
ATOM 2902 C CA . GLU B 1 74 ? 8.844 29.453 19.75 1 98.5 74 GLU B CA 1
ATOM 2903 C C . GLU B 1 74 ? 7.621 28.531 19.828 1 98.5 74 GLU B C 1
ATOM 2905 O O . GLU B 1 74 ? 7.477 27.625 19 1 98.5 74 GLU B O 1
ATOM 2910 N N . GLU B 1 75 ? 6.855 28.797 20.797 1 98.75 75 GLU B N 1
ATOM 2911 C CA . GLU B 1 75 ? 5.68 27.953 21 1 98.75 75 GLU B CA 1
ATOM 2912 C C . GLU B 1 75 ? 4.449 28.781 21.328 1 98.75 75 GLU B C 1
ATOM 2914 O O . GLU B 1 75 ? 4.508 29.672 22.188 1 98.75 75 GLU B O 1
ATOM 2919 N N . LEU B 1 76 ? 3.35 28.516 20.641 1 98.69 76 LEU B N 1
ATOM 2920 C CA . LEU B 1 76 ? 2.053 29.125 20.922 1 98.69 76 LEU B CA 1
ATOM 2921 C C . LEU B 1 76 ? 0.959 28.062 21 1 98.69 76 LEU B C 1
ATOM 2923 O O . LEU B 1 76 ? 0.759 27.297 20.062 1 98.69 76 LEU B O 1
ATOM 2927 N N . ASP B 1 77 ? 0.298 27.969 22.094 1 98.88 77 ASP B N 1
ATOM 2928 C CA . ASP B 1 77 ? -0.784 27.016 22.281 1 98.88 77 ASP B CA 1
ATOM 2929 C C . ASP B 1 77 ? -2.119 27.719 22.484 1 98.88 77 ASP B C 1
ATOM 2931 O O . ASP B 1 77 ? -2.342 28.344 23.516 1 98.88 77 ASP B O 1
ATOM 2935 N N . LEU B 1 78 ? -2.975 27.625 21.531 1 98.81 78 LEU B N 1
ATOM 2936 C CA . LEU B 1 78 ? -4.301 28.234 21.562 1 98.81 78 LEU B CA 1
ATOM 2937 C C . LEU B 1 78 ? -5.387 27.172 21.609 1 98.81 78 LEU B C 1
ATOM 2939 O O . LEU B 1 78 ? -6.527 27.422 21.203 1 98.81 78 LEU B O 1
ATOM 2943 N N . SER B 1 79 ? -5.098 26.031 22.141 1 98.88 79 SER B N 1
ATOM 2944 C CA . SER B 1 79 ? -6.012 24.891 22.125 1 98.88 79 SER B CA 1
ATOM 2945 C C . SER B 1 79 ? -7.211 25.141 23.031 1 98.88 79 SER B C 1
ATOM 2947 O O . SER B 1 79 ? -7.121 25.891 24 1 98.88 79 SER B O 1
ATOM 2949 N N . ASN B 1 80 ? -8.289 24.5 22.703 1 98.81 80 ASN B N 1
ATOM 2950 C CA . ASN B 1 80 ? -9.492 24.469 23.531 1 98.81 80 ASN B CA 1
ATOM 2951 C C . ASN B 1 80 ? -10.023 25.875 23.797 1 98.81 80 ASN B C 1
ATOM 2953 O O . ASN B 1 80 ? -10.258 26.25 24.938 1 98.81 80 ASN B O 1
ATOM 2957 N N . ASN B 1 81 ? -10.227 26.641 22.75 1 98.81 81 ASN B N 1
ATOM 2958 C CA . ASN B 1 81 ? -10.938 27.922 22.719 1 98.81 81 ASN B CA 1
ATOM 2959 C C . ASN B 1 81 ? -12.109 27.875 21.734 1 98.81 81 ASN B C 1
ATOM 2961 O O . ASN B 1 81 ? -12.617 26.797 21.406 1 98.81 81 ASN B O 1
ATOM 2965 N N . TYR B 1 82 ? -12.578 29.078 21.344 1 98.62 82 TYR B N 1
ATOM 2966 C CA . TYR B 1 82 ? -13.719 29.141 20.438 1 98.62 82 TYR B CA 1
ATOM 2967 C C . TYR B 1 82 ? -13.367 29.953 19.188 1 98.62 82 TYR B C 1
ATOM 2969 O O . TYR B 1 82 ? -14.227 30.609 18.609 1 98.62 82 TYR B O 1
ATOM 2977 N N . LEU B 1 83 ? -12.133 29.844 18.828 1 98.44 83 LEU B N 1
ATOM 2978 C CA . LEU B 1 83 ? -11.625 30.672 17.734 1 98.44 83 LEU B CA 1
ATOM 2979 C C . LEU B 1 83 ? -12.234 30.266 16.406 1 98.44 83 LEU B C 1
ATOM 2981 O O . LEU B 1 83 ? -12.352 29.078 16.109 1 98.44 83 LEU B O 1
ATOM 2985 N N . ASP B 1 84 ? -12.633 31.219 15.727 1 96.06 84 ASP B N 1
ATOM 2986 C CA . ASP B 1 84 ? -13.125 31.031 14.367 1 96.06 84 ASP B CA 1
ATOM 2987 C C . ASP B 1 84 ? -12.641 32.156 13.445 1 96.06 84 ASP B C 1
ATOM 2989 O O . ASP B 1 84 ? -12.258 33.219 13.906 1 96.06 84 ASP B O 1
ATOM 2993 N N . ASN B 1 85 ? -12.555 32 12.156 1 90.69 85 ASN B N 1
ATOM 2994 C CA . ASN B 1 85 ? -12.289 33.031 11.148 1 90.69 85 ASN B CA 1
ATOM 2995 C C . ASN B 1 85 ? -11 33.781 11.438 1 90.69 85 ASN B C 1
ATOM 2997 O O . ASN B 1 85 ? -11 35.031 11.469 1 90.69 85 ASN B O 1
ATOM 3001 N N . LEU B 1 86 ? -10 33.094 11.586 1 97.38 86 LEU B N 1
ATOM 3002 C CA . LEU B 1 86 ? -8.719 33.75 11.852 1 97.38 86 LEU B CA 1
ATOM 3003 C C . LEU B 1 86 ? -8.258 34.562 10.648 1 97.38 86 LEU B C 1
ATOM 3005 O O . LEU B 1 86 ? -8.336 34.094 9.508 1 97.38 86 LEU B O 1
ATOM 3009 N N . PRO B 1 87 ? -7.836 35.781 10.93 1 96.44 87 PRO B N 1
ATOM 3010 C CA . PRO B 1 87 ? -7.469 36.688 9.82 1 96.44 87 PRO B CA 1
ATOM 3011 C C . PRO B 1 87 ? -6.184 36.25 9.117 1 96.44 87 PRO B C 1
ATOM 3013 O O . PRO B 1 87 ? -5.348 35.562 9.719 1 96.44 87 PRO B O 1
ATOM 3016 N N . ALA B 1 88 ? -6.023 36.75 7.898 1 95.38 88 ALA B N 1
ATOM 3017 C CA . ALA B 1 88 ? -4.812 36.5 7.113 1 95.38 88 ALA B CA 1
ATOM 3018 C C . ALA B 1 88 ? -3.594 37.125 7.789 1 95.38 88 ALA B C 1
ATOM 3020 O O . ALA B 1 88 ? -3.664 38.25 8.305 1 95.38 88 ALA B O 1
ATOM 3021 N N . GLY B 1 89 ? -2.605 36.438 7.879 1 93.5 89 GLY B N 1
ATOM 3022 C CA . GLY B 1 89 ? -1.338 36.938 8.383 1 93.5 89 GLY B CA 1
ATOM 3023 C C . GLY B 1 89 ? -1.307 37.062 9.891 1 93.5 89 GLY B C 1
ATOM 3024 O O . GLY B 1 89 ? -0.485 37.812 10.43 1 93.5 89 GLY B O 1
ATOM 3025 N N . LEU B 1 90 ? -2.146 36.531 10.5 1 96.69 90 LEU B N 1
ATOM 3026 C CA . LEU B 1 90 ? -2.236 36.594 11.953 1 96.69 90 LEU B CA 1
ATOM 3027 C C . LEU B 1 90 ? -0.891 36.281 12.594 1 96.69 90 LEU B C 1
ATOM 3029 O O . LEU B 1 90 ? -0.521 36.875 13.609 1 96.69 90 LEU B O 1
ATOM 3033 N N . PHE B 1 91 ? -0.112 35.406 11.945 1 97.38 91 PHE B N 1
ATOM 3034 C CA . PHE B 1 91 ? 1.114 34.906 12.555 1 97.38 91 PHE B CA 1
ATOM 3035 C C . PHE B 1 91 ? 2.34 35.438 11.836 1 97.38 91 PHE B C 1
ATOM 3037 O O . PHE B 1 91 ? 3.441 34.906 11.984 1 97.38 91 PHE B O 1
ATOM 3044 N N . ARG B 1 92 ? 2.23 36.438 11.086 1 95.75 92 ARG B N 1
ATOM 3045 C CA . ARG B 1 92 ? 3.254 36.906 10.156 1 95.75 92 ARG B CA 1
ATOM 3046 C C . ARG B 1 92 ? 4.516 37.344 10.898 1 95.75 92 ARG B C 1
ATOM 3048 O O . ARG B 1 92 ? 5.629 37.156 10.398 1 95.75 92 ARG B O 1
ATOM 3055 N N . ASP B 1 93 ? 4.418 37.812 12.148 1 95.19 93 ASP B N 1
ATOM 3056 C CA . ASP B 1 93 ? 5.559 38.344 12.891 1 95.19 93 ASP B CA 1
ATOM 3057 C C . ASP B 1 93 ? 6.156 37.281 13.805 1 95.19 93 ASP B C 1
ATOM 3059 O O . ASP B 1 93 ? 7.043 37.562 14.609 1 95.19 93 ASP B O 1
ATOM 3063 N N . MET B 1 94 ? 5.707 36.031 13.688 1 95.88 94 MET B N 1
ATOM 3064 C CA . MET B 1 94 ? 6.176 34.969 14.57 1 95.88 94 MET B CA 1
ATOM 3065 C C . MET B 1 94 ? 7.137 34.031 13.836 1 95.88 94 MET B C 1
ATOM 3067 O O . MET B 1 94 ? 6.934 32.812 13.812 1 95.88 94 MET B O 1
ATOM 3071 N N . SER B 1 95 ? 8.203 34.625 13.375 1 95.5 95 SER B N 1
ATOM 3072 C CA . SER B 1 95 ? 9.109 33.938 12.453 1 95.5 95 SER B CA 1
ATOM 3073 C C . SER B 1 95 ? 9.875 32.844 13.156 1 95.5 95 SER B C 1
ATOM 3075 O O . SER B 1 95 ? 10.352 31.906 12.508 1 95.5 95 SER B O 1
ATOM 3077 N N . ASN B 1 96 ? 9.961 32.812 14.477 1 97.12 96 ASN B N 1
ATOM 3078 C CA . ASN B 1 96 ? 10.727 31.812 15.203 1 97.12 96 ASN B CA 1
ATOM 3079 C C . ASN B 1 96 ? 9.828 30.703 15.75 1 97.12 96 ASN B C 1
ATOM 3081 O O . ASN B 1 96 ? 10.305 29.781 16.406 1 97.12 96 ASN B O 1
ATOM 3085 N N . LEU B 1 97 ? 8.586 30.812 15.43 1 98.25 97 LEU B N 1
ATOM 3086 C CA . LEU B 1 97 ? 7.637 29.844 15.953 1 98.25 97 LEU B CA 1
ATOM 3087 C C . LEU B 1 97 ? 7.941 28.453 15.414 1 98.25 97 LEU B C 1
ATOM 3089 O O . LEU B 1 97 ? 8.117 28.266 14.211 1 98.25 97 LEU B O 1
ATOM 3093 N N . THR B 1 98 ? 7.957 27.391 16.328 1 98.75 98 THR B N 1
ATOM 3094 C CA . THR B 1 98 ? 8.234 26.016 15.938 1 98.75 98 THR B CA 1
ATOM 3095 C C . THR B 1 98 ? 7.039 25.125 16.234 1 98.75 98 THR B C 1
ATOM 3097 O O . THR B 1 98 ? 6.867 24.078 15.594 1 98.75 98 THR B O 1
ATOM 3100 N N . LYS B 1 99 ? 6.277 25.547 17.188 1 98.88 99 LYS B N 1
ATOM 3101 C CA . LYS B 1 99 ? 5.105 24.766 17.578 1 98.88 99 LYS B CA 1
ATOM 3102 C C . LYS B 1 99 ? 3.865 25.641 17.688 1 98.88 99 LYS B C 1
ATOM 3104 O O . LYS B 1 99 ? 3.867 26.641 18.422 1 98.88 99 LYS B O 1
ATOM 3109 N N . LEU B 1 100 ? 2.828 25.297 16.984 1 98.88 100 LEU B N 1
ATOM 3110 C CA . LEU B 1 100 ? 1.547 25.984 17.031 1 98.88 100 LEU B CA 1
ATOM 3111 C C . LEU B 1 100 ? 0.399 25 17.203 1 98.88 100 LEU B C 1
ATOM 3113 O O . LEU B 1 100 ? 0.279 24.031 16.438 1 98.88 100 LEU B O 1
ATOM 3117 N N . SER B 1 101 ? -0.435 25.219 18.203 1 98.88 101 SER B N 1
ATOM 3118 C CA . SER B 1 101 ? -1.585 24.344 18.422 1 98.88 101 SER B CA 1
ATOM 3119 C C . SER B 1 101 ? -2.891 25.141 18.375 1 98.88 101 SER B C 1
ATOM 3121 O O . SER B 1 101 ? -3.072 26.078 19.141 1 98.88 101 SER B O 1
ATOM 3123 N N . LEU B 1 102 ? -3.711 24.797 17.453 1 98.81 102 LEU B N 1
ATOM 3124 C CA . LEU B 1 102 ? -5.059 25.344 17.328 1 98.81 102 LEU B CA 1
ATOM 3125 C C . LEU B 1 102 ? -6.102 24.234 17.531 1 98.81 102 LEU B C 1
ATOM 3127 O O . LEU B 1 102 ? -7.223 24.344 17.016 1 98.81 102 LEU B O 1
ATOM 3131 N N . HIS B 1 103 ? -5.734 23.266 18.25 1 98.62 103 HIS B N 1
ATOM 3132 C CA . HIS B 1 103 ? -6.535 22.078 18.547 1 98.62 103 HIS B CA 1
ATOM 3133 C C . HIS B 1 103 ? -7.859 22.469 19.203 1 98.62 103 HIS B C 1
ATOM 3135 O O . HIS B 1 103 ? -7.895 23.297 20.109 1 98.62 103 HIS B O 1
ATOM 3141 N N . ASN B 1 104 ? -8.961 21.906 18.75 1 98.75 104 ASN B N 1
ATOM 3142 C CA . ASN B 1 104 ? -10.281 21.984 19.359 1 98.75 104 ASN B CA 1
ATOM 3143 C C . ASN B 1 104 ? -10.75 23.438 19.484 1 98.75 104 ASN B C 1
ATOM 3145 O O . ASN B 1 104 ? -11.062 23.906 20.578 1 98.75 104 ASN B O 1
ATOM 3149 N N . ASN B 1 105 ? -10.797 24.109 18.406 1 98.81 105 ASN B N 1
ATOM 3150 C CA . ASN B 1 105 ? -11.438 25.406 18.234 1 98.81 105 ASN B CA 1
ATOM 3151 C C . ASN B 1 105 ? -12.656 25.312 17.312 1 98.81 105 ASN B C 1
ATOM 3153 O O . ASN B 1 105 ? -13.273 24.25 17.203 1 98.81 105 ASN B O 1
ATOM 3157 N N . SER B 1 106 ? -13.102 26.453 16.766 1 98.5 106 SER B N 1
ATOM 3158 C CA . SER B 1 106 ? -14.305 26.469 15.93 1 98.5 106 SER B CA 1
ATOM 3159 C C . SER B 1 106 ? -13.977 26.859 14.5 1 98.5 106 SER B C 1
ATOM 3161 O O . SER B 1 106 ? -14.781 27.5 13.82 1 98.5 106 SER B O 1
ATOM 3163 N N . LEU B 1 107 ? -12.812 26.438 14.086 1 98.5 107 LEU B N 1
ATOM 3164 C CA . LEU B 1 107 ? -12.406 26.812 12.734 1 98.5 107 LEU B CA 1
ATOM 3165 C C . LEU B 1 107 ? -13.234 26.062 11.695 1 98.5 107 LEU B C 1
ATOM 3167 O O . LEU B 1 107 ? -13.391 24.844 11.766 1 98.5 107 LEU B O 1
ATOM 3171 N N . THR B 1 108 ? -13.75 26.781 10.766 1 97.81 108 THR B N 1
ATOM 3172 C CA . THR B 1 108 ? -14.508 26.172 9.672 1 97.81 108 THR B CA 1
ATOM 3173 C C . THR B 1 108 ? -13.797 26.375 8.344 1 97.81 108 THR B C 1
ATOM 3175 O O . THR B 1 108 ? -14.109 25.703 7.352 1 97.81 108 THR B O 1
ATOM 3178 N N . GLY B 1 109 ? -12.875 27.281 8.391 1 97 109 GLY B N 1
ATOM 3179 C CA . GLY B 1 109 ? -12.047 27.609 7.234 1 97 109 GLY B CA 1
ATOM 3180 C C . GLY B 1 109 ? -10.742 28.281 7.605 1 97 109 GLY B C 1
ATOM 3181 O O . GLY B 1 109 ? -10.523 28.625 8.766 1 97 109 GLY B O 1
ATOM 3182 N N . MET B 1 110 ? -9.914 28.375 6.473 1 97.19 110 MET B N 1
ATOM 3183 C CA . MET B 1 110 ? -8.625 29.047 6.664 1 97.19 110 MET B CA 1
ATOM 3184 C C . MET B 1 110 ? -8.336 30 5.508 1 97.19 110 MET B C 1
ATOM 3186 O O . MET B 1 110 ? -8.516 29.641 4.344 1 97.19 110 MET B O 1
ATOM 3190 N N . GLU B 1 111 ? -7.906 31.156 5.961 1 95.94 111 GLU B N 1
ATOM 3191 C CA . GLU B 1 111 ? -7.422 32.062 4.941 1 95.94 111 GLU B CA 1
ATOM 3192 C C . GLU B 1 111 ? -6.105 31.594 4.34 1 95.94 111 GLU B C 1
ATOM 3194 O O . GLU B 1 111 ? -5.266 31.031 5.039 1 95.94 111 GLU B O 1
ATOM 3199 N N . ARG B 1 112 ? -5.922 31.906 3.078 1 96.19 112 ARG B N 1
ATOM 3200 C CA . ARG B 1 112 ? -4.758 31.422 2.338 1 96.19 112 ARG B CA 1
ATOM 3201 C C . ARG B 1 112 ? -3.463 31.875 3.01 1 96.19 112 ARG B C 1
ATOM 3203 O O . ARG B 1 112 ? -2.492 31.109 3.066 1 96.19 112 ARG B O 1
ATOM 3210 N N . GLU B 1 113 ? -3.477 33.125 3.576 1 96.88 113 GLU B N 1
ATOM 3211 C CA . GLU B 1 113 ? -2.252 33.688 4.133 1 96.88 113 GLU B CA 1
ATOM 3212 C C . GLU B 1 113 ? -2.215 33.531 5.652 1 96.88 113 GLU B C 1
ATOM 3214 O O . GLU B 1 113 ? -1.444 34.219 6.328 1 96.88 113 GLU B O 1
ATOM 3219 N N . LEU B 1 114 ? -2.959 32.656 6.129 1 97.38 114 LEU B N 1
ATOM 3220 C CA . LEU B 1 114 ? -3.062 32.5 7.578 1 97.38 114 LEU B CA 1
ATOM 3221 C C . LEU B 1 114 ? -1.703 32.188 8.188 1 97.38 114 LEU B C 1
ATOM 3223 O O . LEU B 1 114 ? -1.331 32.781 9.219 1 97.38 114 LEU B O 1
ATOM 3227 N N . PHE B 1 115 ? -0.911 31.359 7.496 1 97.88 115 PHE B N 1
ATOM 3228 C CA . PHE B 1 115 ? 0.342 30.891 8.078 1 97.88 115 PHE B CA 1
ATOM 3229 C C . PHE B 1 115 ? 1.535 31.547 7.391 1 97.88 115 PHE B C 1
ATOM 3231 O O . PHE B 1 115 ? 2.635 30.984 7.383 1 97.88 115 PHE B O 1
ATOM 3238 N N . GLN B 1 116 ? 1.253 32.656 6.887 1 95.94 116 GLN B N 1
ATOM 3239 C CA . GLN B 1 116 ? 2.348 33.406 6.293 1 95.94 116 GLN B CA 1
ATOM 3240 C C . GLN B 1 116 ? 3.391 33.781 7.344 1 95.94 116 GLN B C 1
ATOM 3242 O O . GLN B 1 116 ? 3.045 34.188 8.461 1 95.94 116 GLN B O 1
ATOM 3247 N N . GLY B 1 117 ? 4.676 33.531 6.996 1 95.06 117 GLY B N 1
ATOM 3248 C CA . GLY B 1 117 ? 5.754 33.938 7.887 1 95.06 117 GLY B CA 1
ATOM 3249 C C . GLY B 1 117 ? 6.227 32.844 8.797 1 95.06 117 GLY B C 1
ATOM 3250 O O . GLY B 1 117 ? 7.219 32.969 9.516 1 95.06 117 GLY B O 1
ATOM 3251 N N . LEU B 1 118 ? 5.605 31.656 8.734 1 97.31 118 LEU B N 1
ATOM 3252 C CA . LEU B 1 118 ? 5.934 30.562 9.648 1 97.31 118 LEU B CA 1
ATOM 3253 C C . LEU B 1 118 ? 6.824 29.531 8.969 1 97.31 118 LEU B C 1
ATOM 3255 O O . LEU B 1 118 ? 6.539 28.328 9.008 1 97.31 118 LEU B O 1
ATOM 3259 N N . GLY B 1 119 ? 7.887 30.016 8.445 1 96.88 119 GLY B N 1
ATOM 3260 C CA . GLY B 1 119 ? 8.789 29.141 7.719 1 96.88 119 GLY B CA 1
ATOM 3261 C C . GLY B 1 119 ? 9.516 28.156 8.617 1 96.88 119 GLY B C 1
ATOM 3262 O O . GLY B 1 119 ? 9.969 27.094 8.156 1 96.88 119 GLY B O 1
ATOM 3263 N N . GLY B 1 120 ? 9.562 28.453 9.883 1 97.38 120 GLY B N 1
ATOM 3264 C CA . GLY B 1 120 ? 10.297 27.609 10.828 1 97.38 120 GLY B CA 1
ATOM 3265 C C . GLY B 1 120 ? 9.406 26.672 11.609 1 97.38 120 GLY B C 1
ATOM 3266 O O . GLY B 1 120 ? 9.883 25.953 12.492 1 97.38 120 GLY B O 1
ATOM 3267 N N . LEU B 1 121 ? 8.156 26.641 11.273 1 98.62 121 LEU B N 1
ATOM 3268 C CA . LEU B 1 121 ? 7.199 25.844 12.031 1 98.62 121 LEU B CA 1
ATOM 3269 C C . LEU B 1 121 ? 7.457 24.344 11.836 1 98.62 121 LEU B C 1
ATOM 3271 O O . LEU B 1 121 ? 7.602 23.875 10.703 1 98.62 121 LEU B O 1
ATOM 3275 N N . HIS B 1 122 ? 7.457 23.578 12.992 1 98.81 122 HIS B N 1
ATOM 3276 C CA . HIS B 1 122 ? 7.73 22.141 12.953 1 98.81 122 HIS B CA 1
ATOM 3277 C C . HIS B 1 122 ? 6.469 21.328 13.242 1 98.81 122 HIS B C 1
ATOM 3279 O O . HIS B 1 122 ? 6.316 20.219 12.742 1 98.81 122 HIS B O 1
ATOM 3285 N N . SER B 1 123 ? 5.684 21.906 14.031 1 98.88 123 SER B N 1
ATOM 3286 C CA . SER B 1 123 ? 4.488 21.203 14.477 1 98.88 123 SER B CA 1
ATOM 3287 C C . SER B 1 123 ? 3.258 22.094 14.414 1 98.88 123 SER B C 1
ATOM 3289 O O . SER B 1 123 ? 3.264 23.203 14.961 1 98.88 123 SER B O 1
ATOM 3291 N N . LEU B 1 124 ? 2.219 21.578 13.758 1 98.94 124 LEU B N 1
ATOM 3292 C CA . LEU B 1 124 ? 0.955 22.297 13.633 1 98.94 124 LEU B CA 1
ATOM 3293 C C . LEU B 1 124 ? -0.224 21.375 13.953 1 98.94 124 LEU B C 1
ATOM 3295 O O . LEU B 1 124 ? -0.43 20.359 13.281 1 98.94 124 LEU B O 1
ATOM 3299 N N . ASP B 1 125 ? -0.979 21.75 14.922 1 98.94 125 ASP B N 1
ATOM 3300 C CA . ASP B 1 125 ? -2.143 20.969 15.32 1 98.94 125 ASP B CA 1
ATOM 3301 C C . ASP B 1 125 ? -3.439 21.703 14.992 1 98.94 125 ASP B C 1
ATOM 3303 O O . ASP B 1 125 ? -3.768 22.703 15.617 1 98.94 125 ASP B O 1
ATOM 3307 N N . LEU B 1 126 ? -4.121 21.219 14.031 1 98.81 126 LEU B N 1
ATOM 3308 C CA . LEU B 1 126 ? -5.406 21.766 13.609 1 98.81 126 LEU B CA 1
ATOM 3309 C C . LEU B 1 126 ? -6.531 20.766 13.867 1 98.81 126 LEU B C 1
ATOM 3311 O O . LEU B 1 126 ? -7.602 20.859 13.258 1 98.81 126 LEU B O 1
ATOM 3315 N N . SER B 1 127 ? -6.359 19.859 14.766 1 98.81 127 SER B N 1
ATOM 3316 C CA . SER B 1 127 ? -7.309 18.766 14.992 1 98.81 127 SER B CA 1
ATOM 3317 C C . SER B 1 127 ? -8.539 19.266 15.75 1 98.81 127 SER B C 1
ATOM 3319 O O . SER B 1 127 ? -8.492 20.312 16.406 1 98.81 127 SER B O 1
ATOM 3321 N N . LEU B 1 128 ? -9.617 18.562 15.609 1 98.75 128 LEU B N 1
ATOM 3322 C CA . LEU B 1 128 ? -10.883 18.766 16.312 1 98.75 128 LEU B CA 1
ATOM 3323 C C . LEU B 1 128 ? -11.414 20.172 16.078 1 98.75 128 LEU B C 1
ATOM 3325 O O . LEU B 1 128 ? -11.719 20.891 17.031 1 98.75 128 LEU B O 1
ATOM 3329 N N . ASN B 1 129 ? -11.492 20.547 14.812 1 98.75 129 ASN B N 1
ATOM 3330 C CA . ASN B 1 129 ? -12.195 21.734 14.312 1 98.75 129 ASN B CA 1
ATOM 3331 C C . ASN B 1 129 ? -13.297 21.359 13.336 1 98.75 129 ASN B C 1
ATOM 3333 O O . ASN B 1 129 ? -13.844 20.25 13.398 1 98.75 129 ASN B O 1
ATOM 3337 N N . GLY B 1 130 ? -13.75 22.297 12.57 1 98.56 130 GLY B N 1
ATOM 3338 C CA . GLY B 1 130 ? -14.781 22.031 11.578 1 98.56 130 GLY B CA 1
ATOM 3339 C C . GLY B 1 130 ? -14.328 22.312 10.156 1 98.56 130 GLY B C 1
ATOM 3340 O O . GLY B 1 130 ? -15.141 22.672 9.297 1 98.56 130 GLY B O 1
ATOM 3341 N N . LEU B 1 131 ? -13.102 22.094 9.938 1 98.56 131 LEU B N 1
ATOM 3342 C CA . LEU B 1 131 ? -12.562 22.391 8.617 1 98.56 131 LEU B CA 1
ATOM 3343 C C . LEU B 1 131 ? -13.164 21.453 7.562 1 98.56 131 LEU B C 1
ATOM 3345 O O . LEU B 1 131 ? -13.234 20.25 7.766 1 98.56 131 LEU B O 1
ATOM 3349 N N . SER B 1 132 ? -13.578 22.047 6.461 1 97.56 132 SER B N 1
ATOM 3350 C CA . SER B 1 132 ? -14.172 21.25 5.391 1 97.56 132 SER B CA 1
ATOM 3351 C C . SER B 1 132 ? -13.211 21.109 4.215 1 97.56 132 SER B C 1
ATOM 3353 O O . SER B 1 132 ? -13.43 20.281 3.332 1 97.56 132 SER B O 1
ATOM 3355 N N . SER B 1 133 ? -12.188 21.891 4.238 1 97.19 133 SER B N 1
ATOM 3356 C CA . SER B 1 133 ? -11.18 21.812 3.182 1 97.19 133 SER B CA 1
ATOM 3357 C C . SER B 1 133 ? -9.852 22.422 3.637 1 97.19 133 SER B C 1
ATOM 3359 O O . SER B 1 133 ? -9.789 23.078 4.68 1 97.19 133 SER B O 1
ATOM 3361 N N . VAL B 1 134 ? -8.844 22.109 2.842 1 97.88 134 VAL B N 1
ATOM 3362 C CA . VAL B 1 134 ? -7.547 22.766 2.951 1 97.88 134 VAL B CA 1
ATOM 3363 C C . VAL B 1 134 ? -7.273 23.578 1.686 1 97.88 134 VAL B C 1
ATOM 3365 O O . VAL B 1 134 ? -6.953 23.016 0.636 1 97.88 134 VAL B O 1
ATOM 3368 N N . PRO B 1 135 ? -7.41 24.859 1.868 1 96.94 135 PRO B N 1
ATOM 3369 C CA . PRO B 1 135 ? -7.234 25.688 0.671 1 96.94 135 PRO B CA 1
ATOM 3370 C C . PRO B 1 135 ? -5.832 25.578 0.08 1 96.94 135 PRO B C 1
ATOM 3372 O O . PRO B 1 135 ? -4.859 25.422 0.819 1 96.94 135 PRO B O 1
ATOM 3375 N N . LEU B 1 136 ? -5.828 25.797 -1.267 1 97.44 136 LEU B N 1
ATOM 3376 C CA . LEU B 1 136 ? -4.535 25.828 -1.941 1 97.44 136 LEU B CA 1
ATOM 3377 C C . LEU B 1 136 ? -3.703 27.016 -1.456 1 97.44 136 LEU B C 1
ATOM 3379 O O . LEU B 1 136 ? -4.223 28.125 -1.283 1 97.44 136 LEU B O 1
ATOM 3383 N N . GLY B 1 137 ? -2.52 26.766 -1.096 1 97.38 137 GLY B N 1
ATOM 3384 C CA . GLY B 1 137 ? -1.587 27.828 -0.761 1 97.38 137 GLY B CA 1
ATOM 3385 C C . GLY B 1 137 ? -1.437 28.031 0.733 1 97.38 137 GLY B C 1
ATOM 3386 O O . GLY B 1 137 ? -0.479 28.672 1.182 1 97.38 137 GLY B O 1
ATOM 3387 N N . VAL B 1 138 ? -2.316 27.562 1.538 1 97.81 138 VAL B N 1
ATOM 3388 C CA . VAL B 1 138 ? -2.328 27.844 2.971 1 97.81 138 VAL B CA 1
ATOM 3389 C C . VAL B 1 138 ? -1.086 27.25 3.625 1 97.81 138 VAL B C 1
ATOM 3391 O O . VAL B 1 138 ? -0.583 27.781 4.617 1 97.81 138 VAL B O 1
ATOM 3394 N N . LEU B 1 139 ? -0.5 26.188 3.01 1 98.19 139 LEU B N 1
ATOM 3395 C CA . LEU B 1 139 ? 0.622 25.469 3.605 1 98.19 139 LEU B CA 1
ATOM 3396 C C . LEU B 1 139 ? 1.921 25.797 2.871 1 98.19 139 LEU B C 1
ATOM 3398 O O . LEU B 1 139 ? 2.951 25.156 3.129 1 98.19 139 LEU B O 1
ATOM 3402 N N . ASP B 1 140 ? 1.92 26.703 2.049 1 97.25 140 ASP B N 1
ATOM 3403 C CA . ASP B 1 140 ? 3.035 26.969 1.143 1 97.25 140 ASP B CA 1
ATOM 3404 C C . ASP B 1 140 ? 4.293 27.359 1.918 1 97.25 140 ASP B C 1
ATOM 3406 O O . ASP B 1 140 ? 5.402 26.969 1.542 1 97.25 140 ASP B O 1
ATOM 3410 N N . GLU B 1 141 ? 4.137 28.031 3.018 1 95.62 141 GLU B N 1
ATOM 3411 C CA . GLU B 1 141 ? 5.293 28.578 3.719 1 95.62 141 GLU B CA 1
ATOM 3412 C C . GLU B 1 141 ? 5.773 27.625 4.812 1 95.62 141 GLU B C 1
ATOM 3414 O O . GLU B 1 141 ? 6.754 27.922 5.504 1 95.62 141 GLU B O 1
ATOM 3419 N N . LEU B 1 142 ? 5.156 26.5 4.922 1 97.88 142 LEU B N 1
ATOM 3420 C CA . LEU B 1 142 ? 5.457 25.609 6.035 1 97.88 142 LEU B CA 1
ATOM 3421 C C . LEU B 1 142 ? 6.422 24.5 5.598 1 97.88 142 LEU B C 1
ATOM 3423 O O . LEU B 1 142 ? 6.172 23.328 5.848 1 97.88 142 LEU B O 1
ATOM 3427 N N . GLN B 1 143 ? 7.551 24.922 5.109 1 95.38 143 GLN B N 1
ATOM 3428 C CA . GLN B 1 143 ? 8.484 23.969 4.52 1 95.38 143 GLN B CA 1
ATOM 3429 C C . GLN B 1 143 ? 9.195 23.156 5.598 1 95.38 143 GLN B C 1
ATOM 3431 O O . GLN B 1 143 ? 9.664 22.047 5.336 1 95.38 143 GLN B O 1
ATOM 3436 N N . SER B 1 144 ? 9.219 23.656 6.789 1 98.19 144 SER B N 1
ATOM 3437 C CA . SER B 1 144 ? 9.945 22.984 7.863 1 98.19 144 SER B CA 1
ATOM 3438 C C . SER B 1 144 ? 9.016 22.094 8.672 1 98.19 144 SER B C 1
ATOM 3440 O O . SER B 1 144 ? 9.445 21.438 9.617 1 98.19 144 SER B O 1
ATOM 3442 N N . LEU B 1 145 ? 7.805 22.062 8.25 1 98.75 145 LEU B N 1
ATOM 3443 C CA . LEU B 1 145 ? 6.797 21.328 9.023 1 98.75 145 LEU B CA 1
ATOM 3444 C C . LEU B 1 145 ? 7.105 19.844 9.055 1 98.75 145 LEU B C 1
ATOM 3446 O O . LEU B 1 145 ? 7.336 19.234 8.008 1 98.75 145 LEU B O 1
ATOM 3450 N N . ARG B 1 146 ? 7.043 19.25 10.289 1 98.81 146 ARG B N 1
ATOM 3451 C CA . ARG B 1 146 ? 7.344 17.828 10.469 1 98.81 146 ARG B CA 1
ATOM 3452 C C . ARG B 1 146 ? 6.113 17.062 10.945 1 98.81 146 ARG B C 1
ATOM 3454 O O . ARG B 1 146 ? 5.977 15.875 10.68 1 98.81 146 ARG B O 1
ATOM 3461 N N . TRP B 1 147 ? 5.328 17.734 11.641 1 98.88 147 TRP B N 1
ATOM 3462 C CA . TRP B 1 147 ? 4.137 17.109 12.211 1 98.88 147 TRP B CA 1
ATOM 3463 C C . TRP B 1 147 ? 2.9 17.969 11.953 1 98.88 147 TRP B C 1
ATOM 3465 O O . TRP B 1 147 ? 2.879 19.156 12.281 1 98.88 147 TRP B O 1
ATOM 3475 N N . LEU B 1 148 ? 1.849 17.375 11.352 1 98.88 148 LEU B N 1
ATOM 3476 C CA . LEU B 1 148 ? 0.587 18.047 11.055 1 98.88 148 LEU B CA 1
ATOM 3477 C C . LEU B 1 148 ? -0.598 17.172 11.445 1 98.88 148 LEU B C 1
ATOM 3479 O O . LEU B 1 148 ? -0.647 15.992 11.094 1 98.88 148 LEU B O 1
ATOM 3483 N N . SER B 1 149 ? -1.527 17.75 12.219 1 98.88 149 SER B N 1
ATOM 3484 C CA . SER B 1 149 ? -2.754 17.016 12.516 1 98.88 149 SER B CA 1
ATOM 3485 C C . SER B 1 149 ? -3.979 17.75 11.969 1 98.88 149 SER B C 1
ATOM 3487 O O . SER B 1 149 ? -4.191 18.922 12.266 1 98.88 149 SER B O 1
ATOM 3489 N N . LEU B 1 150 ? -4.699 17.094 11.156 1 98.75 150 LEU B N 1
ATOM 3490 C CA . LEU B 1 150 ? -5.988 17.531 10.641 1 98.75 150 LEU B CA 1
ATOM 3491 C C . LEU B 1 150 ? -7.105 16.594 11.078 1 98.75 150 LEU B C 1
ATOM 3493 O O . LEU B 1 150 ? -8.18 16.562 10.477 1 98.75 150 LEU B O 1
ATOM 3497 N N . ALA B 1 151 ? -6.844 15.875 12.117 1 98.75 151 ALA B N 1
ATOM 3498 C CA . ALA B 1 151 ? -7.785 14.852 12.586 1 98.75 151 ALA B CA 1
ATOM 3499 C C . ALA B 1 151 ? -9.031 15.492 13.188 1 98.75 151 ALA B C 1
ATOM 3501 O O . ALA B 1 151 ? -8.953 16.547 13.812 1 98.75 151 ALA B O 1
ATOM 3502 N N . GLY B 1 152 ? -10.125 14.828 13.039 1 98.5 152 GLY B N 1
ATOM 3503 C CA . GLY B 1 152 ? -11.344 15.25 13.703 1 98.5 152 GLY B CA 1
ATOM 3504 C C . GLY B 1 152 ? -11.93 16.531 13.125 1 98.5 152 GLY B C 1
ATOM 3505 O O . GLY B 1 152 ? -12.344 17.422 13.875 1 98.5 152 GLY B O 1
ATOM 3506 N N . ASN B 1 153 ? -11.898 16.703 11.844 1 98.56 153 ASN B N 1
ATOM 3507 C CA . ASN B 1 153 ? -12.547 17.797 11.125 1 98.56 153 ASN B CA 1
ATOM 3508 C C . ASN B 1 153 ? -13.695 17.297 10.258 1 98.56 153 ASN B C 1
ATOM 3510 O O . ASN B 1 153 ? -14.352 16.312 10.594 1 98.56 153 ASN B O 1
ATOM 3514 N N . ARG B 1 154 ? -14.086 18.078 9.234 1 98.62 154 ARG B N 1
ATOM 3515 C CA . ARG B 1 154 ? -15.164 17.703 8.32 1 98.62 154 ARG B CA 1
ATOM 3516 C C . ARG B 1 154 ? -14.633 17.547 6.895 1 98.62 154 ARG B C 1
ATOM 3518 O O . ARG B 1 154 ? -15.297 17.953 5.938 1 98.62 154 ARG B O 1
ATOM 3525 N N . LEU B 1 155 ? -13.477 17 6.824 1 98.38 155 LEU B N 1
ATOM 3526 C CA . LEU B 1 155 ? -12.82 16.859 5.527 1 98.38 155 LEU B CA 1
ATOM 3527 C C . LEU B 1 155 ? -13.359 15.648 4.773 1 98.38 155 LEU B C 1
ATOM 3529 O O . LEU B 1 155 ? -13.406 14.539 5.32 1 98.38 155 LEU B O 1
ATOM 3533 N N . ARG B 1 156 ? -13.719 15.844 3.535 1 96.94 156 ARG B N 1
ATOM 3534 C CA . ARG B 1 156 ? -14.219 14.766 2.695 1 96.94 156 ARG B CA 1
ATOM 3535 C C . ARG B 1 156 ? -13.203 14.391 1.623 1 96.94 156 ARG B C 1
ATOM 3537 O O . ARG B 1 156 ? -13.273 13.305 1.047 1 96.94 156 ARG B O 1
ATOM 3544 N N . GLY B 1 157 ? -12.359 15.234 1.341 1 96.38 157 GLY B N 1
ATOM 3545 C CA . GLY B 1 157 ? -11.312 15.102 0.343 1 96.38 157 GLY B CA 1
ATOM 3546 C C . GLY B 1 157 ? -10.156 16.062 0.558 1 96.38 157 GLY B C 1
ATOM 3547 O O . GLY B 1 157 ? -10.227 16.938 1.413 1 96.38 157 GLY B O 1
ATOM 3548 N N . LEU B 1 158 ? -9.078 15.797 -0.204 1 97.5 158 LEU B N 1
ATOM 3549 C CA . LEU B 1 158 ? -7.898 16.641 -0.132 1 97.5 158 LEU B CA 1
ATOM 3550 C C . LEU B 1 158 ? -7.25 16.797 -1.504 1 97.5 158 LEU B C 1
ATOM 3552 O O . LEU B 1 158 ? -7.223 15.836 -2.287 1 97.5 158 LEU B O 1
ATOM 3556 N N . GLU B 1 159 ? -6.766 17.953 -1.685 1 97.06 159 GLU B N 1
ATOM 3557 C CA . GLU B 1 159 ? -6.023 18.203 -2.916 1 97.06 159 GLU B CA 1
ATOM 3558 C C . GLU B 1 159 ? -4.523 18 -2.711 1 97.06 159 GLU B C 1
ATOM 3560 O O . GLU B 1 159 ? -3.926 18.594 -1.814 1 97.06 159 GLU B O 1
ATOM 3565 N N . ARG B 1 160 ? -3.971 17.234 -3.582 1 97.81 160 ARG B N 1
ATOM 3566 C CA . ARG B 1 160 ? -2.535 16.969 -3.541 1 97.81 160 ARG B CA 1
ATOM 3567 C C . ARG B 1 160 ? -1.738 18.266 -3.533 1 97.81 160 ARG B C 1
ATOM 3569 O O . ARG B 1 160 ? -0.761 18.391 -2.793 1 97.81 160 ARG B O 1
ATOM 3576 N N . ALA B 1 161 ? -2.137 19.219 -4.344 1 98.06 161 ALA B N 1
ATOM 3577 C CA . ALA B 1 161 ? -1.401 20.469 -4.551 1 98.06 161 ALA B CA 1
ATOM 3578 C C . ALA B 1 161 ? -1.242 21.234 -3.24 1 98.06 161 ALA B C 1
ATOM 3580 O O . ALA B 1 161 ? -0.249 21.938 -3.043 1 98.06 161 ALA B O 1
ATOM 3581 N N . ALA B 1 162 ? -2.119 21.109 -2.355 1 97.94 162 ALA B N 1
ATOM 3582 C CA . ALA B 1 162 ? -2.066 21.812 -1.08 1 97.94 162 ALA B CA 1
ATOM 3583 C C . ALA B 1 162 ? -0.945 21.281 -0.198 1 97.94 162 ALA B C 1
ATOM 3585 O O . ALA B 1 162 ? -0.427 22 0.664 1 97.94 162 ALA B O 1
ATOM 3586 N N . PHE B 1 163 ? -0.494 20.047 -0.463 1 98.31 163 PHE B N 1
ATOM 3587 C CA . PHE B 1 163 ? 0.422 19.391 0.453 1 98.31 163 PHE B CA 1
ATOM 3588 C C . PHE B 1 163 ? 1.809 19.25 -0.167 1 98.31 163 PHE B C 1
ATOM 3590 O O . PHE B 1 163 ? 2.779 18.953 0.528 1 98.31 163 PHE B O 1
ATOM 3597 N N . GLU B 1 164 ? 1.948 19.531 -1.432 1 97.31 164 GLU B N 1
ATOM 3598 C CA . GLU B 1 164 ? 3.193 19.359 -2.18 1 97.31 164 GLU B CA 1
ATOM 3599 C C . GLU B 1 164 ? 4.328 20.156 -1.535 1 97.31 164 GLU B C 1
ATOM 3601 O O . GLU B 1 164 ? 5.469 19.688 -1.484 1 97.31 164 GLU B O 1
ATOM 3606 N N . PRO B 1 165 ? 4.023 21.297 -0.916 1 97 165 PRO B N 1
ATOM 3607 C CA . PRO B 1 165 ? 5.109 22.094 -0.337 1 97 165 PRO B CA 1
ATOM 3608 C C . PRO B 1 165 ? 5.691 21.469 0.927 1 97 165 PRO B C 1
ATOM 3610 O O . PRO B 1 165 ? 6.746 21.891 1.4 1 97 165 PRO B O 1
ATOM 3613 N N . LEU B 1 166 ? 5.078 20.516 1.499 1 98.06 166 LEU B N 1
ATOM 3614 C CA . LEU B 1 166 ? 5.488 19.938 2.775 1 98.06 166 LEU B CA 1
ATOM 3615 C C . LEU B 1 166 ? 6.547 18.859 2.57 1 98.06 166 LEU B C 1
ATOM 3617 O O . LEU B 1 166 ? 6.328 17.703 2.926 1 98.06 166 LEU B O 1
ATOM 3621 N N . ALA B 1 167 ? 7.699 19.281 2.213 1 95.56 167 ALA B N 1
ATOM 3622 C CA . ALA B 1 167 ? 8.773 18.359 1.824 1 95.56 167 ALA B CA 1
ATOM 3623 C C . ALA B 1 167 ? 9.359 17.656 3.041 1 95.56 167 ALA B C 1
ATOM 3625 O O . ALA B 1 167 ? 9.883 16.547 2.93 1 95.56 167 ALA B O 1
ATOM 3626 N N . ASN B 1 168 ? 9.219 18.266 4.211 1 97.88 168 ASN B N 1
ATOM 3627 C CA . ASN B 1 168 ? 9.859 17.719 5.398 1 97.88 168 ASN B CA 1
ATOM 3628 C C . ASN B 1 168 ? 8.852 17.047 6.328 1 97.88 168 ASN B C 1
ATOM 3630 O O . ASN B 1 168 ? 9.203 16.641 7.438 1 97.88 168 ASN B O 1
ATOM 3634 N N . LEU B 1 169 ? 7.66 16.953 5.867 1 98.69 169 LEU B N 1
ATOM 3635 C CA . LEU B 1 169 ? 6.613 16.375 6.703 1 98.69 169 LEU B CA 1
ATOM 3636 C C . LEU B 1 169 ? 6.926 14.922 7.031 1 98.69 169 LEU B C 1
ATOM 3638 O O . LEU B 1 169 ? 7.293 14.148 6.145 1 98.69 169 LEU B O 1
ATOM 3642 N N . GLN B 1 170 ? 6.723 14.562 8.32 1 98.69 170 GLN B N 1
ATOM 3643 C CA . GLN B 1 170 ? 7.047 13.219 8.766 1 98.69 170 GLN B CA 1
ATOM 3644 C C . GLN B 1 170 ? 5.816 12.508 9.328 1 98.69 170 GLN B C 1
ATOM 3646 O O . GLN B 1 170 ? 5.703 11.289 9.242 1 98.69 170 GLN B O 1
ATOM 3651 N N . HIS B 1 171 ? 4.988 13.273 9.922 1 98.75 171 HIS B N 1
ATOM 3652 C CA . HIS B 1 171 ? 3.797 12.719 10.555 1 98.75 171 HIS B CA 1
ATOM 3653 C C . HIS B 1 171 ? 2.549 13.5 10.164 1 98.75 171 HIS B C 1
ATOM 3655 O O . HIS B 1 171 ? 2.521 14.727 10.273 1 98.75 171 HIS B O 1
ATOM 3661 N N . LEU B 1 172 ? 1.592 12.758 9.68 1 98.75 172 LEU B N 1
ATOM 3662 C CA . LEU B 1 172 ? 0.32 13.344 9.273 1 98.75 172 LEU B CA 1
ATOM 3663 C C . LEU B 1 172 ? -0.851 12.586 9.898 1 98.75 172 LEU B C 1
ATOM 3665 O O . LEU B 1 172 ? -0.937 11.367 9.781 1 98.75 172 LEU B O 1
ATOM 3669 N N . GLU B 1 173 ? -1.681 13.289 10.578 1 98.81 173 GLU B N 1
ATOM 3670 C CA . GLU B 1 173 ? -2.879 12.695 11.156 1 98.81 173 GLU B CA 1
ATOM 3671 C C . GLU B 1 173 ? -4.137 13.156 10.43 1 98.81 173 GLU B C 1
ATOM 3673 O O . GLU B 1 173 ? -4.398 14.359 10.344 1 98.81 173 GLU B O 1
ATOM 3678 N N . LEU B 1 174 ? -4.875 12.234 10.016 1 98.5 174 LEU B N 1
ATOM 3679 C CA . LEU B 1 174 ? -6.039 12.531 9.188 1 98.5 174 LEU B CA 1
ATOM 3680 C C . LEU B 1 174 ? -7.273 11.797 9.703 1 98.5 174 LEU B C 1
ATOM 3682 O O . LEU B 1 174 ? -8.359 11.922 9.125 1 98.5 174 LEU B O 1
ATOM 3686 N N . GLY B 1 175 ? -7.191 11.125 10.727 1 98.06 175 GLY B N 1
ATOM 3687 C CA . GLY B 1 175 ? -8.281 10.289 11.219 1 98.06 175 GLY B CA 1
ATOM 3688 C C . GLY B 1 175 ? -9.516 11.078 11.586 1 98.06 175 GLY B C 1
ATOM 3689 O O . GLY B 1 175 ? -9.477 12.305 11.672 1 98.06 175 GLY B O 1
ATOM 3690 N N . GLN B 1 176 ? -10.602 10.367 11.711 1 97.44 176 GLN B N 1
ATOM 3691 C CA . GLN B 1 176 ? -11.859 10.906 12.227 1 97.44 176 GLN B CA 1
ATOM 3692 C C . GLN B 1 176 ? -12.383 12.023 11.328 1 97.44 176 GLN B C 1
ATOM 3694 O O . GLN B 1 176 ? -12.766 13.086 11.82 1 97.44 176 GLN B O 1
ATOM 3699 N N . ASN B 1 177 ? -12.266 11.977 10.078 1 98.44 177 ASN B N 1
ATOM 3700 C CA . ASN B 1 177 ? -12.891 12.797 9.055 1 98.44 177 ASN B CA 1
ATOM 3701 C C . ASN B 1 177 ? -13.805 11.969 8.148 1 98.44 177 ASN B C 1
ATOM 3703 O O . ASN B 1 177 ? -13.586 10.766 7.984 1 98.44 177 ASN B O 1
ATOM 3707 N N . PRO B 1 178 ? -14.883 12.539 7.695 1 97.94 178 PRO B N 1
ATOM 3708 C CA . PRO B 1 178 ? -15.781 11.789 6.816 1 97.94 178 PRO B CA 1
ATOM 3709 C C . PRO B 1 178 ? -15.25 11.68 5.387 1 97.94 178 PRO B C 1
ATOM 3711 O O . PRO B 1 178 ? -15.859 12.211 4.457 1 97.94 178 PRO B O 1
ATOM 3714 N N . TRP B 1 179 ? -14.32 10.891 5.141 1 98.06 179 TRP B N 1
ATOM 3715 C CA . TRP B 1 179 ? -13.602 10.789 3.875 1 98.06 179 TRP B CA 1
ATOM 3716 C C . TRP B 1 179 ? -14.469 10.148 2.803 1 98.06 179 TRP B C 1
ATOM 3718 O O . TRP B 1 179 ? -15.055 9.086 3.025 1 98.06 179 TRP B O 1
ATOM 3728 N N . GLU B 1 180 ? -14.57 10.867 1.737 1 97.44 180 GLU B N 1
ATOM 3729 C CA . GLU B 1 180 ? -15.156 10.305 0.525 1 97.44 180 GLU B CA 1
ATOM 3730 C C . GLU B 1 180 ? -14.078 9.742 -0.401 1 97.44 180 GLU B C 1
ATOM 3732 O O . GLU B 1 180 ? -13.367 10.5 -1.062 1 97.44 180 GLU B O 1
ATOM 3737 N N . CYS B 1 181 ? -14.055 8.461 -0.462 1 97.19 181 CYS B N 1
ATOM 3738 C CA . CYS B 1 181 ? -12.984 7.773 -1.173 1 97.19 181 CYS B CA 1
ATOM 3739 C C . CYS B 1 181 ? -13.336 7.59 -2.645 1 97.19 181 CYS B C 1
ATOM 3741 O O . CYS B 1 181 ? -13.617 6.473 -3.086 1 97.19 181 CYS B O 1
ATOM 3743 N N . ASP B 1 182 ? -13.211 8.648 -3.381 1 96.31 182 ASP B N 1
ATOM 3744 C CA . ASP B 1 182 ? -13.5 8.711 -4.809 1 96.31 182 ASP B CA 1
ATOM 3745 C C . ASP B 1 182 ? -12.406 9.461 -5.562 1 96.31 182 ASP B C 1
ATOM 3747 O O . ASP B 1 182 ? -11.273 9.547 -5.094 1 96.31 182 ASP B O 1
ATOM 3751 N N . CYS B 1 183 ? -12.727 9.961 -6.773 1 96.38 183 CYS B N 1
ATOM 3752 C CA . CYS B 1 183 ? -11.727 10.531 -7.664 1 96.38 183 CYS B CA 1
ATOM 3753 C C . CYS B 1 183 ? -11.109 11.789 -7.055 1 96.38 183 CYS B C 1
ATOM 3755 O O . CYS B 1 183 ? -9.969 12.141 -7.363 1 96.38 183 CYS B O 1
ATOM 3757 N N . ASN B 1 184 ? -11.773 12.43 -6.121 1 93.56 184 ASN B N 1
ATOM 3758 C CA . ASN B 1 184 ? -11.289 13.672 -5.531 1 93.56 184 ASN B CA 1
ATOM 3759 C C . ASN B 1 184 ? -10.156 13.414 -4.539 1 93.56 184 ASN B C 1
ATOM 3761 O O . ASN B 1 184 ? -9.445 14.344 -4.148 1 93.56 184 ASN B O 1
ATOM 3765 N N . LEU B 1 185 ? -10.008 12.148 -4.172 1 96.94 185 LEU B N 1
ATOM 3766 C CA . LEU B 1 185 ? -8.961 11.789 -3.215 1 96.94 185 LEU B CA 1
ATOM 3767 C C . LEU B 1 185 ? -7.824 11.055 -3.904 1 96.94 185 LEU B C 1
ATOM 3769 O O . LEU B 1 185 ? -6.82 10.719 -3.268 1 96.94 185 LEU B O 1
ATOM 3773 N N . ARG B 1 186 ? -7.93 10.805 -5.164 1 97 186 ARG B N 1
ATOM 3774 C CA . ARG B 1 186 ? -6.996 9.961 -5.902 1 97 186 ARG B CA 1
ATOM 3775 C C . ARG B 1 186 ? -5.59 10.547 -5.875 1 97 186 ARG B C 1
ATOM 3777 O O . ARG B 1 186 ? -4.629 9.859 -5.52 1 97 186 ARG B O 1
ATOM 3784 N N . ASP B 1 187 ? -5.523 11.836 -6.254 1 97.44 187 ASP B N 1
ATOM 3785 C CA . ASP B 1 187 ? -4.215 12.477 -6.328 1 97.44 187 ASP B CA 1
ATOM 3786 C C . ASP B 1 187 ? -3.582 12.602 -4.945 1 97.44 187 ASP B C 1
ATOM 3788 O O . ASP B 1 187 ? -2.367 12.461 -4.797 1 97.44 187 ASP B O 1
ATOM 3792 N N . PHE B 1 188 ? -4.395 12.867 -4.051 1 98 188 PHE B N 1
ATOM 3793 C CA . PHE B 1 188 ? -3.879 12.922 -2.686 1 98 188 PHE B CA 1
ATOM 3794 C C . PHE B 1 188 ? -3.354 11.562 -2.25 1 98 188 PHE B C 1
ATOM 3796 O O . PHE B 1 188 ? -2.328 11.469 -1.573 1 98 188 PHE B O 1
ATOM 3803 N N . LYS B 1 189 ? -4.055 10.539 -2.572 1 97.56 189 LYS B N 1
ATOM 3804 C CA . LYS B 1 189 ? -3.59 9.188 -2.266 1 97.56 189 LYS B CA 1
ATOM 3805 C C . LYS B 1 189 ? -2.201 8.945 -2.846 1 97.56 189 LYS B C 1
ATOM 3807 O O . LYS B 1 189 ? -1.343 8.352 -2.186 1 97.56 189 LYS B O 1
ATOM 3812 N N . HIS B 1 190 ? -1.995 9.391 -4.062 1 97.38 190 HIS B N 1
ATOM 3813 C CA . HIS B 1 190 ? -0.67 9.273 -4.664 1 97.38 190 HIS B CA 1
ATOM 3814 C C . HIS B 1 190 ? 0.377 10.016 -3.834 1 97.38 190 HIS B C 1
ATOM 3816 O O . HIS B 1 190 ? 1.458 9.477 -3.574 1 97.38 190 HIS B O 1
ATOM 3822 N N . TRP B 1 191 ? 0.06 11.172 -3.484 1 97.94 191 TRP B N 1
ATOM 3823 C CA . TRP B 1 191 ? 0.978 11.961 -2.672 1 97.94 191 TRP B CA 1
ATOM 3824 C C . TRP B 1 191 ? 1.282 11.258 -1.353 1 97.94 191 TRP B C 1
ATOM 3826 O O . TRP B 1 191 ? 2.434 11.219 -0.913 1 97.94 191 TRP B O 1
ATOM 3836 N N . MET B 1 192 ? 0.286 10.789 -0.711 1 97.5 192 MET B N 1
ATOM 3837 C CA . MET B 1 192 ? 0.417 10.062 0.549 1 97.5 192 MET B CA 1
ATOM 3838 C C . MET B 1 192 ? 1.344 8.859 0.39 1 97.5 192 MET B C 1
ATOM 3840 O O . MET B 1 192 ? 2.156 8.578 1.272 1 97.5 192 MET B O 1
ATOM 3844 N N . GLU B 1 193 ? 1.198 8.18 -0.73 1 96.19 193 GLU B N 1
ATOM 3845 C CA . GLU B 1 193 ? 2.074 7.043 -1.005 1 96.19 193 GLU B CA 1
ATOM 3846 C C . GLU B 1 193 ? 3.535 7.48 -1.073 1 96.19 193 GLU B C 1
ATOM 3848 O O . GLU B 1 193 ? 4.426 6.77 -0.6 1 96.19 193 GLU B O 1
ATOM 3853 N N . TRP B 1 194 ? 3.75 8.578 -1.644 1 97 194 TRP B N 1
ATOM 3854 C CA . TRP B 1 194 ? 5.102 9.125 -1.69 1 97 194 TRP B CA 1
ATOM 3855 C C . TRP B 1 194 ? 5.605 9.445 -0.288 1 97 194 TRP B C 1
ATOM 3857 O O . TRP B 1 194 ? 6.762 9.172 0.04 1 97 194 TRP B O 1
ATOM 3867 N N . LEU B 1 195 ? 4.715 10.039 0.472 1 97.88 195 LEU B N 1
ATOM 3868 C CA . LEU B 1 195 ? 5.074 10.352 1.852 1 97.88 195 LEU B CA 1
ATOM 3869 C C . LEU B 1 195 ? 5.473 9.086 2.609 1 97.88 195 LEU B C 1
ATOM 3871 O O . LEU B 1 195 ? 6.496 9.07 3.297 1 97.88 195 LEU B O 1
ATOM 3875 N N . LEU B 1 196 ? 4.746 8.086 2.463 1 97 196 LEU B N 1
ATOM 3876 C CA . LEU B 1 196 ? 5.012 6.816 3.127 1 97 196 LEU B CA 1
ATOM 3877 C C . LEU B 1 196 ? 6.309 6.199 2.619 1 97 196 LEU B C 1
ATOM 3879 O O . LEU B 1 196 ? 7.086 5.645 3.4 1 97 196 LEU B O 1
ATOM 3883 N N . TYR B 1 197 ? 6.543 6.348 1.388 1 96.81 197 TYR B N 1
ATOM 3884 C CA . TYR B 1 197 ? 7.719 5.777 0.746 1 96.81 197 TYR B CA 1
ATOM 3885 C C . TYR B 1 197 ? 9 6.402 1.294 1 96.81 197 TYR B C 1
ATOM 3887 O O . TYR B 1 197 ? 10.016 5.723 1.434 1 96.81 197 TYR B O 1
ATOM 3895 N N . ARG B 1 198 ? 8.914 7.609 1.615 1 95.75 198 ARG B N 1
ATOM 3896 C CA . ARG B 1 198 ? 10.094 8.297 2.119 1 95.75 198 ARG B CA 1
ATOM 3897 C C . ARG B 1 198 ? 10.195 8.18 3.637 1 95.75 198 ARG B C 1
ATOM 3899 O O . ARG B 1 198 ? 10.977 8.898 4.27 1 95.75 198 ARG B O 1
ATOM 3906 N N . GLY B 1 199 ? 9.289 7.441 4.234 1 96.31 199 GLY B N 1
ATOM 3907 C CA . GLY B 1 199 ? 9.43 7.152 5.652 1 96.31 199 GLY B CA 1
ATOM 3908 C C . GLY B 1 199 ? 8.414 7.883 6.512 1 96.31 199 GLY B C 1
ATOM 3909 O O . GLY B 1 199 ? 8.43 7.766 7.738 1 96.31 199 GLY B O 1
ATOM 3910 N N . GLY B 1 200 ? 7.562 8.648 5.848 1 97.94 200 GLY B N 1
ATOM 3911 C CA . GLY B 1 200 ? 6.516 9.328 6.594 1 97.94 200 GLY B CA 1
ATOM 3912 C C . GLY B 1 200 ? 5.469 8.391 7.156 1 97.94 200 GLY B C 1
ATOM 3913 O O . GLY B 1 200 ? 5.375 7.234 6.73 1 97.94 200 GLY B O 1
ATOM 3914 N N . LYS B 1 201 ? 4.773 8.922 8.156 1 98.25 201 LYS B N 1
ATOM 3915 C CA . LYS B 1 201 ? 3.713 8.156 8.805 1 98.25 201 LYS B CA 1
ATOM 3916 C C . LYS B 1 201 ? 2.373 8.875 8.703 1 98.25 201 LYS B C 1
ATOM 3918 O O . LYS B 1 201 ? 2.305 10.094 8.859 1 98.25 201 LYS B O 1
ATOM 3923 N N . VAL B 1 202 ? 1.396 8.109 8.367 1 97.94 202 VAL B N 1
ATOM 3924 C CA . VAL B 1 202 ? 0.03 8.617 8.297 1 97.94 202 VAL B CA 1
ATOM 3925 C C . VAL B 1 202 ? -0.903 7.711 9.094 1 97.94 202 VAL B C 1
ATOM 3927 O O . VAL B 1 202 ? -0.801 6.484 9.023 1 97.94 202 VAL B O 1
ATOM 3930 N N . ASP B 1 203 ? -1.69 8.297 9.852 1 96.19 203 ASP B N 1
ATOM 3931 C CA . ASP B 1 203 ? -2.646 7.473 10.586 1 96.19 203 ASP B CA 1
ATOM 3932 C C . ASP B 1 203 ? -3.762 6.98 9.664 1 96.19 203 ASP B C 1
ATOM 3934 O O . ASP B 1 203 ? -3.748 7.25 8.461 1 96.19 203 ASP B O 1
ATOM 3938 N N . ALA B 1 204 ? -4.73 6.254 10.258 1 89.75 204 ALA B N 1
ATOM 3939 C CA . ALA B 1 204 ? -5.754 5.578 9.461 1 89.75 204 ALA B CA 1
ATOM 3940 C C . ALA B 1 204 ? -6.719 6.586 8.844 1 89.75 204 ALA B C 1
ATOM 3942 O O . ALA B 1 204 ? -7.223 7.477 9.523 1 89.75 204 ALA B O 1
ATOM 3943 N N . VAL B 1 205 ? -6.883 6.465 7.59 1 95.69 205 VAL B N 1
ATOM 3944 C CA . VAL B 1 205 ? -7.836 7.23 6.797 1 95.69 205 VAL B CA 1
ATOM 3945 C C . VAL B 1 205 ? -8.969 6.324 6.336 1 95.69 205 VAL B C 1
ATOM 3947 O O . VAL B 1 205 ? -8.898 5.727 5.258 1 95.69 205 VAL B O 1
ATOM 3950 N N . GLU B 1 206 ? -9.969 6.293 7.125 1 98.06 206 GLU B N 1
ATOM 3951 C CA . GLU B 1 206 ? -11.07 5.367 6.871 1 98.06 206 GLU B CA 1
ATOM 3952 C C . GLU B 1 206 ? -12.125 5.996 5.969 1 98.06 206 GLU B C 1
ATOM 3954 O O . GLU B 1 206 ? -12.625 7.086 6.25 1 98.06 206 GLU B O 1
ATOM 3959 N N . CYS B 1 207 ? -12.523 5.312 5.051 1 98.12 207 CYS B N 1
ATOM 3960 C CA . CYS B 1 207 ? -13.531 5.793 4.113 1 98.12 207 CYS B CA 1
ATOM 3961 C C . CYS B 1 207 ? -14.914 5.789 4.754 1 98.12 207 CYS B C 1
ATOM 3963 O O . CYS B 1 207 ? -15.25 4.875 5.508 1 98.12 207 CYS B O 1
ATOM 3965 N N . THR B 1 208 ? -15.641 6.824 4.461 1 97.81 208 THR B N 1
ATOM 3966 C CA . THR B 1 208 ? -17.047 6.891 4.852 1 97.81 208 THR B CA 1
ATOM 3967 C C . THR B 1 208 ? -17.953 6.59 3.664 1 97.81 208 THR B C 1
ATOM 3969 O O . THR B 1 208 ? -18.969 5.906 3.807 1 97.81 208 THR B O 1
ATOM 3972 N N . LEU B 1 209 ? -17.594 7.219 2.547 1 96.44 209 LEU B N 1
ATOM 3973 C CA . LEU B 1 209 ? -18.281 6.961 1.279 1 96.44 209 LEU B CA 1
ATOM 3974 C C . LEU B 1 209 ? -17.266 6.605 0.189 1 96.44 209 LEU B C 1
ATOM 3976 O O . LEU B 1 209 ? -16.109 7.02 0.25 1 96.44 209 LEU B O 1
ATOM 3980 N N . PRO B 1 210 ? -17.734 5.754 -0.725 1 96 210 PRO B N 1
ATOM 3981 C CA . PRO B 1 210 ? -19.031 5.113 -0.91 1 96 210 PRO B CA 1
ATOM 3982 C C . PRO B 1 210 ? -19.297 4 0.104 1 96 210 PRO B C 1
ATOM 3984 O O . PRO B 1 210 ? -18.406 3.643 0.875 1 96 210 PRO B O 1
ATOM 3987 N N . LYS B 1 211 ? -20.484 3.463 0.094 1 95.69 211 LYS B N 1
ATOM 3988 C CA . LYS B 1 211 ? -20.922 2.486 1.093 1 95.69 211 LYS B CA 1
ATOM 3989 C C . LYS B 1 211 ? -20.031 1.239 1.052 1 95.69 211 LYS B C 1
ATOM 3991 O O . LYS B 1 211 ? -19.703 0.677 2.096 1 95.69 211 LYS B O 1
ATOM 3996 N N . ASP B 1 212 ? -19.641 0.813 -0.107 1 94.56 212 ASP B N 1
ATOM 3997 C CA . ASP B 1 212 ? -18.891 -0.428 -0.272 1 94.56 212 ASP B CA 1
ATOM 3998 C C . ASP B 1 212 ? -17.484 -0.3 0.301 1 94.56 212 ASP B C 1
ATOM 4000 O O . ASP B 1 212 ? -16.812 -1.306 0.559 1 94.56 212 ASP B O 1
ATOM 4004 N N . LEU B 1 213 ? -17.031 0.955 0.544 1 96.56 213 LEU B N 1
ATOM 4005 C CA . LEU B 1 213 ? -15.672 1.176 1.044 1 96.56 213 LEU B CA 1
ATOM 4006 C C . LEU B 1 213 ? -15.703 1.653 2.492 1 96.56 213 LEU B C 1
ATOM 4008 O O . LEU B 1 213 ? -14.648 1.936 3.076 1 96.56 213 LEU B O 1
ATOM 4012 N N . ARG B 1 214 ? -16.875 1.775 3.1 1 97.5 214 ARG B N 1
ATOM 4013 C CA . ARG B 1 214 ? -17 2.301 4.457 1 97.5 214 ARG B CA 1
ATOM 4014 C C . ARG B 1 214 ? -16.141 1.51 5.434 1 97.5 214 ARG B C 1
ATOM 4016 O O . ARG B 1 214 ? -16.188 0.279 5.461 1 97.5 214 ARG B O 1
ATOM 4023 N N . GLY B 1 215 ? -15.305 2.223 6.188 1 97.12 215 GLY B N 1
ATOM 4024 C CA . GLY B 1 215 ? -14.492 1.589 7.215 1 97.12 215 GLY B CA 1
ATOM 4025 C C . GLY B 1 215 ? -13.141 1.132 6.707 1 97.12 215 GLY B C 1
ATOM 4026 O O . GLY B 1 215 ? -12.266 0.76 7.492 1 97.12 215 GLY B O 1
ATOM 4027 N N . ARG B 1 216 ? -12.969 1.147 5.398 1 97.12 216 ARG B N 1
ATOM 4028 C CA . ARG B 1 216 ? -11.703 0.703 4.824 1 97.12 216 ARG B CA 1
ATOM 4029 C C . ARG B 1 216 ? -10.672 1.822 4.844 1 97.12 216 ARG B C 1
ATOM 4031 O O . ARG B 1 216 ? -11 2.984 4.59 1 97.12 216 ARG B O 1
ATOM 4038 N N . ASP B 1 217 ? -9.445 1.398 5.184 1 97.06 217 ASP B N 1
ATOM 4039 C CA . ASP B 1 217 ? -8.328 2.332 5.137 1 97.06 217 ASP B CA 1
ATOM 4040 C C . ASP B 1 217 ? -7.895 2.604 3.699 1 97.06 217 ASP B C 1
ATOM 4042 O O . ASP B 1 217 ? -7.613 1.671 2.945 1 97.06 217 ASP B O 1
ATOM 4046 N N . ILE B 1 218 ? -7.801 3.83 3.332 1 96.25 218 ILE B N 1
ATOM 4047 C CA . ILE B 1 218 ? -7.52 4.23 1.959 1 96.25 218 ILE B CA 1
ATOM 4048 C C . ILE B 1 218 ? -6.191 3.631 1.507 1 96.25 218 ILE B C 1
ATOM 4050 O O . ILE B 1 218 ? -5.977 3.412 0.312 1 96.25 218 ILE B O 1
ATOM 4054 N N . ARG B 1 219 ? -5.25 3.422 2.441 1 93.62 219 ARG B N 1
ATOM 4055 C CA . ARG B 1 219 ? -3.928 2.891 2.123 1 93.62 219 ARG B CA 1
ATOM 4056 C C . ARG B 1 219 ? -4.031 1.502 1.502 1 93.62 219 ARG B C 1
ATOM 4058 O O . ARG B 1 219 ? -3.248 1.151 0.617 1 93.62 219 ARG B O 1
ATOM 4065 N N . GLY B 1 220 ? -5.031 0.808 1.868 1 93.62 220 GLY B N 1
ATOM 4066 C CA . GLY B 1 220 ? -5.195 -0.552 1.377 1 93.62 220 GLY B CA 1
ATOM 4067 C C . GLY B 1 220 ? -6.148 -0.653 0.203 1 93.62 220 GLY B C 1
ATOM 4068 O O . GLY B 1 220 ? -6.309 -1.725 -0.384 1 93.62 220 GLY B O 1
ATOM 4069 N N . VAL B 1 221 ? -6.855 0.389 -0.092 1 96.12 221 VAL B N 1
ATOM 4070 C CA . VAL B 1 221 ? -7.805 0.4 -1.197 1 96.12 221 VAL B CA 1
ATOM 4071 C C . VAL B 1 221 ? -7.07 0.638 -2.514 1 96.12 221 VAL B C 1
ATOM 4073 O O . VAL B 1 221 ? -6.293 1.588 -2.633 1 96.12 221 VAL B O 1
ATOM 4076 N N . PRO B 1 222 ? -7.277 -0.191 -3.514 1 96.5 222 PRO B N 1
ATOM 4077 C CA . PRO B 1 222 ? -6.609 -0.006 -4.805 1 96.5 222 PRO B CA 1
ATOM 4078 C C . PRO B 1 222 ? -6.898 1.356 -5.43 1 96.5 222 PRO B C 1
ATOM 4080 O O . PRO B 1 222 ? -8.031 1.837 -5.375 1 96.5 222 PRO B O 1
ATOM 4083 N N . VAL B 1 223 ? -5.867 1.912 -6.004 1 95.69 223 VAL B N 1
ATOM 4084 C CA . VAL B 1 223 ? -5.98 3.26 -6.555 1 95.69 223 VAL B CA 1
ATOM 4085 C C . VAL B 1 223 ? -7.023 3.279 -7.668 1 95.69 223 VAL B C 1
ATOM 4087 O O . VAL B 1 223 ? -7.691 4.293 -7.883 1 95.69 223 VAL B O 1
ATOM 4090 N N . GLU B 1 224 ? -7.152 2.207 -8.312 1 95.31 224 GLU B N 1
ATOM 4091 C CA . GLU B 1 224 ? -8.078 2.141 -9.438 1 95.31 224 GLU B CA 1
ATOM 4092 C C . GLU B 1 224 ? -9.516 2.316 -8.984 1 95.31 224 GLU B C 1
ATOM 4094 O O . GLU B 1 224 ? -10.391 2.648 -9.781 1 95.31 224 GLU B O 1
ATOM 4099 N N . MET B 1 225 ? -9.789 2.072 -7.727 1 95.38 225 MET B N 1
ATOM 4100 C CA . MET B 1 225 ? -11.133 2.268 -7.191 1 95.38 225 MET B CA 1
ATOM 4101 C C . MET B 1 225 ? -11.461 3.754 -7.07 1 95.38 225 MET B C 1
ATOM 4103 O O . MET B 1 225 ? -12.617 4.125 -6.871 1 95.38 225 MET B O 1
ATOM 4107 N N . PHE B 1 226 ? -10.461 4.586 -7.18 1 95.38 226 PHE B N 1
ATOM 4108 C CA . PHE B 1 226 ? -10.641 6.027 -7.07 1 95.38 226 PHE B CA 1
ATOM 4109 C C . PHE B 1 226 ? -10.805 6.66 -8.445 1 95.38 226 PHE B C 1
ATOM 4111 O O . PHE B 1 226 ? -10.734 7.883 -8.586 1 95.38 226 PHE B O 1
ATOM 4118 N N . ASN B 1 227 ? -10.961 5.895 -9.445 1 92.5 227 ASN B N 1
ATOM 4119 C CA . ASN B 1 227 ? -11.039 6.41 -10.805 1 92.5 227 ASN B CA 1
ATOM 4120 C C . ASN B 1 227 ? -12.391 7.055 -11.086 1 92.5 227 ASN B C 1
ATOM 4122 O O . ASN B 1 227 ? -12.539 7.793 -12.062 1 92.5 227 ASN B O 1
ATOM 4126 N N . TYR B 1 228 ? -13.375 6.805 -10.242 1 89.88 228 TYR B N 1
ATOM 4127 C CA . TYR B 1 228 ? -14.719 7.324 -10.477 1 89.88 228 TYR B CA 1
ATOM 4128 C C . TYR B 1 228 ? -15.164 8.219 -9.328 1 89.88 228 TYR B C 1
ATOM 4130 O O . TYR B 1 228 ? -14.867 7.945 -8.164 1 89.88 228 TYR B O 1
ATOM 4138 N N . CYS B 1 229 ? -15.969 9.25 -9.688 1 91.94 229 CYS B N 1
ATOM 4139 C CA . CYS B 1 229 ? -16.422 10.227 -8.695 1 91.94 229 CYS B CA 1
ATOM 4140 C C . CYS B 1 229 ? -17.859 9.977 -8.297 1 91.94 229 CYS B C 1
ATOM 4142 O O . CYS B 1 229 ? -18.672 9.547 -9.117 1 91.94 229 CYS B O 1
ATOM 4144 N N . LEU B 1 230 ? -18.062 10.148 -7.039 1 87.38 230 LEU B N 1
ATOM 4145 C CA . LEU B 1 230 ? -19.422 10.055 -6.516 1 87.38 230 LEU B CA 1
ATOM 4146 C C . LEU B 1 230 ? -20.312 11.141 -7.109 1 87.38 230 LEU B C 1
ATOM 4148 O O . LEU B 1 230 ? -19.859 12.281 -7.293 1 87.38 230 LEU B O 1
ATOM 4152 N N . GLN B 1 231 ? -21.391 10.695 -7.902 1 78.94 231 GLN B N 1
ATOM 4153 C CA . GLN B 1 231 ? -22.344 11.648 -8.445 1 78.94 231 GLN B CA 1
ATOM 4154 C C . GLN B 1 231 ? -23.297 12.156 -7.367 1 78.94 231 GLN B C 1
ATOM 4156 O O . GLN B 1 231 ? -23.875 11.367 -6.617 1 78.94 231 GLN B O 1
ATOM 4161 N N . ARG B 1 232 ? -23.141 13.125 -6.965 1 63.34 232 ARG B N 1
ATOM 4162 C CA . ARG B 1 232 ? -24.141 13.703 -6.082 1 63.34 232 ARG B CA 1
ATOM 4163 C C . ARG B 1 232 ? -25.344 14.219 -6.879 1 63.34 232 ARG B C 1
ATOM 4165 O O . ARG B 1 232 ? -25.172 14.75 -7.98 1 63.34 232 ARG B O 1
ATOM 4172 N N . PRO B 1 233 ? -26.625 13.703 -6.762 1 59.97 233 PRO B N 1
ATOM 4173 C CA . PRO B 1 233 ? -27.766 14.141 -7.57 1 59.97 233 PRO B CA 1
ATOM 4174 C C . PRO B 1 233 ? -27.594 15.547 -8.125 1 59.97 233 PRO B C 1
ATOM 4176 O O . PRO B 1 233 ? -28.016 15.828 -9.25 1 59.97 233 PRO B O 1
ATOM 4179 N N . GLY B 1 234 ? -27.312 16.594 -7.387 1 48.59 234 GLY B N 1
ATOM 4180 C CA . GLY B 1 234 ? -27.266 17.969 -7.859 1 48.59 234 GLY B CA 1
ATOM 4181 C C . GLY B 1 234 ? -25.953 18.312 -8.562 1 48.59 234 GLY B C 1
ATOM 4182 O O . GLY B 1 234 ? -25.734 19.453 -8.953 1 48.59 234 GLY B O 1
ATOM 4183 N N . GLY B 1 235 ? -24.906 17.547 -8.398 1 46 235 GLY B N 1
ATOM 4184 C CA . GLY B 1 235 ? -23.609 17.969 -8.898 1 46 235 GLY B CA 1
ATOM 4185 C C . GLY B 1 235 ? -23.406 17.656 -10.367 1 46 235 GLY B C 1
ATOM 4186 O O . GLY B 1 235 ? -24.188 16.922 -10.969 1 46 235 GLY B O 1
ATOM 4187 N N . ALA B 1 236 ? -22.609 18.391 -11.211 1 42.12 236 ALA B N 1
ATOM 4188 C CA . ALA B 1 236 ? -22.375 18.359 -12.648 1 42.12 236 ALA B CA 1
ATOM 4189 C C . ALA B 1 236 ? -22 16.953 -13.102 1 42.12 236 ALA B C 1
ATOM 4191 O O . ALA B 1 236 ? -21.375 16.188 -12.352 1 42.12 236 ALA B O 1
ATOM 4192 N N . PRO B 1 237 ? -22.734 16.328 -14.031 1 43.12 237 PRO B N 1
ATOM 4193 C CA . PRO B 1 237 ? -22.5 15.016 -14.641 1 43.12 237 PRO B CA 1
ATOM 4194 C C . PRO B 1 237 ? -21.016 14.75 -14.898 1 43.12 237 PRO B C 1
ATOM 4196 O O . PRO B 1 237 ? -20.234 15.688 -15.102 1 43.12 237 PRO B O 1
ATOM 4199 N N . PRO B 1 238 ? -20.469 13.758 -14.375 1 42.81 238 PRO B N 1
ATOM 4200 C CA . PRO B 1 238 ? -19.078 13.453 -14.688 1 42.81 238 PRO B CA 1
ATOM 4201 C C . PRO B 1 238 ? -18.75 13.633 -16.172 1 42.81 238 PRO B C 1
ATOM 4203 O O . PRO B 1 238 ? -19.641 13.531 -17.016 1 42.81 238 PRO B O 1
ATOM 4206 N N . CYS B 1 239 ? -17.859 14.547 -16.609 1 37.56 239 CYS B N 1
ATOM 4207 C CA . CYS B 1 239 ? -17.359 14.766 -17.953 1 37.56 239 CYS B CA 1
ATOM 4208 C C . CYS B 1 239 ? -17.062 13.445 -18.641 1 37.56 239 CYS B C 1
ATOM 4210 O O . CYS B 1 239 ? -16.109 12.75 -18.281 1 37.56 239 CYS B O 1
ATOM 4212 N N . SER B 1 240 ? -18.094 12.672 -18.891 1 33.53 240 SER B N 1
ATOM 4213 C CA . SER B 1 240 ? -17.875 11.578 -19.828 1 33.53 240 SER B CA 1
ATOM 4214 C C . SER B 1 240 ? -17.125 12.062 -21.078 1 33.53 240 SER B C 1
ATOM 4216 O O . SER B 1 240 ? -17.625 12.922 -21.797 1 33.53 240 SER B O 1
ATOM 4218 N N . LYS B 1 241 ? -15.812 12.164 -21.109 1 30.39 241 LYS B N 1
ATOM 4219 C CA . LYS B 1 241 ? -15.195 12.359 -22.422 1 30.39 241 LYS B CA 1
ATOM 4220 C C . LYS B 1 241 ? -15.914 11.539 -23.484 1 30.39 241 LYS B C 1
ATOM 4222 O O . LYS B 1 241 ? -15.867 10.305 -23.469 1 30.39 241 LYS B O 1
ATOM 4227 N N . ALA B 1 242 ? -17.156 12.078 -24.016 1 27.92 242 ALA B N 1
ATOM 4228 C CA . ALA B 1 242 ? -17.906 11.703 -25.219 1 27.92 242 ALA B CA 1
ATOM 4229 C C . ALA B 1 242 ? -16.984 11.367 -26.375 1 27.92 242 ALA B C 1
ATOM 4231 O O . ALA B 1 242 ? -16.266 12.242 -26.875 1 27.92 242 ALA B O 1
ATOM 4232 N N . LEU B 1 243 ? -16.312 10.219 -26.391 1 26.92 243 LEU B N 1
ATOM 4233 C CA . LEU B 1 243 ? -15.914 9.852 -27.75 1 26.92 243 LEU B CA 1
ATOM 4234 C C . LEU B 1 243 ? -17.078 10.039 -28.719 1 26.92 243 LEU B C 1
ATOM 4236 O O . LEU B 1 243 ? -18.188 9.555 -28.469 1 26.92 243 LEU B O 1
ATOM 4240 N N . SER B 1 244 ? -17.109 11.281 -29.281 1 24.2 244 SER B N 1
ATOM 4241 C CA . SER B 1 244 ? -18.047 11.805 -30.266 1 24.2 244 SER B CA 1
ATOM 4242 C C . SER B 1 244 ? -18.297 10.789 -31.375 1 24.2 244 SER B C 1
ATOM 4244 O O . SER B 1 244 ? -17.406 10.531 -32.188 1 24.2 244 SER B O 1
ATOM 4246 N N . PRO B 1 245 ? -18.875 9.586 -31.078 1 25.09 245 PRO B N 1
ATOM 4247 C CA . PRO B 1 245 ? -19.25 8.977 -32.375 1 25.09 245 PRO B CA 1
ATOM 4248 C C . PRO B 1 245 ? -20.219 9.844 -33.156 1 25.09 245 PRO B C 1
ATOM 4250 O O . PRO B 1 245 ? -21.188 10.359 -32.625 1 25.09 245 PRO B O 1
ATOM 4253 N N . SER B 1 246 ? -19.766 10.734 -34.031 1 23.42 246 SER B N 1
ATOM 4254 C CA . SER B 1 246 ? -20.438 11.797 -34.75 1 23.42 246 SER B CA 1
ATOM 4255 C C . SER B 1 246 ? -21.609 11.258 -35.594 1 23.42 246 SER B C 1
ATOM 4257 O O . SER B 1 246 ? -22.234 11.992 -36.344 1 23.42 246 SER B O 1
ATOM 4259 N N . GLY B 1 247 ? -21.891 9.906 -35.656 1 20.59 247 GLY B N 1
ATOM 4260 C CA . GLY B 1 247 ? -22.656 9.789 -36.906 1 20.59 247 GLY B CA 1
ATOM 4261 C C . GLY B 1 247 ? -24.047 10.391 -36.781 1 20.59 247 GLY B C 1
ATOM 4262 O O . GLY B 1 247 ? -24.594 10.531 -35.688 1 20.59 247 GLY B O 1
ATOM 4263 N N . ALA B 1 248 ? -24.484 11.25 -37.719 1 21.89 248 ALA B N 1
ATOM 4264 C CA . ALA B 1 248 ? -25.531 12.234 -38 1 21.89 248 ALA B CA 1
ATOM 4265 C C . ALA B 1 248 ? -26.906 11.578 -38.062 1 21.89 248 ALA B C 1
ATOM 4267 O O . ALA B 1 248 ? -27.906 12.234 -38.375 1 21.89 248 ALA B O 1
ATOM 4268 N N . PRO B 1 249 ? -27.203 10.508 -37.062 1 20.17 249 PRO B N 1
ATOM 4269 C CA . PRO B 1 249 ? -28.344 9.898 -37.719 1 20.17 249 PRO B CA 1
ATOM 4270 C C . PRO B 1 249 ? -29.531 10.852 -37.875 1 20.17 249 PRO B C 1
ATOM 4272 O O . PRO B 1 249 ? -29.484 11.969 -37.344 1 20.17 249 PRO B O 1
ATOM 4275 N N . GLY B 1 250 ? -30.766 10.438 -37.25 1 18.33 250 GLY B N 1
ATOM 4276 C CA . GLY B 1 250 ? -32.125 10.172 -37.75 1 18.33 250 GLY B CA 1
ATOM 4277 C C . GLY B 1 250 ? -33.062 11.32 -37.5 1 18.33 250 GLY B C 1
ATOM 4278 O O . GLY B 1 250 ? -32.812 12.195 -36.688 1 18.33 250 GLY B O 1
ATOM 4279 N N . SER B 1 251 ? -34.156 11.484 -38.375 1 19.41 251 SER B N 1
ATOM 4280 C CA . SER B 1 251 ? -35.125 12.43 -38.938 1 19.41 251 SER B CA 1
ATOM 4281 C C . SER B 1 251 ? -36.156 12.875 -37.875 1 19.41 251 SER B C 1
ATOM 4283 O O . SER B 1 251 ? -36.438 14.062 -37.75 1 19.41 251 SER B O 1
ATOM 4285 N N . ASP B 1 252 ? -36.906 11.875 -37.312 1 19.38 252 ASP B N 1
ATOM 4286 C CA . ASP B 1 252 ? -38.344 12.008 -37.562 1 19.38 252 ASP B CA 1
ATOM 4287 C C . ASP B 1 252 ? -38.969 12.914 -36.531 1 19.38 252 ASP B C 1
ATOM 4289 O O . ASP B 1 252 ? -38.5 13.008 -35.375 1 19.38 252 ASP B O 1
ATOM 4293 N N . LYS B 1 253 ? -40 13.75 -36.844 1 20.08 253 LYS B N 1
ATOM 4294 C CA . LYS B 1 253 ? -40.719 15.008 -36.594 1 20.08 253 LYS B CA 1
ATOM 4295 C C . LYS B 1 253 ? -41.719 14.859 -35.469 1 20.08 253 LYS B C 1
ATOM 4297 O O . LYS B 1 253 ? -42.594 15.727 -35.281 1 20.08 253 LYS B O 1
ATOM 4302 N N . SER B 1 254 ? -41.594 13.828 -34.562 1 20.53 254 SER B N 1
ATOM 4303 C CA . SER B 1 254 ? -42.906 13.453 -33.969 1 20.53 254 SER B CA 1
ATOM 4304 C C . SER B 1 254 ? -43.438 14.531 -33.062 1 20.53 254 SER B C 1
ATOM 4306 O O . SER B 1 254 ? -44.438 14.344 -32.375 1 20.53 254 SER B O 1
ATOM 4308 N N . ASN B 1 255 ? -43.031 15.797 -33 1 19.03 255 ASN B N 1
ATOM 4309 C CA . ASN B 1 255 ? -42.906 16.297 -31.625 1 19.03 255 ASN B CA 1
ATOM 4310 C C . ASN B 1 255 ? -44.281 16.672 -31.062 1 19.03 255 ASN B C 1
ATOM 4312 O O . ASN B 1 255 ? -44.375 17.266 -29.984 1 19.03 255 ASN B O 1
ATOM 4316 N N . ALA B 1 256 ? -45.344 16.516 -31.75 1 16.7 256 ALA B N 1
ATOM 4317 C CA . ALA B 1 256 ? -46.125 17.734 -31.484 1 16.7 256 ALA B CA 1
ATOM 4318 C C . ALA B 1 256 ? -46.5 17.828 -30 1 16.7 256 ALA B C 1
ATOM 4320 O O . ALA B 1 256 ? -46.188 18.828 -29.344 1 16.7 256 ALA B O 1
ATOM 4321 N N . ALA B 1 257 ? -47.844 17.609 -29.641 1 19.44 257 ALA B N 1
ATOM 4322 C CA . ALA B 1 257 ? -48.781 18.625 -29.219 1 19.44 257 ALA B CA 1
ATOM 4323 C C . ALA B 1 257 ? -49.062 18.562 -27.719 1 19.44 257 ALA B C 1
ATOM 4325 O O . ALA B 1 257 ? -49.844 19.344 -27.188 1 19.44 257 ALA B O 1
ATOM 4326 N N . GLU B 1 258 ? -48.281 17.766 -26.953 1 19.45 258 GLU B N 1
ATOM 4327 C CA . GLU B 1 258 ? -49.031 17.266 -25.797 1 19.45 258 GLU B CA 1
ATOM 4328 C C . GLU B 1 258 ? -49.312 18.375 -24.781 1 19.45 258 GLU B C 1
ATOM 4330 O O . GLU B 1 258 ? -48.375 18.891 -24.172 1 19.45 258 GLU B O 1
ATOM 4335 N N . ASP B 1 259 ? -50.062 19.344 -24.922 1 19.25 259 ASP B N 1
ATOM 4336 C CA . ASP B 1 259 ? -50.062 20.531 -24.062 1 19.25 259 ASP B CA 1
ATOM 4337 C C . ASP B 1 259 ? -50.531 20.188 -22.656 1 19.25 259 ASP B C 1
ATOM 4339 O O . ASP B 1 259 ? -51.719 20.359 -22.344 1 19.25 259 ASP B O 1
ATOM 4343 N N . SER B 1 260 ? -50.031 19.109 -22.047 1 19.86 260 SER B N 1
ATOM 4344 C CA . SER B 1 260 ? -50.688 18.656 -20.812 1 19.86 260 SER B CA 1
ATOM 4345 C C . SER B 1 260 ? -50.531 19.703 -19.719 1 19.86 260 SER B C 1
ATOM 4347 O O . SER B 1 260 ? -49.438 19.969 -19.219 1 19.86 260 SER B O 1
ATOM 4349 N N . SER B 1 261 ? -51.25 20.75 -19.688 1 16.69 261 SER B N 1
ATOM 4350 C CA . SER B 1 261 ? -50.938 21.906 -18.844 1 16.69 261 SER B CA 1
ATOM 4351 C C . SER B 1 261 ? -50.844 21.5 -17.375 1 16.69 261 SER B C 1
ATOM 4353 O O . SER B 1 261 ? -49.875 21.812 -16.703 1 16.69 261 SER B O 1
ATOM 4355 N N . SER B 1 262 ? -51.938 21.547 -16.484 1 18.52 262 SER B N 1
ATOM 4356 C CA . SER B 1 262 ? -52.062 22.547 -15.43 1 18.52 262 SER B CA 1
ATOM 4357 C C . SER B 1 262 ? -51.719 21.969 -14.062 1 18.52 262 SER B C 1
ATOM 4359 O O . SER B 1 262 ? -52.406 21.078 -13.562 1 18.52 262 SER B O 1
ATOM 4361 N N . SER B 1 263 ? -50.531 21.75 -13.609 1 18.64 263 SER B N 1
ATOM 4362 C CA . SER B 1 263 ? -50.062 21 -12.438 1 18.64 263 SER B CA 1
ATOM 4363 C C . SER B 1 263 ? -50.344 21.781 -11.148 1 18.64 263 SER B C 1
ATOM 4365 O O . SER B 1 263 ? -49.469 22.484 -10.656 1 18.64 263 SER B O 1
ATOM 4367 N N . ALA B 1 264 ? -51.438 22.062 -10.648 1 19.53 264 ALA B N 1
ATOM 4368 C CA . ALA B 1 264 ? -51.531 22.984 -9.523 1 19.53 264 ALA B CA 1
ATOM 4369 C C . ALA B 1 264 ? -50.812 22.422 -8.297 1 19.53 264 ALA B C 1
ATOM 4371 O O . ALA B 1 264 ? -50.688 21.203 -8.148 1 19.53 264 ALA B O 1
ATOM 4372 N N . GLY B 1 265 ? -50.031 23.141 -7.352 1 17.56 265 GLY B N 1
ATOM 4373 C CA . GLY B 1 265 ? -48.906 23.234 -6.422 1 17.56 265 GLY B CA 1
ATOM 4374 C C . GLY B 1 265 ? -49.219 22.641 -5.059 1 17.56 265 GLY B C 1
ATOM 4375 O O . GLY B 1 265 ? -48.344 22.5 -4.215 1 17.56 265 GLY B O 1
ATOM 4376 N N . ALA B 1 266 ? -50.344 22.344 -4.449 1 19.8 266 ALA B N 1
ATOM 4377 C CA . ALA B 1 266 ? -50.469 22.828 -3.08 1 19.8 266 ALA B CA 1
ATOM 4378 C C . ALA B 1 266 ? -49.656 21.984 -2.117 1 19.8 266 ALA B C 1
ATOM 4380 O O . ALA B 1 266 ? -49.312 20.828 -2.42 1 19.8 266 ALA B O 1
ATOM 4381 N N . GLY B 1 267 ? -49.281 22.469 -0.737 1 19.88 267 GLY B N 1
ATOM 4382 C CA . GLY B 1 267 ? -48.312 22.594 0.352 1 19.88 267 GLY B CA 1
ATOM 4383 C C . GLY B 1 267 ? -48.344 21.438 1.324 1 19.88 267 GLY B C 1
ATOM 4384 O O . GLY B 1 267 ? -47.781 21.531 2.422 1 19.88 267 GLY B O 1
ATOM 4385 N N . GLY B 1 268 ? -48.625 20.203 0.89 1 16.86 268 GLY B N 1
ATOM 4386 C CA . GLY B 1 268 ? -49.094 19.344 1.962 1 16.86 268 GLY B CA 1
ATOM 4387 C C . GLY B 1 268 ? -48.094 19.156 3.076 1 16.86 268 GLY B C 1
ATOM 4388 O O . GLY B 1 268 ? -47.125 19.906 3.186 1 16.86 268 GLY B O 1
ATOM 4389 N N . GLY B 1 269 ? -47.375 17.953 3.189 1 18.03 269 GLY B N 1
ATOM 4390 C CA . GLY B 1 269 ? -47.5 16.922 4.215 1 18.03 269 GLY B CA 1
ATOM 4391 C C . GLY B 1 269 ? -46.375 16.969 5.234 1 18.03 269 GLY B C 1
ATOM 4392 O O . GLY B 1 269 ? -45.25 17.312 4.898 1 18.03 269 GLY B O 1
ATOM 4393 N N . GLU B 1 270 ? -46.594 17.203 6.598 1 22.39 270 GLU B N 1
ATOM 4394 C CA . GLU B 1 270 ? -45.906 17.297 7.871 1 22.39 270 GLU B CA 1
ATOM 4395 C C . GLU B 1 270 ? -45.062 16.047 8.133 1 22.39 270 GLU B C 1
ATOM 4397 O O . GLU B 1 270 ? -45.562 14.922 8.047 1 22.39 270 GLU B O 1
ATOM 4402 N N . ALA B 1 271 ? -43.719 16.062 7.789 1 21.17 271 ALA B N 1
ATOM 4403 C CA . ALA B 1 271 ? -42.781 14.969 7.914 1 21.17 271 ALA B CA 1
ATOM 4404 C C . ALA B 1 271 ? -42.75 14.43 9.344 1 21.17 271 ALA B C 1
ATOM 4406 O O . ALA B 1 271 ? -42.656 15.203 10.305 1 21.17 271 ALA B O 1
ATOM 4407 N N . PRO B 1 272 ? -43.219 13.203 9.492 1 21.5 272 PRO B N 1
ATOM 4408 C CA . PRO B 1 272 ? -43.25 12.586 10.82 1 21.5 272 PRO B CA 1
ATOM 4409 C C . PRO B 1 272 ? -41.875 12.492 11.469 1 21.5 272 PRO B C 1
ATOM 4411 O O . PRO B 1 272 ? -40.844 12.492 10.766 1 21.5 272 PRO B O 1
ATOM 4414 N N . ALA B 1 273 ? -41.594 12.781 12.797 1 21.7 273 ALA B N 1
ATOM 4415 C CA . ALA B 1 273 ? -40.656 12.914 13.891 1 21.7 273 ALA B CA 1
ATOM 4416 C C . ALA B 1 273 ? -39.875 11.609 14.117 1 21.7 273 ALA B C 1
ATOM 4418 O O . ALA B 1 273 ? -40.438 10.633 14.617 1 21.7 273 ALA B O 1
ATOM 4419 N N . ASP B 1 274 ? -39.219 11.039 13.07 1 20.12 274 ASP B N 1
ATOM 4420 C CA . ASP B 1 274 ? -38.625 9.734 13.305 1 20.12 274 ASP B CA 1
ATOM 4421 C C . ASP B 1 274 ? -37.812 9.734 14.602 1 20.12 274 ASP B C 1
ATOM 4423 O O . ASP B 1 274 ? -37.281 10.766 15.016 1 20.12 274 ASP B O 1
ATOM 4427 N N . CYS B 1 275 ? -37.688 8.586 15.32 1 23.02 275 CYS B N 1
ATOM 4428 C CA . CYS B 1 275 ? -37.406 7.867 16.562 1 23.02 275 CYS B CA 1
ATOM 4429 C C . CYS B 1 275 ? -35.938 7.664 16.75 1 23.02 275 CYS B C 1
ATOM 4431 O O . CYS B 1 275 ? -35.344 6.707 16.234 1 23.02 275 CYS B O 1
ATOM 4433 N N . VAL B 1 276 ? -35.094 8.656 16.5 1 21.53 276 VAL B N 1
ATOM 4434 C CA . VAL B 1 276 ? -33.625 8.523 16.531 1 21.53 276 VAL B CA 1
ATOM 4435 C C . VAL B 1 276 ? -33.188 7.949 17.875 1 21.53 276 VAL B C 1
ATOM 4437 O O . VAL B 1 276 ? -33.344 8.602 18.906 1 21.53 276 VAL B O 1
ATOM 4440 N N . ARG B 1 277 ? -33.281 6.641 18.047 1 22.27 277 ARG B N 1
ATOM 4441 C CA . ARG B 1 277 ? -32.844 6.043 19.297 1 22.27 277 ARG B CA 1
ATOM 4442 C C . ARG B 1 277 ? -31.422 6.492 19.641 1 22.27 277 ARG B C 1
ATOM 4444 O O . ARG B 1 277 ? -30.547 6.488 18.781 1 22.27 277 ARG B O 1
ATOM 4451 N N . ALA B 1 278 ? -31.078 7.137 20.797 1 23.19 278 ALA B N 1
ATOM 4452 C CA . ALA B 1 278 ? -30 7.707 21.625 1 23.19 278 ALA B CA 1
ATOM 4453 C C . ALA B 1 278 ? -28.906 6.688 21.875 1 23.19 278 ALA B C 1
ATOM 4455 O O . ALA B 1 278 ? -29.078 5.766 22.672 1 23.19 278 ALA B O 1
ATOM 4456 N N . ARG B 1 279 ? -28.406 5.941 20.859 1 23.64 279 ARG B N 1
ATOM 4457 C CA . ARG B 1 279 ? -27.484 4.898 21.281 1 23.64 279 ARG B CA 1
ATOM 4458 C C . ARG B 1 279 ? -26.359 5.477 22.141 1 23.64 279 ARG B C 1
ATOM 4460 O O . ARG B 1 279 ? -25.938 6.613 21.938 1 23.64 279 ARG B O 1
ATOM 4467 N N . TYR B 1 280 ? -25.922 4.852 23.359 1 21.95 280 TYR B N 1
ATOM 4468 C CA . TYR B 1 280 ? -25.203 4.984 24.625 1 21.95 280 TYR B CA 1
ATOM 4469 C C . TYR B 1 280 ? -23.703 5.18 24.375 1 21.95 280 TYR B C 1
ATOM 4471 O O . TYR B 1 280 ? -23.156 4.645 23.406 1 21.95 280 TYR B O 1
ATOM 4479 N N . ARG B 1 281 ? -23.078 6.23 24.875 1 25.66 281 ARG B N 1
ATOM 4480 C CA . ARG B 1 281 ? -21.781 6.883 25.016 1 25.66 281 ARG B CA 1
ATOM 4481 C C . ARG B 1 281 ? -20.75 5.926 25.625 1 25.66 281 ARG B C 1
ATOM 4483 O O . ARG B 1 281 ? -20.891 5.484 26.766 1 25.66 281 ARG B O 1
ATOM 4490 N N . PRO B 1 282 ? -20.203 4.918 24.875 1 29.81 282 PRO B N 1
ATOM 4491 C CA . PRO B 1 282 ? -19.25 4.055 25.578 1 29.81 282 PRO B CA 1
ATOM 4492 C C . PRO B 1 282 ? -18.125 4.836 26.25 1 29.81 282 PRO B C 1
ATOM 4494 O O . PRO B 1 282 ? -17.688 5.871 25.734 1 29.81 282 PRO B O 1
ATOM 4497 N N . ALA B 1 283 ? -17.984 4.801 27.562 1 29.48 283 ALA B N 1
ATOM 4498 C CA . ALA B 1 283 ? -17.156 5.344 28.641 1 29.48 283 ALA B CA 1
ATOM 4499 C C . ALA B 1 283 ? -15.664 5.227 28.297 1 29.48 283 ALA B C 1
ATOM 4501 O O . ALA B 1 283 ? -15.281 4.418 27.453 1 29.48 283 ALA B O 1
ATOM 4502 N N . SER B 1 284 ? -14.742 5.93 29.125 1 29.61 284 SER B N 1
ATOM 4503 C CA . SER B 1 284 ? -13.398 6.492 29.203 1 29.61 284 SER B CA 1
ATOM 4504 C C . SER B 1 284 ? -12.344 5.395 29.312 1 29.61 284 SER B C 1
ATOM 4506 O O . SER B 1 284 ? -12.352 4.613 30.266 1 29.61 284 SER B O 1
ATOM 4508 N N . VAL B 1 285 ? -12.055 4.742 28.344 1 35.78 285 VAL B N 1
ATOM 4509 C CA . VAL B 1 285 ? -11.141 3.607 28.25 1 35.78 285 VAL B CA 1
ATOM 4510 C C . VAL B 1 285 ? -9.773 3.998 28.797 1 35.78 285 VAL B C 1
ATOM 4512 O O . VAL B 1 285 ? -8.867 3.164 28.875 1 35.78 285 VAL B O 1
ATOM 4515 N N . ARG B 1 286 ? -9.469 5.254 28.969 1 34.78 286 ARG B N 1
ATOM 4516 C CA . ARG B 1 286 ? -8.141 5.66 29.422 1 34.78 286 ARG B CA 1
ATOM 4517 C C . ARG B 1 286 ? -7.832 5.086 30.797 1 34.78 286 ARG B C 1
ATOM 4519 O O . ARG B 1 286 ? -6.668 4.918 31.172 1 34.78 286 ARG B O 1
ATOM 4526 N N . ARG B 1 287 ? -8.852 4.941 31.672 1 36.84 287 ARG B N 1
ATOM 4527 C CA . ARG B 1 287 ? -8.68 4.391 33 1 36.84 287 ARG B CA 1
ATOM 4528 C C . ARG B 1 287 ? -8.172 2.953 32.969 1 36.84 287 ARG B C 1
ATOM 4530 O O . ARG B 1 287 ? -7.699 2.414 33.969 1 36.84 287 ARG B O 1
ATOM 4537 N N . ALA B 1 288 ? -8.438 2.338 31.828 1 35.72 288 ALA B N 1
ATOM 4538 C CA . ALA B 1 288 ? -8.102 0.918 31.797 1 35.72 288 ALA B CA 1
ATOM 4539 C C . ALA B 1 288 ? -6.594 0.715 31.719 1 35.72 288 ALA B C 1
ATOM 4541 O O . ALA B 1 288 ? -6.051 -0.227 32.281 1 35.72 288 ALA B O 1
ATOM 4542 N N . ILE B 1 289 ? -5.961 1.61 31.094 1 39.34 289 ILE B N 1
ATOM 4543 C CA . ILE B 1 289 ? -4.555 1.321 30.828 1 39.34 289 ILE B CA 1
ATOM 4544 C C . ILE B 1 289 ? -3.738 1.563 32.094 1 39.34 289 ILE B C 1
ATOM 4546 O O . ILE B 1 289 ? -2.816 0.804 32.406 1 39.34 289 ILE B O 1
ATOM 4550 N N . GLY B 1 290 ? -4.129 2.527 32.781 1 40.72 290 GLY B N 1
ATOM 4551 C CA . GLY B 1 290 ? -3.424 2.803 34.031 1 40.72 290 GLY B CA 1
ATOM 4552 C C . GLY B 1 290 ? -3.502 1.661 35.031 1 40.72 290 GLY B C 1
ATOM 4553 O O . GLY B 1 290 ? -2.523 1.36 35.719 1 40.72 290 GLY B O 1
ATOM 4554 N N . TH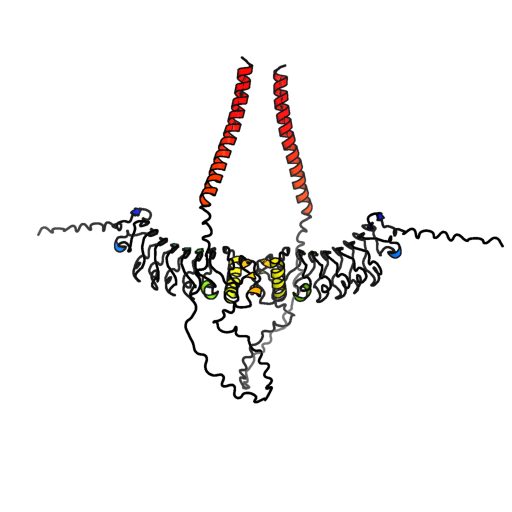R B 1 291 ? -4.656 0.924 35.094 1 44.78 291 THR B N 1
ATOM 4555 C CA . THR B 1 291 ? -4.836 -0.224 35.969 1 44.78 291 THR B CA 1
ATOM 4556 C C . THR B 1 291 ? -3.902 -1.364 35.562 1 44.78 291 THR B C 1
ATOM 4558 O O . THR B 1 291 ? -3.408 -2.098 36.406 1 44.78 291 THR B O 1
ATOM 4561 N N . VAL B 1 292 ? -3.629 -1.481 34.344 1 46.5 292 VAL B N 1
ATOM 4562 C CA . VAL B 1 292 ? -2.783 -2.598 33.938 1 46.5 292 VAL B CA 1
ATOM 4563 C C . VAL B 1 292 ? -1.342 -2.34 34.375 1 46.5 292 VAL B C 1
ATOM 4565 O O . VAL B 1 292 ? -0.658 -3.246 34.844 1 46.5 292 VAL B O 1
ATOM 4568 N N . VAL B 1 293 ? -0.91 -1.144 34.25 1 51.59 293 VAL B N 1
ATOM 4569 C CA . VAL B 1 293 ? 0.469 -0.85 34.625 1 51.59 293 VAL B CA 1
ATOM 4570 C C . VAL B 1 293 ? 0.619 -0.928 36.125 1 51.59 293 VAL B C 1
ATOM 4572 O O . VAL B 1 293 ? 1.593 -1.49 36.625 1 51.59 293 VAL B O 1
ATOM 4575 N N . ILE B 1 294 ? -0.446 -0.401 36.844 1 50.28 294 ILE B N 1
ATOM 4576 C CA . ILE B 1 294 ? -0.417 -0.553 38.281 1 50.28 294 ILE B CA 1
ATOM 4577 C C . ILE B 1 294 ? -0.523 -2.031 38.656 1 50.28 294 ILE B C 1
ATOM 4579 O O . ILE B 1 294 ? 0.196 -2.514 39.531 1 50.28 294 ILE B O 1
ATOM 4583 N N . ALA B 1 295 ? -1.316 -2.756 37.906 1 53.84 295 ALA B N 1
ATOM 4584 C CA . ALA B 1 295 ? -1.432 -4.191 38.125 1 53.84 295 ALA B CA 1
ATOM 4585 C C . ALA B 1 295 ? -0.103 -4.898 37.875 1 53.84 295 ALA B C 1
ATOM 4587 O O . ALA B 1 295 ? 0.284 -5.793 38.656 1 53.84 295 ALA B O 1
ATOM 4588 N N . GLY B 1 296 ? 0.596 -4.547 36.938 1 54.75 296 GLY B N 1
ATOM 4589 C CA . GLY B 1 296 ? 1.887 -5.148 36.656 1 54.75 296 GLY B CA 1
ATOM 4590 C C . GLY B 1 296 ? 2.943 -4.836 37.688 1 54.75 296 GLY B C 1
ATOM 4591 O O . GLY B 1 296 ? 3.689 -5.723 38.125 1 54.75 296 GLY B O 1
ATOM 4592 N N . VAL B 1 297 ? 3.035 -3.664 38.062 1 62.19 297 VAL B N 1
ATOM 4593 C CA . VAL B 1 297 ? 4 -3.252 39.094 1 62.19 297 VAL B CA 1
ATOM 4594 C C . VAL B 1 297 ? 3.66 -3.916 40.406 1 62.19 297 VAL B C 1
ATOM 4596 O O . VAL B 1 297 ? 4.547 -4.414 41.094 1 62.19 297 VAL B O 1
ATOM 4599 N N . VAL B 1 298 ? 2.312 -4.031 40.688 1 60.59 298 VAL B N 1
ATOM 4600 C CA . VAL B 1 298 ? 1.903 -4.695 41.906 1 60.59 298 VAL B CA 1
ATOM 4601 C C . VAL B 1 298 ? 2.201 -6.191 41.812 1 60.59 298 VAL B C 1
ATOM 4603 O O . VAL B 1 298 ? 2.701 -6.793 42.781 1 60.59 298 VAL B O 1
ATOM 4606 N N . CYS B 1 299 ? 2.031 -6.688 40.656 1 59.88 299 CYS B N 1
ATOM 4607 C CA . CYS B 1 299 ? 2.338 -8.102 40.5 1 59.88 299 CYS B CA 1
ATOM 4608 C C . CYS B 1 299 ? 3.836 -8.352 40.594 1 59.88 299 CYS B C 1
ATOM 4610 O O . CYS B 1 299 ? 4.262 -9.352 41.188 1 59.88 299 CYS B O 1
ATOM 4612 N N . GLY B 1 300 ? 4.598 -7.52 40.062 1 59.84 300 GLY B N 1
ATOM 4613 C CA . GLY B 1 300 ? 6.043 -7.641 40.188 1 59.84 300 GLY B CA 1
ATOM 4614 C C . GLY B 1 300 ? 6.547 -7.555 41.625 1 59.84 300 GLY B C 1
ATOM 4615 O O . GLY B 1 300 ? 7.387 -8.352 42.031 1 59.84 300 GLY B O 1
ATOM 4616 N N . ILE B 1 301 ? 5.98 -6.645 42.312 1 62.69 301 ILE B N 1
ATOM 4617 C CA . ILE B 1 301 ? 6.348 -6.48 43.719 1 62.69 301 ILE B CA 1
ATOM 4618 C C . ILE B 1 301 ? 5.918 -7.711 44.5 1 62.69 301 ILE B C 1
ATOM 4620 O O . ILE B 1 301 ? 6.676 -8.219 45.344 1 62.69 301 ILE B O 1
ATOM 4624 N N . VAL B 1 302 ? 4.793 -8.25 44.156 1 63.03 302 VAL B N 1
ATOM 4625 C CA . VAL B 1 302 ? 4.289 -9.422 44.875 1 63.03 302 VAL B CA 1
ATOM 4626 C C . VAL B 1 302 ? 5.172 -10.625 44.562 1 63.03 302 VAL B C 1
ATOM 4628 O O . VAL B 1 302 ? 5.484 -11.414 45.469 1 63.03 302 VAL B O 1
ATOM 4631 N N . CYS B 1 303 ? 5.617 -10.68 43.344 1 60.66 303 CYS B N 1
ATOM 4632 C CA . CYS B 1 303 ? 6.484 -11.805 43 1 60.66 303 CYS B CA 1
ATOM 4633 C C . CYS B 1 303 ? 7.812 -11.719 43.75 1 60.66 303 CYS B C 1
ATOM 4635 O O . CYS B 1 303 ? 8.305 -12.734 44.25 1 60.66 303 CYS B O 1
ATOM 4637 N N . ILE B 1 304 ? 8.398 -10.594 43.906 1 66.88 304 ILE B N 1
ATOM 4638 C CA . ILE B 1 304 ? 9.656 -10.383 44.594 1 66.88 304 ILE B CA 1
ATOM 4639 C C . ILE B 1 304 ? 9.453 -10.664 46.094 1 66.88 304 ILE B C 1
ATOM 4641 O O . ILE B 1 304 ? 10.289 -11.312 46.719 1 66.88 304 ILE B O 1
ATOM 4645 N N . MET B 1 305 ? 8.195 -10.219 46.594 1 65.38 305 MET B N 1
ATOM 4646 C CA . MET B 1 305 ? 7.91 -10.477 48 1 65.38 305 MET B CA 1
ATOM 4647 C C . MET B 1 305 ? 7.727 -11.977 48.25 1 65.38 305 MET B C 1
ATOM 4649 O O . MET B 1 305 ? 8.141 -12.492 49.312 1 65.38 305 MET B O 1
ATOM 4653 N N . MET B 1 306 ? 7.133 -12.609 47.344 1 61.88 306 MET B N 1
ATOM 4654 C CA . MET B 1 306 ? 6.922 -14.047 47.469 1 61.88 306 MET B CA 1
ATOM 4655 C C . MET B 1 306 ? 8.25 -14.789 47.5 1 61.88 306 MET B C 1
ATOM 4657 O O . MET B 1 306 ? 8.438 -15.719 48.281 1 61.88 306 MET B O 1
ATOM 4661 N N . VAL B 1 307 ? 9.164 -14.43 46.625 1 64.25 307 VAL B N 1
ATOM 4662 C CA . VAL B 1 307 ? 10.492 -15.039 46.594 1 64.25 307 VAL B CA 1
ATOM 4663 C C . VAL B 1 307 ? 11.219 -14.781 47.906 1 64.25 307 VAL B C 1
ATOM 4665 O O . VAL B 1 307 ? 11.836 -15.688 48.469 1 64.25 307 VAL B O 1
ATOM 4668 N N . ALA B 1 308 ? 11.055 -13.602 48.469 1 67.62 308 ALA B N 1
ATOM 4669 C CA . ALA B 1 308 ? 11.68 -13.242 49.75 1 67.62 308 ALA B CA 1
ATOM 4670 C C . ALA B 1 308 ? 11.047 -14.023 50.906 1 67.62 308 ALA B C 1
ATOM 4672 O O . ALA B 1 308 ? 11.75 -14.516 51.781 1 67.62 308 ALA B O 1
ATOM 4673 N N . ALA B 1 309 ? 9.664 -14.078 50.844 1 64.5 309 ALA B N 1
ATOM 4674 C CA . ALA B 1 309 ? 8.969 -14.828 51.906 1 64.5 309 ALA B CA 1
ATOM 4675 C C . ALA B 1 309 ? 9.328 -16.312 51.844 1 64.5 309 ALA B C 1
ATOM 4677 O O . ALA B 1 309 ? 9.5 -16.953 52.875 1 64.5 309 ALA B O 1
ATOM 4678 N N . ALA B 1 310 ? 9.258 -16.781 50.625 1 61.56 310 ALA B N 1
ATOM 4679 C CA . ALA B 1 310 ? 9.656 -18.188 50.5 1 61.56 310 ALA B CA 1
ATOM 4680 C C . ALA B 1 310 ? 11.047 -18.422 51.062 1 61.56 310 ALA B C 1
ATOM 4682 O O . ALA B 1 310 ? 11.289 -19.422 51.75 1 61.56 310 ALA B O 1
ATOM 4683 N N . ALA B 1 311 ? 12 -17.531 50.781 1 62.47 311 ALA B N 1
ATOM 4684 C CA . ALA B 1 311 ? 13.352 -17.609 51.312 1 62.47 311 ALA B CA 1
ATOM 4685 C C . ALA B 1 311 ? 13.336 -17.531 52.844 1 62.47 311 ALA B C 1
ATOM 4687 O O . ALA B 1 311 ? 14.031 -18.297 53.5 1 62.47 311 ALA B O 1
ATOM 4688 N N . TYR B 1 312 ? 12.461 -16.578 53.375 1 58.78 312 TYR B N 1
ATOM 4689 C CA . TYR B 1 312 ? 12.359 -16.438 54.812 1 58.78 312 TYR B CA 1
ATOM 4690 C C . TYR B 1 312 ? 11.734 -17.688 55.438 1 58.78 312 TYR B C 1
ATOM 4692 O O . TYR B 1 312 ? 12.156 -18.125 56.5 1 58.78 312 TYR B O 1
ATOM 4700 N N . GLY B 1 313 ? 10.602 -18.156 54.781 1 55.44 313 GLY B N 1
ATOM 4701 C CA . GLY B 1 313 ? 9.977 -19.375 55.281 1 55.44 313 GLY B CA 1
ATOM 4702 C C . GLY B 1 313 ? 10.93 -20.547 55.375 1 55.44 313 GLY B C 1
ATOM 4703 O O . GLY B 1 313 ? 10.922 -21.281 56.344 1 55.44 313 GLY B O 1
ATOM 4704 N N . CYS B 1 314 ? 11.641 -20.719 54.281 1 53.41 314 CYS B N 1
ATOM 4705 C CA . CYS B 1 314 ? 12.594 -21.828 54.281 1 53.41 314 CYS B CA 1
ATOM 4706 C C . CYS B 1 314 ? 13.594 -21.672 55.438 1 53.41 314 CYS B C 1
ATOM 4708 O O . CYS B 1 314 ? 13.938 -22.641 56.094 1 53.41 314 CYS B O 1
ATOM 4710 N N . ILE B 1 315 ? 14 -20.469 55.781 1 57.41 315 ILE B N 1
ATOM 4711 C CA . ILE B 1 315 ? 14.953 -20.203 56.844 1 57.41 315 ILE B CA 1
ATOM 4712 C C . ILE B 1 315 ? 14.305 -20.469 58.219 1 57.41 315 ILE B C 1
ATOM 4714 O O . ILE B 1 315 ? 14.906 -21.094 59.062 1 57.41 315 ILE B O 1
ATOM 4718 N N . TYR B 1 316 ? 12.992 -20 58.375 1 53 316 TYR B N 1
ATOM 4719 C CA . TYR B 1 316 ? 12.297 -20.172 59.625 1 53 316 TYR B CA 1
ATOM 4720 C C . TYR B 1 316 ? 12.023 -21.641 59.906 1 53 316 TYR B C 1
ATOM 4722 O O . TYR B 1 316 ? 12.203 -22.125 61.031 1 53 316 TYR B O 1
ATOM 4730 N N . ALA B 1 317 ? 11.445 -22.281 58.906 1 52.59 317 ALA B N 1
ATOM 4731 C CA . ALA B 1 317 ? 11.172 -23.703 59.094 1 52.59 317 ALA B CA 1
ATOM 4732 C C . ALA B 1 317 ? 12.43 -24.453 59.531 1 52.59 317 ALA B C 1
ATOM 4734 O O . ALA B 1 317 ? 12.367 -25.344 60.375 1 52.59 317 ALA B O 1
ATOM 4735 N N . SER B 1 318 ? 13.539 -24.234 59.062 1 51.78 318 SER B N 1
ATOM 4736 C CA . SER B 1 318 ? 14.805 -24.844 59.469 1 51.78 318 SER B CA 1
ATOM 4737 C C . SER B 1 318 ? 15.133 -24.547 60.938 1 51.78 318 SER B C 1
ATOM 4739 O O . SER B 1 318 ? 15.641 -25.406 61.656 1 51.78 318 SER B O 1
ATOM 4741 N N . LEU B 1 319 ? 14.742 -23.312 61.375 1 55.38 319 LEU B N 1
ATOM 4742 C CA . LEU B 1 319 ? 15.062 -22.938 62.75 1 55.38 319 LEU B CA 1
ATOM 4743 C C . LEU B 1 319 ? 14.125 -23.625 63.719 1 55.38 319 LEU B C 1
ATOM 4745 O O . LEU B 1 319 ? 14.547 -24.047 64.812 1 55.38 319 LEU B O 1
ATOM 4749 N N . MET B 1 320 ? 12.781 -23.703 63.438 1 53.59 320 MET B N 1
ATOM 4750 C CA . MET B 1 320 ? 11.828 -24.281 64.375 1 53.59 320 MET B CA 1
ATOM 4751 C C . MET B 1 320 ? 12 -25.797 64.438 1 53.59 320 MET B C 1
ATOM 4753 O O . MET B 1 320 ? 11.547 -26.422 65.438 1 53.59 320 MET B O 1
ATOM 4757 N N . ALA B 1 321 ? 12.234 -26.469 63.375 1 48.88 321 ALA B N 1
ATOM 4758 C CA . ALA B 1 321 ? 12.43 -27.906 63.5 1 48.88 321 ALA B CA 1
ATOM 4759 C C . ALA B 1 321 ? 13.461 -28.234 64.562 1 48.88 321 ALA B C 1
ATOM 4761 O O . ALA B 1 321 ? 13.445 -29.328 65.125 1 48.88 321 ALA B O 1
ATOM 4762 N N . LYS B 1 322 ? 14.352 -27.422 64.875 1 49.03 322 LYS B N 1
ATOM 4763 C CA . LYS B 1 322 ? 15.336 -27.734 65.875 1 49.03 322 LYS B CA 1
ATOM 4764 C C . LYS B 1 322 ? 14.734 -27.578 67.312 1 49.03 322 LYS B C 1
ATOM 4766 O O . LYS B 1 322 ? 15.164 -28.234 68.25 1 49.03 322 LYS B O 1
ATOM 4771 N N . TYR B 1 323 ? 13.82 -26.781 67.5 1 38.81 323 TYR B N 1
ATOM 4772 C CA . TYR B 1 323 ? 13.281 -26.781 68.875 1 38.81 323 TYR B CA 1
ATOM 4773 C C . TYR B 1 323 ? 12.117 -27.75 69 1 38.81 323 TYR B C 1
ATOM 4775 O O . TYR B 1 323 ? 11.336 -27.922 68.062 1 38.81 323 TYR B O 1
#

Foldseek 3Di:
DPPPPPPPPPPPPPLAQFPPWDADPVQAIAQEQVQDQDDTPCVSRDPQRAEYAHEHYAHAEDDLCNPPQVQNYAYYEHAHYAYEDYDANSCQNPLNHAYYEHHQYAYQDDDLRNCHNPLNYAEYHPEQYAHAAQDANNCQSPQNYAYYEHYNYAYAEYDLNNCVSNPNYAEYEHYNYAYAQALRHLNVLVSVVVNVVVRHDYDFDAYNPDPVRGRPGSPPDDSVRRHHDDDDVPDDDPPPVPPPPVPPDDDDDDDDDDDPDDPDDDDPDDPDDPCPDPPDPPDDCVVVVVVVVVVVVVVVVVVVVVVVVVVVVVVVVVVVVVD/DPPPPPPPPPPPPPLAQFPPWDADPVQAIAQEQVQDQDDTPCVSHDPQRAEYHHEHYAHAEDDLCNPPQQQNYAYYEHAHYAYEDYDANSCQNPLNHAYYEHHQYAYQDDDLRNCHNPLNYAEYHPEQYAHAAQDANNCQSPQNYAYYEHYNYAYAEYDLNNCVSNPNYAEYEHYNYAYAQALRHLNVLVSVVVSVVVRHDYDFDAYNPDPVRGRPGSPPDDSVRRHHDDDDVPDDPPPPVPPCPPDPDDDDDPDDDPCVDDPDDDDDDDPDPDDPPPPDDPDDCVVVVVVVVVVVVVVVVVVVVVVVVVVVVVVVVVVVVVD

Secondary structure (DSSP, 8-state):
---------------PPPTT-EE-TTSEEE-TTS--SS---GGGSPTT--EEE--SS------TTTTTT-TT--EEE--SS---SPPTTTTTT-TT--EEE-TTS------TTTTTT-TT--EEE--SS------TTTTTT-TT--EEE--SS------HHHHTT-TT--EEE--SS-EE-SGGGHHHHHHHHHHHHTT-EE---BEEESGGGTT-BGGGS-GGGGSS----TTS-------------------------------------------------THHHHHHHHHHHHHHHHHHHHHHHHHHHHHHHHHHHHH-/---------------PPPTT-EE-TTSEEE-TTS--SS---GGGSPTT--EEE--SS------TTTTTT-TT--EEE--SS---SPPTTTTTT-TT--EEE-TTS------TTTTTT-TT--EEE--SS------TTTTTT-TT--EEE--SS------HHHHTT-TT--EEE--SS-EE-SGGGHHHHHHHHHHHHTT-EE---BEEESGGGTT-BGGGS-GGGGSS----TTS-------------------------------------------------THHHHHHHHHHHHHHHHHHHHHHHHHHHHHHHHHHHTT-

Solvent-accessible surface area (backbone atoms only — not comparable to full-atom values): 35111 Å² total; per-residue (Å²): 138,85,79,78,75,76,75,73,73,73,65,72,75,67,63,43,58,33,68,93,37,45,71,48,95,87,19,38,35,44,43,51,62,69,66,34,61,57,82,59,59,68,88,29,47,42,84,69,38,28,30,43,34,47,25,47,29,50,32,41,66,65,58,54,64,70,45,62,81,40,44,65,25,30,32,41,33,48,23,42,29,45,35,35,73,58,39,58,34,33,39,40,40,24,46,48,23,30,35,42,32,48,26,36,29,49,27,52,57,70,41,48,40,29,45,34,46,25,46,49,21,29,34,40,33,49,20,40,28,45,28,47,60,71,55,69,54,35,40,56,43,29,42,46,22,29,35,42,30,52,21,36,28,48,29,34,52,46,59,37,78,33,52,64,45,38,77,49,47,39,37,39,35,48,28,70,28,59,22,36,58,18,38,65,25,39,57,25,50,53,49,50,37,48,40,42,59,76,68,25,45,65,54,63,42,38,19,51,31,51,77,93,42,44,71,38,42,55,88,60,48,46,71,75,66,19,72,50,64,83,78,50,92,89,52,81,71,76,81,64,82,65,78,71,73,74,78,70,79,84,80,83,80,81,79,81,79,82,70,84,70,75,82,72,82,77,79,81,71,80,78,78,84,78,77,75,74,80,76,80,77,81,74,79,65,71,63,57,57,55,52,51,54,53,47,45,53,53,49,49,51,50,50,54,49,46,51,50,45,49,52,47,46,55,53,46,54,60,56,50,69,71,99,137,87,80,79,76,75,74,72,72,73,66,72,78,69,64,44,59,33,71,93,36,45,71,48,93,87,18,40,34,44,41,51,62,70,67,35,62,58,83,60,58,68,87,30,48,43,85,69,38,28,30,44,34,46,25,47,29,50,32,42,68,63,60,54,64,69,44,60,81,40,43,66,24,30,32,41,33,48,24,42,28,44,36,35,72,59,38,57,32,33,40,42,40,25,46,47,22,30,36,41,32,46,25,36,28,49,28,52,57,69,40,49,43,30,45,34,46,25,47,50,21,29,34,41,33,51,20,41,28,45,28,48,58,71,54,70,54,35,40,55,42,30,43,46,20,29,36,40,30,52,21,35,28,47,30,34,52,45,59,36,77,33,52,65,46,38,77,48,48,39,38,40,35,48,28,70,27,59,22,37,61,18,36,65,26,38,58,25,50,54,50,50,37,48,40,44,59,74,68,26,44,65,54,63,41,40,20,49,31,52,76,95,42,45,71,38,42,55,90,59,47,47,70,74,67,19,72,49,63,84,78,47,93,88,52,81,73,77,83,64,84,68,76,72,76,69,78,77,77,87,82,84,78,78,70,72,74,80,73,80,70,87,74,85,79,83,82,77,83,84,78,80,83,78,82,77,76,80,79,82,80,82,78,77,65,70,66,55,56,56,50,50,56,52,47,47,53,50,49,50,50,48,52,55,47,48,55,50,47,51,54,47,46,57,53,47,54,63,57,52,71,72,102

pLDDT: mean 77.39, std 28.87, range [15.54, 98.94]

Nearest PDB structures (foldseek):
  5o0o-assembly1_F  TM=7.834E-01  e=2.939E-13  Mus musculus
  5o0o-assembly1_B  TM=6.852E-01  e=1.177E-13  Mus musculus
  5o0o-assembly1_D  TM=7.244E-01  e=1.284E-12  Mus musculus
  5o0o-assembly1_H  TM=6.607E-01  e=2.655E-13  Mus musculus
  5o0n-assembly1_A  TM=6.623E-01  e=1.957E-13  Mus musculus